Protein AF-A0A941LNM9-F1 (afdb_monomer_lite)

Radius of gyration: 30.52 Å; chains: 1; bounding box: 77×44×80 Å

Sequence (475 aa):
MCALLINNGLFVFQGNTYLFHDLLAKNADTLPKSIQAGFSIPYSTIDAALRWDDQTVFFFKGMDYVKYDMTKKAVVPGYPKKIFLDWKGIWPSDLSDAMMIHDKVFFFRRAQYISYDIQLGKADNDYPRPITDGWHGVWNNIDGAEYMGQDKALFLKDGQVILYDLKYDRADTGYPTSLHSHLKSYGEENTPDGLTAAAKTIHAYASAIITAKNKIATNYLSAIDNFRTLIQSAVPSEEIQPHVLSSVLQIGLATIEKILAATLKEPIRSALQPIIDLTHGASDTINTEANHALSGTDWLDQVQQSLTNLFSADQSAERLKMQLESDCELYDEETRDSHITNLKNEMTVLQTLELPSVEKLELAIYTAWINQNVAGEGLNDPGHIEIRVVDDGNRNSASVQAPFGDKIASALNGIMAKAGISRLADLDVVKKVFKGDVIAYFERDNSLRSNHEHNDSSMPFMLDDSWKNIERFTA

Secondary structure (DSSP, 8-state):
-EEEEETTEEEEEETTEEEEEETTTTEE-SS-EEHHHHH--S-SS-SEEEE-SSSEEEEEETTEEEEEETTTTEEPTT--EEHHHHSBTS-SS---EEEEETTEEEEEETTEEEEEETTTTEEPTT-SEEHHHHSTTS-SS-SEEEEEETTEEEEEETTEEEEEETTTTEEPTT-SEEHHHHHHHTTS--SS-SS-HHHHHHHHHHHHHHHHHHHHHHHHHHHHHHHHHHHHTT--S----HHHHHHHHHHHHHHHHHHHHHH--HHHHGGGHHHHHHHHHHHHHHHHHHTT-SSHHHHHHHHHHHHHHHHHTT--THHHHHHHHHHHHHS-HHHHHHHHHHHHHHHHHHHH--PPPHHHHHHHHHHHHHHHT--SS-TT-SSEEEEEE-TTSS--EEEEESTTHHHHHHHHHHHTTTTT--SGGGSSSEEEEEETTEEEEE-TTSPBP--TT---TT-HHHH--GGGG--S---

pLDDT: mean 84.41, std 13.7, range [31.58, 98.69]

Structure (mmCIF, N/CA/C/O backbone):
data_AF-A0A941LNM9-F1
#
_entry.id   AF-A0A941LNM9-F1
#
loop_
_atom_site.group_PDB
_atom_site.id
_atom_site.type_symbol
_atom_site.label_atom_id
_atom_site.label_alt_id
_atom_site.label_comp_id
_atom_site.label_asym_id
_atom_site.label_entity_id
_atom_site.label_seq_id
_atom_site.pdbx_PDB_ins_code
_atom_site.Cartn_x
_atom_site.Cartn_y
_atom_site.Cartn_z
_atom_site.occupancy
_atom_site.B_iso_or_equiv
_atom_site.auth_seq_id
_atom_site.auth_comp_id
_atom_site.auth_asym_id
_atom_site.auth_atom_id
_atom_site.pdbx_PDB_model_num
ATOM 1 N N . MET A 1 1 ? -29.881 0.493 18.165 1.00 81.44 1 MET A N 1
ATOM 2 C CA . MET A 1 1 ? -28.807 1.329 17.569 1.00 81.44 1 MET A CA 1
ATOM 3 C C . MET A 1 1 ? -27.656 0.374 17.260 1.00 81.44 1 MET A C 1
ATOM 5 O O . MET A 1 1 ? -27.751 -0.730 17.759 1.00 81.44 1 MET A O 1
ATOM 9 N N . CYS A 1 2 ? -26.669 0.706 16.425 1.00 90.75 2 CYS A N 1
ATOM 10 C CA . CYS A 1 2 ? -25.430 -0.086 16.275 1.00 90.75 2 CYS A CA 1
ATOM 11 C C . CYS A 1 2 ? -24.258 0.815 15.859 1.00 90.75 2 CYS A C 1
ATOM 13 O O . CYS A 1 2 ? -24.484 1.995 15.554 1.00 90.75 2 CYS A O 1
ATOM 15 N N . ALA A 1 3 ? -23.027 0.301 15.870 1.00 91.12 3 ALA A N 1
ATOM 16 C CA . ALA A 1 3 ? -21.835 1.073 15.511 1.00 91.12 3 ALA A CA 1
ATOM 17 C C . ALA A 1 3 ? -21.029 0.436 14.381 1.00 91.12 3 ALA A C 1
ATOM 19 O O . ALA A 1 3 ? -21.182 -0.738 14.080 1.00 91.12 3 ALA A O 1
ATOM 20 N N . LEU A 1 4 ? -20.197 1.254 13.737 1.00 92.88 4 LEU A N 1
ATOM 21 C CA . LEU A 1 4 ? -19.149 0.802 12.831 1.00 92.88 4 LEU A CA 1
ATOM 22 C C . LEU A 1 4 ? -17.921 1.699 12.984 1.00 92.88 4 LEU A C 1
ATOM 24 O O . LEU A 1 4 ? -18.044 2.916 12.826 1.00 92.88 4 LEU A O 1
ATOM 28 N N . LEU A 1 5 ? -16.750 1.126 13.250 1.00 86.62 5 LEU A N 1
ATOM 29 C CA . LEU A 1 5 ? -15.488 1.864 13.355 1.00 86.62 5 LEU A CA 1
ATOM 30 C C . LEU A 1 5 ? -14.570 1.525 12.180 1.00 86.62 5 LEU A C 1
ATOM 32 O O . LEU A 1 5 ? -14.062 0.412 12.093 1.00 86.62 5 LEU A O 1
ATOM 36 N N . ILE A 1 6 ? -14.312 2.486 11.288 1.00 78.88 6 ILE A N 1
ATOM 37 C CA . ILE A 1 6 ? -13.418 2.306 10.128 1.00 78.88 6 ILE A CA 1
ATOM 38 C C . ILE A 1 6 ? -12.553 3.546 9.938 1.00 78.88 6 ILE A C 1
ATOM 40 O O . ILE A 1 6 ? -13.083 4.653 9.903 1.00 78.88 6 ILE A O 1
ATOM 44 N N . ASN A 1 7 ? -11.240 3.370 9.745 1.00 68.25 7 ASN A N 1
ATOM 45 C CA . ASN A 1 7 ? -10.294 4.450 9.420 1.00 68.25 7 ASN A CA 1
ATOM 46 C C . ASN A 1 7 ? -10.425 5.675 10.349 1.00 68.25 7 ASN A C 1
ATOM 48 O O . ASN A 1 7 ? -10.428 6.814 9.890 1.00 68.25 7 ASN A O 1
ATOM 52 N N . ASN A 1 8 ? -10.560 5.431 11.658 1.00 69.25 8 ASN A N 1
ATOM 53 C CA . ASN A 1 8 ? -10.793 6.438 12.708 1.00 69.25 8 ASN A CA 1
ATOM 54 C C . ASN A 1 8 ? -12.139 7.180 12.645 1.00 69.25 8 ASN A C 1
ATOM 56 O O . ASN A 1 8 ? -12.354 8.143 13.378 1.00 69.25 8 ASN A O 1
ATOM 60 N N . GLY A 1 9 ? -13.056 6.728 11.799 1.00 81.31 9 GLY A N 1
ATOM 61 C CA . GLY A 1 9 ? -14.422 7.208 11.720 1.00 81.31 9 GLY A CA 1
ATOM 62 C C . GLY A 1 9 ? -15.389 6.279 12.444 1.00 81.31 9 GLY A C 1
ATOM 63 O O . GLY A 1 9 ? -15.533 5.119 12.052 1.00 81.31 9 GLY A O 1
ATOM 64 N N . LEU A 1 10 ? -16.069 6.784 13.472 1.00 88.94 10 LEU A N 1
ATOM 65 C CA . LEU A 1 10 ? -17.142 6.072 14.161 1.00 88.94 10 LEU A CA 1
ATOM 66 C C . LEU A 1 10 ? -18.490 6.459 13.548 1.00 88.94 10 LEU A C 1
ATOM 68 O O . LEU A 1 10 ? -18.950 7.594 13.677 1.00 88.94 10 LEU A O 1
ATOM 72 N N . PHE A 1 11 ? -19.142 5.499 12.906 1.00 92.31 11 PHE A N 1
ATOM 73 C CA . PHE A 1 11 ? -20.522 5.616 12.461 1.00 92.31 11 PHE A CA 1
ATOM 74 C C . PHE A 1 11 ? -21.446 5.082 13.551 1.00 92.31 11 PHE A C 1
ATOM 76 O O . PHE A 1 11 ? -21.285 3.952 14.006 1.00 92.31 11 PHE A O 1
ATOM 83 N N . VAL A 1 12 ? -22.436 5.877 13.947 1.00 92.31 12 VAL A N 1
ATOM 84 C CA . VAL A 1 12 ? -23.474 5.470 14.902 1.00 92.31 12 VAL A CA 1
ATOM 85 C C . VAL A 1 12 ? -24.804 5.423 14.170 1.00 92.31 12 VAL A C 1
ATOM 87 O O . VAL A 1 12 ? -25.315 6.455 13.732 1.00 92.31 12 VAL A O 1
ATOM 90 N N . PHE A 1 13 ? -25.361 4.224 14.022 1.00 94.31 13 PHE A N 1
ATOM 91 C CA . PHE A 1 13 ? -26.586 3.968 13.273 1.00 94.31 13 PHE A CA 1
ATOM 92 C C . PHE A 1 13 ? -27.794 3.923 14.202 1.00 94.31 13 PHE A C 1
ATOM 94 O O . PHE A 1 13 ? -27.854 3.149 15.162 1.00 94.31 13 PHE A O 1
ATOM 101 N N . GLN A 1 14 ? -28.808 4.721 13.886 1.00 92.56 14 GLN A N 1
ATOM 102 C CA . GLN A 1 14 ? -30.059 4.767 14.627 1.00 92.56 14 GLN A CA 1
ATOM 103 C C . GLN A 1 14 ? -31.244 4.889 13.671 1.00 92.56 14 GLN A C 1
ATOM 105 O O . GLN A 1 14 ? -31.361 5.836 12.889 1.00 92.56 14 GLN A O 1
ATOM 110 N N . GLY A 1 15 ? -32.153 3.913 13.751 1.00 93.75 15 GLY A N 1
ATOM 111 C CA . GLY A 1 15 ? -33.299 3.835 12.854 1.00 93.75 15 GLY A CA 1
ATOM 112 C C . GLY A 1 15 ? -32.841 3.718 11.402 1.00 93.75 15 GLY A C 1
ATOM 113 O O . GLY A 1 15 ? -32.130 2.779 11.050 1.00 93.75 15 GLY A O 1
ATOM 114 N N . ASN A 1 16 ? -33.255 4.670 10.568 1.00 96.12 16 ASN A N 1
ATOM 115 C CA . ASN A 1 16 ? -32.867 4.751 9.160 1.00 96.12 16 ASN A CA 1
ATOM 116 C C . ASN A 1 16 ? -31.734 5.746 8.868 1.00 96.12 16 ASN A C 1
ATOM 118 O O . ASN A 1 16 ? -31.472 6.071 7.705 1.00 96.12 16 ASN A O 1
ATOM 122 N N . THR A 1 17 ? -31.076 6.241 9.915 1.00 96.44 17 THR A N 1
ATOM 123 C CA . THR A 1 17 ? -30.036 7.263 9.808 1.00 96.44 17 THR A CA 1
ATOM 124 C C . THR A 1 17 ? -28.749 6.874 10.518 1.00 96.44 17 THR A C 1
ATOM 126 O O . THR A 1 17 ? -28.739 5.964 11.345 1.00 96.44 17 THR A O 1
ATOM 129 N N . TYR A 1 18 ? -27.668 7.577 10.209 1.00 94.56 18 TYR A N 1
ATOM 130 C CA . TYR A 1 18 ? -26.412 7.501 10.937 1.00 94.56 18 TYR A CA 1
ATOM 131 C C . TYR A 1 18 ? -25.818 8.889 11.178 1.00 94.56 18 TYR A C 1
ATOM 133 O O . TYR A 1 18 ? -26.097 9.834 10.436 1.00 94.56 18 TYR A O 1
ATOM 141 N N . LEU A 1 19 ? -24.974 8.986 12.199 1.00 90.94 19 LEU A N 1
ATOM 142 C CA . LEU A 1 19 ? -24.039 10.090 12.400 1.00 90.94 19 LEU A CA 1
ATOM 143 C C . LEU A 1 19 ? -22.617 9.567 12.223 1.00 90.94 19 LEU A C 1
ATOM 145 O O . LEU A 1 19 ? -22.298 8.482 12.709 1.00 90.94 19 LEU A O 1
ATOM 149 N N . PHE A 1 20 ? -21.781 10.322 11.517 1.00 89.25 20 PHE A N 1
ATOM 150 C CA . PHE A 1 20 ? -20.352 10.054 11.413 1.00 89.25 20 PHE A CA 1
ATOM 151 C C . PHE A 1 20 ? -19.570 10.953 12.369 1.00 89.25 20 PHE A C 1
ATOM 153 O O . PHE A 1 20 ? -19.790 12.164 12.407 1.00 89.25 20 PHE A O 1
ATOM 160 N N . HIS A 1 21 ? -18.640 10.358 13.106 1.00 82.56 21 HIS A N 1
ATOM 161 C CA . HIS A 1 21 ? -17.707 11.046 13.985 1.00 82.56 21 HIS A CA 1
ATOM 162 C C . HIS A 1 21 ? -16.281 10.741 13.533 1.00 82.56 21 HIS A C 1
ATOM 164 O O . HIS A 1 21 ? -15.837 9.598 13.628 1.00 82.56 21 HIS A O 1
ATOM 170 N N . ASP A 1 22 ? -15.560 11.754 13.063 1.00 75.44 22 ASP A N 1
ATOM 171 C CA . ASP A 1 22 ? -14.131 11.648 12.790 1.00 75.44 22 ASP A CA 1
ATOM 172 C C . ASP A 1 22 ? -13.365 11.820 14.104 1.00 75.44 22 ASP A C 1
ATOM 174 O O . ASP A 1 22 ? -13.260 12.926 14.651 1.00 75.44 22 ASP A O 1
ATOM 178 N N . LEU A 1 23 ? -12.840 10.715 14.628 1.00 72.19 23 LEU A N 1
ATOM 179 C CA . LEU A 1 23 ? -12.133 10.704 15.905 1.00 72.19 23 LEU A CA 1
ATOM 180 C C . LEU A 1 23 ? -10.773 11.421 15.812 1.00 72.19 23 LEU A C 1
ATOM 182 O O . LEU A 1 23 ? -10.286 11.924 16.826 1.00 72.19 23 LEU A O 1
ATOM 186 N N . LEU A 1 24 ? -10.176 11.524 14.615 1.00 62.66 24 LEU A N 1
ATOM 187 C CA . LEU A 1 24 ? -8.911 12.236 14.395 1.00 62.66 24 LEU A CA 1
ATOM 188 C C . LEU A 1 24 ? -9.121 13.726 14.142 1.00 62.66 24 LEU A C 1
ATOM 190 O O . LEU A 1 24 ? -8.494 14.560 14.800 1.00 62.66 24 LEU A O 1
ATOM 194 N N . ALA A 1 25 ? -9.983 14.070 13.183 1.00 57.25 25 ALA A N 1
ATOM 195 C CA . ALA A 1 25 ? -10.266 15.455 12.815 1.00 57.25 25 ALA A CA 1
ATOM 196 C C . ALA A 1 25 ? -11.151 16.166 13.846 1.00 57.25 25 ALA A C 1
ATOM 198 O O . ALA A 1 25 ? -11.339 17.381 13.757 1.00 57.25 25 ALA A O 1
ATOM 199 N N . LYS A 1 26 ? -11.679 15.423 14.828 1.00 63.62 26 LYS A N 1
ATOM 200 C CA . LYS A 1 26 ? -12.527 15.930 15.913 1.00 63.62 26 LYS A CA 1
ATOM 201 C C . LYS A 1 26 ? -13.761 16.652 15.389 1.00 63.62 26 LYS A C 1
ATOM 203 O O . LYS A 1 26 ? -14.216 17.640 15.966 1.00 63.62 26 LYS A O 1
ATOM 208 N N . ASN A 1 27 ? -14.288 16.169 14.272 1.00 66.50 27 ASN A N 1
ATOM 209 C CA . ASN A 1 27 ? -15.531 16.655 13.712 1.00 66.50 27 ASN A CA 1
ATOM 210 C C . ASN A 1 27 ? -16.591 15.564 13.833 1.00 66.50 27 ASN A C 1
ATOM 212 O O . ASN A 1 27 ? -16.308 14.370 13.914 1.00 66.50 27 ASN A O 1
ATOM 216 N N . ALA A 1 28 ? -17.831 16.002 13.910 1.00 77.38 28 ALA A N 1
ATOM 217 C CA . ALA A 1 28 ? -18.972 15.123 13.952 1.00 77.38 28 ALA A CA 1
ATOM 218 C C . ALA A 1 28 ? -20.033 15.704 13.042 1.00 77.38 28 ALA A C 1
ATOM 220 O O . ALA A 1 28 ? -20.214 16.926 12.980 1.00 77.38 28 ALA A O 1
ATOM 221 N N . ASP A 1 29 ? -20.763 14.824 12.377 1.00 76.38 29 ASP A N 1
ATOM 222 C CA . ASP A 1 29 ? -22.013 15.211 11.764 1.00 76.38 29 ASP A CA 1
ATOM 223 C C . ASP A 1 29 ? -22.931 15.804 12.834 1.00 76.38 29 ASP A C 1
ATOM 225 O O . ASP A 1 29 ? -23.131 15.246 13.912 1.00 76.38 29 ASP A O 1
ATOM 229 N N . THR A 1 30 ? -23.499 16.964 12.528 1.00 76.62 30 THR A N 1
ATOM 230 C CA . THR A 1 30 ? -24.481 17.625 13.393 1.00 76.62 30 THR A CA 1
ATOM 231 C C . THR A 1 30 ? -25.909 17.207 13.058 1.00 76.62 30 THR A C 1
ATOM 233 O O . THR A 1 30 ? -26.823 17.457 13.841 1.00 76.62 30 THR A O 1
ATOM 236 N N . LEU A 1 31 ? -26.110 16.569 11.900 1.00 81.81 31 LEU A N 1
ATOM 237 C CA . LEU A 1 31 ? -27.405 16.134 11.396 1.00 81.81 31 LEU A CA 1
ATOM 238 C C . LEU A 1 31 ? -27.339 14.672 10.931 1.00 81.81 31 LEU A C 1
ATOM 240 O O . LEU A 1 31 ? -26.415 14.324 10.191 1.00 81.81 31 LEU A O 1
ATOM 244 N N . PRO A 1 32 ? -28.321 13.830 11.306 1.00 91.81 32 PRO A N 1
ATOM 245 C CA . PRO A 1 32 ? -28.375 12.445 10.854 1.00 91.81 32 PRO A CA 1
ATOM 246 C C . PRO A 1 32 ? -28.491 12.333 9.329 1.00 91.81 32 PRO A C 1
ATOM 248 O O . PRO A 1 32 ? -29.292 13.026 8.697 1.00 91.81 32 PRO A O 1
ATOM 251 N N . LYS A 1 33 ? -27.719 11.420 8.735 1.00 94.19 33 LYS A N 1
ATOM 252 C CA . LYS A 1 33 ? -27.715 11.110 7.297 1.00 94.19 33 LYS A CA 1
ATOM 253 C C . LYS A 1 33 ? -28.439 9.799 7.029 1.00 94.19 33 LYS A C 1
ATOM 255 O O . LYS A 1 33 ? -28.385 8.890 7.845 1.00 94.19 33 LYS A O 1
ATOM 260 N N . SER A 1 34 ? -29.104 9.670 5.881 1.00 95.88 34 SER A N 1
ATOM 261 C CA . SER A 1 34 ? -29.785 8.421 5.500 1.00 95.88 34 SER A CA 1
ATOM 262 C C . SER A 1 34 ? -28.781 7.288 5.281 1.00 95.88 34 SER A C 1
ATOM 264 O O . SER A 1 34 ? -27.848 7.441 4.492 1.00 95.88 34 SER A O 1
ATOM 266 N N . ILE A 1 35 ? -29.006 6.135 5.920 1.00 95.31 35 ILE A N 1
ATOM 267 C CA . ILE A 1 35 ? -28.170 4.935 5.739 1.00 95.31 35 ILE A CA 1
ATOM 268 C C . ILE A 1 35 ? -28.228 4.474 4.284 1.00 95.31 35 ILE A C 1
ATOM 270 O O . ILE A 1 35 ? -27.198 4.270 3.647 1.00 95.31 35 ILE A O 1
ATOM 274 N N . GLN A 1 36 ? -29.440 4.363 3.740 1.00 92.88 36 GLN A N 1
ATOM 275 C CA . GLN A 1 36 ? -29.653 3.901 2.374 1.00 92.88 36 GLN A CA 1
ATOM 276 C C . GLN A 1 36 ? -28.970 4.814 1.349 1.00 92.88 36 GLN A C 1
ATOM 278 O O . GLN A 1 36 ? -28.386 4.317 0.394 1.00 92.88 36 GLN A O 1
ATOM 283 N N . ALA A 1 37 ? -29.005 6.135 1.551 1.00 89.06 37 ALA A N 1
ATOM 284 C CA . ALA A 1 37 ? -28.341 7.072 0.646 1.00 89.06 37 ALA A CA 1
ATOM 285 C C . ALA A 1 37 ? -26.814 7.080 0.829 1.00 89.06 37 ALA A C 1
ATOM 287 O O . ALA A 1 37 ? -26.085 7.150 -0.155 1.00 89.06 37 ALA A O 1
ATOM 288 N N . GLY A 1 38 ? -26.330 7.005 2.074 1.00 90.44 38 GLY A N 1
ATOM 289 C CA . GLY A 1 38 ? -24.899 7.066 2.380 1.00 90.44 38 GLY A CA 1
ATOM 290 C C . GLY A 1 38 ? -24.132 5.806 1.981 1.00 90.44 38 GLY A C 1
ATOM 291 O O . GLY A 1 38 ? -22.996 5.904 1.527 1.00 90.44 38 GLY A O 1
ATOM 292 N N . PHE A 1 39 ? -24.764 4.637 2.109 1.00 92.31 39 PHE A N 1
ATOM 293 C CA . PHE A 1 39 ? -24.137 3.338 1.852 1.00 92.31 39 PHE A CA 1
ATOM 294 C C . PHE A 1 39 ? -24.718 2.608 0.639 1.00 92.31 39 PHE A C 1
ATOM 296 O O . PHE A 1 39 ? -24.281 1.509 0.329 1.00 92.31 39 PHE A O 1
ATOM 303 N N . SER A 1 40 ? -25.716 3.161 -0.058 1.00 93.06 40 SER A N 1
ATOM 304 C CA . SER A 1 40 ? -26.337 2.516 -1.232 1.00 93.06 40 SER A CA 1
ATOM 305 C C . SER A 1 40 ? -26.751 1.050 -0.993 1.00 93.06 40 SER A C 1
ATOM 307 O O . SER A 1 40 ? -26.680 0.212 -1.892 1.00 93.06 40 SER A O 1
ATOM 309 N N . ILE A 1 41 ? -27.163 0.720 0.236 1.00 93.88 41 ILE A N 1
ATOM 310 C CA . ILE A 1 41 ? -27.606 -0.625 0.624 1.00 93.88 41 ILE A CA 1
ATOM 311 C C . ILE A 1 41 ? -29.115 -0.797 0.372 1.00 93.88 41 ILE A C 1
ATOM 313 O O . ILE A 1 41 ? -29.860 0.183 0.399 1.00 93.88 41 ILE A O 1
ATOM 317 N N . PRO A 1 42 ? -29.623 -2.029 0.170 1.00 92.19 42 PRO A N 1
ATOM 318 C CA . PRO A 1 42 ? -31.045 -2.262 -0.109 1.00 92.19 42 PRO A CA 1
ATOM 319 C C . PRO A 1 42 ? -31.967 -2.032 1.101 1.00 92.19 42 PRO A C 1
ATOM 321 O O . PRO A 1 42 ? -33.185 -2.147 0.970 1.00 92.19 42 PRO A O 1
ATOM 324 N N . TYR A 1 43 ? -31.413 -1.723 2.276 1.00 92.38 43 TYR A N 1
ATOM 325 C CA . TYR A 1 43 ? -32.160 -1.582 3.521 1.00 92.38 43 TYR A CA 1
ATOM 326 C C . TYR A 1 43 ? -32.220 -0.131 3.980 1.00 92.38 43 TYR A C 1
ATOM 328 O O . TYR A 1 43 ? -31.225 0.590 3.951 1.00 92.38 43 TYR A O 1
ATOM 336 N N . SER A 1 44 ? -33.380 0.283 4.486 1.00 92.50 44 SER A N 1
ATOM 337 C CA . SER A 1 44 ? -33.520 1.585 5.137 1.00 92.50 44 SER A CA 1
ATOM 338 C C . SER A 1 44 ? -32.911 1.602 6.537 1.00 92.50 44 SER A C 1
ATOM 340 O O . SER A 1 44 ? -32.511 2.660 6.988 1.00 92.50 44 SER A O 1
ATOM 342 N N . THR A 1 45 ? -32.844 0.457 7.218 1.00 95.94 45 THR A N 1
ATOM 343 C CA . THR A 1 45 ? -32.274 0.280 8.567 1.00 95.94 45 THR A CA 1
ATOM 344 C C . THR A 1 45 ? -31.354 -0.934 8.575 1.00 95.94 45 THR A C 1
ATOM 346 O O . THR A 1 45 ? -31.594 -1.855 7.795 1.00 95.94 45 THR A O 1
ATOM 349 N N . ILE A 1 46 ? -30.423 -1.005 9.519 1.00 96.56 46 ILE A N 1
ATOM 350 C CA . ILE A 1 46 ? -29.582 -2.184 9.765 1.00 96.56 46 ILE A CA 1
ATOM 351 C C . ILE A 1 46 ? -29.738 -2.651 11.214 1.00 96.56 46 ILE A C 1
ATOM 353 O O . ILE A 1 46 ? -30.151 -1.865 12.067 1.00 96.56 46 ILE A O 1
ATOM 357 N N . ASP A 1 47 ? -29.446 -3.924 11.457 1.00 96.50 47 ASP A N 1
ATOM 358 C CA . ASP A 1 47 ? -29.456 -4.524 12.795 1.00 96.50 47 ASP A CA 1
ATOM 359 C C . ASP A 1 47 ? -28.033 -4.643 13.362 1.00 96.50 47 ASP A C 1
ATOM 361 O O . ASP A 1 47 ? -27.847 -4.457 14.554 1.00 96.50 47 ASP A O 1
ATOM 365 N N . ALA A 1 48 ? -27.036 -4.915 12.512 1.00 97.25 48 ALA A N 1
ATOM 366 C CA . ALA A 1 48 ? -25.625 -4.995 12.893 1.00 97.25 48 ALA A CA 1
ATOM 367 C C . ALA A 1 48 ? -24.715 -4.569 11.735 1.00 97.25 48 ALA A C 1
ATOM 369 O O . ALA A 1 48 ? -25.079 -4.746 10.559 1.00 97.25 48 ALA A O 1
ATOM 370 N N . ALA A 1 49 ? -23.526 -4.070 12.060 1.00 97.00 49 ALA A N 1
ATOM 371 C CA . ALA A 1 49 ? -22.469 -3.787 11.096 1.00 97.00 49 ALA A CA 1
ATOM 372 C C . ALA A 1 49 ? -21.167 -4.449 11.555 1.00 97.00 49 ALA A C 1
ATOM 374 O O . ALA A 1 49 ? -20.690 -4.197 12.647 1.00 97.00 49 ALA A O 1
ATOM 375 N N . LEU A 1 50 ? -20.587 -5.298 10.711 1.00 97.50 50 LEU A N 1
ATOM 376 C CA . LEU A 1 50 ? -19.340 -5.999 11.003 1.00 97.50 50 LEU A CA 1
ATOM 377 C C . LEU A 1 50 ? -18.237 -5.476 10.092 1.00 97.50 50 LEU A C 1
ATOM 379 O O . LEU A 1 50 ? -18.273 -5.733 8.882 1.00 97.50 50 LEU A O 1
ATOM 383 N N . ARG A 1 51 ? -17.230 -4.812 10.662 1.00 95.38 51 ARG A N 1
ATOM 384 C CA . ARG A 1 51 ? -15.961 -4.593 9.963 1.00 95.38 51 ARG A CA 1
ATOM 385 C C . ARG A 1 51 ? -15.239 -5.931 9.802 1.00 95.38 51 ARG A C 1
ATOM 387 O O . ARG A 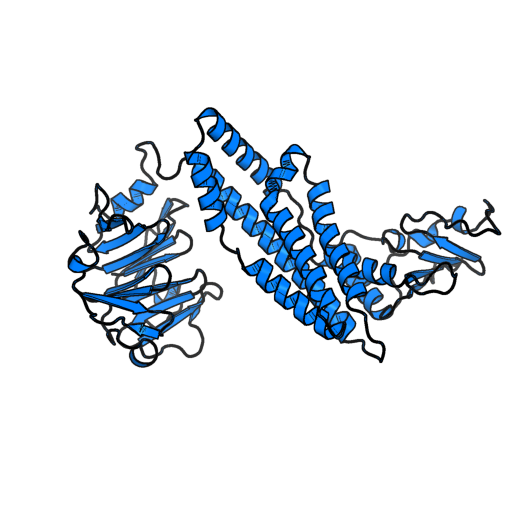1 51 ? -14.927 -6.590 10.790 1.00 95.38 51 ARG A O 1
ATOM 394 N N . TRP A 1 52 ? -14.997 -6.328 8.556 1.00 93.50 52 TRP A N 1
ATOM 395 C CA . TRP A 1 52 ? -14.240 -7.541 8.238 1.00 93.50 52 TRP A CA 1
ATOM 396 C C . TRP A 1 52 ? -12.760 -7.234 8.009 1.00 93.50 52 TRP A C 1
ATOM 398 O O . TRP A 1 52 ? -11.890 -7.937 8.506 1.00 93.50 52 TRP A O 1
ATOM 408 N N . ASP A 1 53 ? -12.493 -6.160 7.272 1.00 86.75 53 ASP A N 1
ATOM 409 C CA . ASP A 1 53 ? -11.180 -5.565 7.036 1.00 86.75 53 ASP A CA 1
ATOM 410 C C . ASP A 1 53 ? -11.384 -4.087 6.641 1.00 86.75 53 ASP A C 1
ATOM 412 O O . ASP A 1 53 ? -12.512 -3.583 6.668 1.00 86.75 53 ASP A O 1
ATOM 416 N N . ASP A 1 54 ? -10.320 -3.373 6.270 1.00 79.19 54 ASP A N 1
ATOM 417 C CA . ASP A 1 54 ? -10.408 -1.947 5.913 1.00 79.19 54 ASP A CA 1
ATOM 418 C C . ASP A 1 54 ? -11.186 -1.681 4.610 1.00 79.19 54 ASP A C 1
ATOM 420 O O . ASP A 1 54 ? -11.598 -0.549 4.341 1.00 79.19 54 ASP A O 1
ATOM 424 N N . GLN A 1 55 ? -11.415 -2.714 3.796 1.00 87.12 55 GLN A N 1
ATOM 425 C CA . GLN A 1 55 ? -12.115 -2.634 2.513 1.00 87.12 55 GLN A CA 1
ATOM 426 C C . GLN A 1 55 ? -13.513 -3.265 2.553 1.00 87.12 55 GLN A C 1
ATOM 428 O O . GLN A 1 55 ? -14.320 -3.015 1.655 1.00 87.12 55 GLN A O 1
ATOM 433 N N . THR A 1 56 ? -13.828 -4.062 3.572 1.00 93.88 56 THR A N 1
ATOM 434 C CA . THR A 1 56 ? -15.008 -4.926 3.606 1.00 93.88 56 THR A CA 1
ATOM 435 C C . THR A 1 56 ? -15.820 -4.735 4.880 1.00 93.88 56 THR A C 1
ATOM 437 O O . THR A 1 56 ? -15.337 -4.937 5.994 1.00 93.88 56 THR A O 1
ATOM 440 N N . VAL A 1 57 ? -17.116 -4.476 4.699 1.00 97.19 57 VAL A N 1
ATOM 441 C CA . VAL A 1 57 ? -18.107 -4.426 5.784 1.00 97.19 57 VAL A CA 1
ATOM 442 C C . VAL A 1 57 ? -19.270 -5.351 5.468 1.00 97.19 57 VAL A C 1
ATOM 444 O O . VAL A 1 57 ? -19.735 -5.404 4.329 1.00 97.19 57 VAL A O 1
ATOM 447 N N . PHE A 1 58 ? -19.786 -6.055 6.469 1.00 97.94 58 PHE A N 1
ATOM 448 C CA . PHE A 1 58 ? -21.056 -6.765 6.354 1.00 97.94 58 PHE A CA 1
ATOM 449 C C . PHE A 1 58 ? -22.152 -6.023 7.112 1.00 97.94 58 PHE A C 1
ATOM 451 O O . PHE A 1 58 ? -22.037 -5.802 8.313 1.00 97.94 58 PHE A O 1
ATOM 458 N N . PHE A 1 59 ? -23.235 -5.677 6.418 1.00 98.12 59 PHE A N 1
ATOM 459 C CA . PHE A 1 59 ? -24.431 -5.110 7.042 1.00 98.12 59 PHE A CA 1
ATOM 460 C C . PHE A 1 59 ? -25.519 -6.172 7.131 1.00 98.12 59 PHE A C 1
ATOM 462 O O . PHE A 1 59 ? -25.899 -6.763 6.115 1.00 98.12 59 PHE A O 1
ATOM 469 N N . PHE A 1 60 ? -26.047 -6.389 8.331 1.00 97.81 60 PHE A N 1
ATOM 470 C CA . PHE A 1 60 ? -27.080 -7.383 8.605 1.00 97.81 60 PHE A CA 1
ATOM 471 C C . PHE A 1 60 ? -28.438 -6.707 8.778 1.00 97.81 60 PHE A C 1
ATOM 473 O O . PHE A 1 60 ? -28.543 -5.657 9.417 1.00 97.81 60 PHE A O 1
ATOM 480 N N . LYS A 1 61 ? -29.488 -7.311 8.217 1.00 97.25 61 LYS A N 1
ATOM 481 C CA . LYS A 1 61 ? -30.870 -6.887 8.430 1.00 97.25 61 LYS A CA 1
ATOM 482 C C . LYS A 1 61 ? -31.844 -8.059 8.348 1.00 97.25 61 LYS A C 1
ATOM 484 O O . LYS A 1 61 ? -31.993 -8.691 7.302 1.00 97.25 61 LYS A O 1
ATOM 489 N N . GLY A 1 62 ? -32.595 -8.294 9.420 1.00 96.19 62 GLY A N 1
ATOM 490 C CA . GLY A 1 62 ? -33.557 -9.385 9.500 1.00 96.19 62 GLY A CA 1
ATOM 491 C C . GLY A 1 62 ? -32.859 -10.722 9.275 1.00 96.19 62 GLY A C 1
ATOM 492 O O . GLY A 1 62 ? -31.920 -11.048 9.987 1.00 96.19 62 GLY A O 1
ATOM 493 N N . MET A 1 63 ? -33.311 -11.482 8.275 1.00 97.44 63 MET A N 1
ATOM 494 C CA . MET A 1 63 ? -32.691 -12.762 7.901 1.00 97.44 63 MET A CA 1
ATOM 495 C C . MET A 1 63 ? -31.596 -12.647 6.842 1.00 97.44 63 MET A C 1
ATOM 497 O O . MET A 1 63 ? -31.067 -13.665 6.382 1.00 97.44 63 MET A O 1
ATOM 501 N N . ASP A 1 64 ? -31.302 -11.428 6.411 1.00 98.00 64 ASP A N 1
ATOM 502 C CA . ASP A 1 64 ? -30.456 -11.144 5.272 1.00 98.00 64 ASP A CA 1
ATOM 503 C C . ASP A 1 64 ? -29.218 -10.345 5.683 1.00 98.00 64 ASP A C 1
ATOM 505 O O . ASP A 1 64 ? -29.178 -9.680 6.717 1.00 98.00 64 ASP A O 1
ATOM 509 N N . TYR A 1 65 ? -28.190 -10.389 4.846 1.00 98.19 65 TYR A N 1
ATOM 510 C CA . TYR A 1 65 ? -27.011 -9.548 4.987 1.00 98.19 65 TYR A CA 1
ATOM 511 C C . TYR A 1 65 ? -26.457 -9.162 3.616 1.00 98.19 65 TYR A C 1
ATOM 513 O O . TYR A 1 65 ? -26.732 -9.822 2.608 1.00 98.19 65 TYR A O 1
ATOM 521 N N . VAL A 1 66 ? -25.703 -8.068 3.567 1.00 98.25 66 VAL A N 1
ATOM 522 C CA . VAL A 1 66 ? -24.986 -7.602 2.375 1.00 98.25 66 VAL A CA 1
ATOM 523 C C . VAL A 1 66 ? -23.501 -7.470 2.679 1.00 98.25 66 VAL A C 1
ATOM 525 O O . VAL A 1 66 ? -23.132 -7.056 3.775 1.00 98.25 66 VAL A O 1
ATOM 528 N N . LYS A 1 67 ? -22.652 -7.797 1.701 1.00 98.31 67 LYS A N 1
ATOM 529 C CA . LYS A 1 67 ? -21.235 -7.422 1.709 1.00 98.31 67 LYS A CA 1
ATOM 530 C C . LYS A 1 67 ? -21.080 -6.079 1.010 1.00 98.31 67 LYS A C 1
ATOM 532 O O . LYS A 1 67 ? -21.561 -5.911 -0.111 1.00 98.31 67 LYS A O 1
ATOM 537 N N . TYR A 1 68 ? -20.406 -5.150 1.662 1.00 97.44 68 TYR A N 1
ATOM 538 C CA . TYR A 1 68 ? -20.153 -3.805 1.179 1.00 97.44 68 TYR A CA 1
ATOM 539 C C . TYR A 1 68 ? -18.657 -3.605 0.946 1.00 97.44 68 TYR A C 1
ATOM 541 O O . TYR A 1 68 ? -17.843 -3.923 1.811 1.00 97.44 68 TYR A O 1
ATOM 549 N N . ASP A 1 69 ? -18.321 -3.109 -0.241 1.00 94.44 69 ASP A N 1
ATOM 550 C CA . ASP A 1 69 ? -16.964 -2.768 -0.663 1.00 94.44 69 ASP A CA 1
ATOM 551 C C . ASP A 1 69 ? -16.745 -1.274 -0.391 1.00 94.44 69 ASP A C 1
ATOM 553 O O . ASP A 1 69 ? -17.378 -0.416 -1.015 1.00 94.44 69 ASP A O 1
ATOM 557 N N . MET A 1 70 ? -15.877 -0.961 0.570 1.00 85.44 70 MET A N 1
ATOM 558 C CA . MET A 1 70 ? -15.570 0.405 1.001 1.00 85.44 70 MET A CA 1
ATOM 559 C C . MET A 1 70 ? -14.812 1.196 -0.067 1.00 85.44 70 MET A C 1
ATOM 561 O O . MET A 1 70 ? -14.975 2.415 -0.151 1.00 85.44 70 MET A O 1
ATOM 565 N N . THR A 1 71 ? -14.031 0.516 -0.909 1.00 87.12 71 THR A N 1
ATOM 566 C CA . THR A 1 71 ? -13.261 1.130 -1.998 1.00 87.12 71 THR A CA 1
ATOM 567 C C . THR A 1 71 ? -14.198 1.580 -3.114 1.00 87.12 71 THR A C 1
ATOM 569 O O . THR A 1 71 ? -14.141 2.723 -3.570 1.00 87.12 71 THR A O 1
ATOM 572 N N . LYS A 1 72 ? -15.116 0.701 -3.527 1.00 91.06 72 LYS A N 1
ATOM 573 C CA . LYS A 1 72 ? -16.115 0.988 -4.571 1.00 91.06 72 LYS A CA 1
ATOM 574 C C . LYS A 1 72 ? -17.336 1.737 -4.049 1.00 91.06 72 LYS A C 1
ATOM 576 O O . LYS A 1 72 ? -18.113 2.244 -4.854 1.00 91.06 72 LYS A O 1
ATOM 581 N N . LYS A 1 73 ? -17.506 1.796 -2.726 1.00 91.88 73 LYS A N 1
ATOM 582 C CA . LYS A 1 73 ? -18.668 2.364 -2.029 1.00 91.88 73 LYS A CA 1
ATOM 583 C C . LYS A 1 73 ? -19.988 1.771 -2.529 1.00 91.88 73 LYS A C 1
ATOM 585 O O . LYS A 1 73 ? -20.934 2.492 -2.845 1.00 91.88 73 LYS A O 1
ATOM 590 N N . ALA A 1 74 ? -20.026 0.446 -2.651 1.00 94.62 74 ALA A N 1
ATOM 591 C CA . ALA A 1 74 ? -21.166 -0.267 -3.211 1.00 94.62 74 ALA A CA 1
ATOM 592 C C . ALA A 1 74 ? -21.350 -1.653 -2.588 1.00 94.62 74 ALA A C 1
ATOM 594 O O . ALA A 1 74 ? -20.398 -2.302 -2.149 1.00 94.62 74 ALA A O 1
ATOM 595 N N . VAL A 1 75 ? -22.594 -2.136 -2.606 1.00 97.25 75 VAL A N 1
ATOM 596 C CA . VAL A 1 75 ? -22.896 -3.538 -2.303 1.00 97.25 75 VAL A CA 1
ATOM 597 C C . VAL A 1 75 ? -22.301 -4.430 -3.390 1.00 97.25 75 VAL A C 1
ATOM 599 O O . VAL A 1 75 ? -22.471 -4.181 -4.585 1.00 97.25 75 VAL A O 1
ATOM 602 N N . VAL A 1 76 ? -21.612 -5.488 -2.971 1.00 97.62 76 VAL A N 1
ATOM 603 C CA . VAL A 1 76 ? -21.032 -6.478 -3.881 1.00 97.62 76 VAL A CA 1
ATOM 604 C C . VAL A 1 76 ? -22.158 -7.195 -4.654 1.00 97.62 76 VAL A C 1
ATOM 606 O O . VAL A 1 76 ? -23.175 -7.551 -4.053 1.00 97.62 76 VAL A O 1
ATOM 609 N N . PRO A 1 77 ? -22.017 -7.445 -5.971 1.00 96.94 77 PRO A N 1
ATOM 610 C CA . PRO A 1 77 ? -23.017 -8.188 -6.741 1.00 96.94 77 PRO A CA 1
ATOM 611 C C . PRO A 1 77 ? -23.321 -9.577 -6.156 1.00 96.94 77 PRO A C 1
ATOM 613 O O . PRO A 1 77 ? -22.421 -10.282 -5.703 1.00 96.94 77 PRO A O 1
ATOM 616 N N . GLY A 1 78 ? -24.594 -9.986 -6.192 1.00 95.69 78 GLY A N 1
ATOM 617 C CA . GLY A 1 78 ? -25.058 -11.273 -5.647 1.00 95.69 78 GLY A CA 1
ATOM 618 C C . GLY A 1 78 ? -25.562 -11.224 -4.199 1.00 95.69 78 GLY A C 1
ATOM 619 O O . GLY A 1 78 ? -25.925 -12.261 -3.649 1.00 95.69 78 GLY A O 1
ATOM 620 N N . TYR A 1 79 ? -25.610 -10.034 -3.597 1.00 97.69 79 TYR A N 1
ATOM 621 C CA . TYR A 1 79 ? -26.256 -9.761 -2.312 1.00 97.69 79 TYR A CA 1
ATOM 622 C C . TYR A 1 79 ? -27.616 -9.055 -2.519 1.00 97.69 79 TYR A C 1
ATOM 624 O O . TYR A 1 79 ? -27.804 -8.396 -3.544 1.00 97.69 79 TYR A O 1
ATOM 632 N N . PRO A 1 80 ? -28.569 -9.154 -1.572 1.00 97.56 80 PRO A N 1
ATOM 633 C CA . PRO A 1 80 ? -28.438 -9.761 -0.249 1.00 97.56 80 PRO A CA 1
ATOM 634 C C . PRO A 1 80 ? -28.456 -11.290 -0.247 1.00 97.56 80 PRO A C 1
ATOM 636 O O . PRO A 1 80 ? -29.010 -11.927 -1.140 1.00 97.56 80 PRO A O 1
ATOM 639 N N . LYS A 1 81 ? -27.854 -11.871 0.791 1.00 98.00 81 LYS A N 1
ATOM 640 C CA . LYS A 1 81 ? -27.848 -13.313 1.055 1.00 98.00 81 LYS A CA 1
ATOM 641 C C . LYS A 1 81 ? -28.477 -13.620 2.405 1.00 98.00 81 LYS A C 1
ATOM 643 O O . LYS A 1 81 ? -28.501 -12.766 3.285 1.00 98.00 81 LYS A O 1
ATOM 648 N N . LYS A 1 82 ? -28.923 -14.866 2.588 1.00 97.56 82 LYS A N 1
ATOM 649 C CA . LYS A 1 82 ? -29.484 -15.334 3.858 1.00 97.56 82 LYS A CA 1
ATOM 650 C C . LYS A 1 82 ? -28.387 -15.644 4.868 1.00 97.56 82 LYS A C 1
ATOM 652 O O . LYS A 1 82 ? -27.455 -16.382 4.557 1.00 97.56 82 LYS A O 1
ATOM 657 N N . ILE A 1 83 ? -28.556 -15.153 6.094 1.00 97.75 83 ILE A N 1
ATOM 658 C CA . ILE A 1 83 ? -27.606 -15.368 7.194 1.00 97.75 83 ILE A CA 1
ATOM 659 C C . ILE A 1 83 ? -27.387 -16.867 7.439 1.00 97.75 83 ILE A C 1
ATOM 661 O O . ILE A 1 83 ? -26.252 -17.325 7.479 1.00 97.75 83 ILE A O 1
ATOM 665 N N . PHE A 1 84 ? -28.471 -17.646 7.513 1.00 94.31 84 PHE A N 1
ATOM 666 C CA . PHE A 1 84 ? -28.415 -19.074 7.851 1.00 94.31 84 PHE A CA 1
ATOM 667 C C . PHE A 1 84 ? -27.697 -19.959 6.815 1.00 94.31 84 PHE A C 1
ATOM 669 O O . PHE A 1 84 ? -27.393 -21.109 7.126 1.00 94.31 84 PHE A O 1
ATOM 676 N N . LEU A 1 85 ? -27.469 -19.467 5.590 1.00 94.25 85 LEU A N 1
ATOM 677 C CA . LEU A 1 85 ? -26.754 -20.216 4.551 1.00 94.25 85 LEU A CA 1
ATOM 678 C C . LEU A 1 85 ? -25.236 -20.110 4.725 1.00 94.25 85 LEU A C 1
ATOM 680 O O . LEU A 1 85 ? -24.539 -21.121 4.629 1.00 94.25 85 LEU A O 1
ATOM 684 N N . ASP A 1 86 ? -24.749 -18.902 5.016 1.00 94.81 86 ASP A N 1
ATOM 685 C CA . ASP A 1 86 ? -23.320 -18.584 4.960 1.00 94.81 86 ASP A CA 1
ATOM 686 C C . ASP A 1 86 ? -22.692 -18.471 6.368 1.00 94.81 86 ASP A C 1
ATOM 688 O O . ASP A 1 86 ? -21.507 -18.752 6.527 1.00 94.81 86 ASP A O 1
ATOM 692 N N . TRP A 1 87 ? -23.477 -18.148 7.405 1.00 96.88 87 TRP A N 1
ATOM 693 C CA . TRP A 1 87 ? -23.015 -17.995 8.793 1.00 96.88 87 TRP A CA 1
ATOM 694 C C . TRP A 1 87 ? -23.561 -19.118 9.682 1.00 96.88 87 TRP A C 1
ATOM 696 O O . TRP A 1 87 ? -24.600 -19.000 10.338 1.00 96.88 87 TRP A O 1
ATOM 706 N N . LYS A 1 88 ? -22.878 -20.264 9.689 1.00 97.31 88 LYS A N 1
ATOM 707 C CA . LYS A 1 88 ? -23.380 -21.478 10.349 1.00 97.31 88 LYS A CA 1
ATOM 708 C C . LYS A 1 88 ? -23.382 -21.341 11.872 1.00 97.31 88 LYS A C 1
ATOM 710 O O . LYS A 1 88 ? -22.356 -21.067 12.484 1.00 97.31 88 LYS A O 1
ATOM 715 N N . GLY A 1 89 ? -24.522 -21.622 12.497 1.00 95.94 89 GLY A N 1
ATOM 716 C CA . GLY A 1 89 ? -24.641 -21.695 13.957 1.00 95.94 89 GLY A CA 1
ATOM 717 C C . GLY A 1 89 ? -24.850 -20.356 14.669 1.00 95.94 89 GLY A C 1
ATOM 718 O O . GLY A 1 89 ? -24.999 -20.362 15.886 1.00 95.94 89 GLY A O 1
ATOM 719 N N . ILE A 1 90 ? -24.920 -19.231 13.946 1.00 97.56 90 ILE A N 1
ATOM 720 C CA . ILE A 1 90 ? -25.366 -17.956 14.529 1.00 97.56 90 ILE A CA 1
ATOM 721 C C . ILE A 1 90 ? -26.892 -17.827 14.453 1.00 97.56 90 ILE A C 1
ATOM 723 O O . ILE A 1 90 ? -27.564 -18.582 13.744 1.00 97.56 90 ILE A O 1
ATOM 727 N N . TRP A 1 91 ? -27.468 -16.862 15.174 1.00 97.75 91 TRP A N 1
ATOM 728 C CA . TRP A 1 91 ? -28.901 -16.593 15.059 1.00 97.75 91 TRP A CA 1
ATOM 729 C C . TRP A 1 91 ? -29.267 -16.122 13.647 1.00 97.75 91 TRP A C 1
ATOM 731 O O . TRP A 1 91 ? -28.583 -15.265 13.092 1.00 97.75 91 TRP A O 1
ATOM 741 N N . PRO A 1 92 ? -30.379 -16.614 13.075 1.00 94.94 92 PRO A N 1
ATOM 742 C CA . PRO A 1 92 ? -30.760 -16.268 11.714 1.00 94.94 92 PRO A CA 1
ATOM 743 C C . PRO A 1 92 ? -31.339 -14.855 11.592 1.00 94.94 92 PRO A C 1
ATOM 745 O O . PRO A 1 92 ? -31.591 -14.445 10.470 1.00 94.94 92 PRO A O 1
ATOM 748 N N . SER A 1 93 ? -31.608 -14.151 12.700 1.00 96.38 93 SER A N 1
ATOM 749 C CA . SER A 1 93 ? -32.134 -12.782 12.719 1.00 96.38 93 SER A CA 1
ATOM 750 C C . SER A 1 93 ? -31.996 -12.107 14.090 1.00 96.38 93 SER A C 1
ATOM 752 O O . SER A 1 93 ? -31.666 -12.754 15.089 1.00 96.38 93 SER A O 1
ATOM 754 N N . ASP A 1 94 ? -32.342 -10.816 14.130 1.00 93.56 94 ASP A N 1
ATOM 755 C CA . ASP A 1 94 ? -32.399 -9.950 15.318 1.00 93.56 94 ASP A CA 1
ATOM 756 C C . ASP A 1 94 ? -31.057 -9.824 16.048 1.00 93.56 94 ASP A C 1
ATOM 758 O O . ASP A 1 94 ? -30.998 -9.954 17.273 1.00 93.56 94 ASP A O 1
ATOM 762 N N . LEU A 1 95 ? -29.977 -9.613 15.298 1.00 96.94 95 LEU A N 1
ATOM 763 C CA . LEU A 1 95 ? -28.685 -9.278 15.889 1.00 96.94 95 LEU A CA 1
ATOM 764 C C . LEU A 1 95 ? -28.769 -7.908 16.578 1.00 96.94 95 LEU A C 1
ATOM 766 O O . LEU A 1 95 ? -29.484 -7.019 16.123 1.00 96.94 95 LEU A O 1
ATOM 770 N N . SER A 1 96 ? -28.067 -7.776 17.699 1.00 96.81 96 SER A N 1
ATOM 771 C CA . SER A 1 96 ? -27.845 -6.502 18.382 1.00 96.81 96 SER A CA 1
ATOM 772 C C . SER A 1 96 ? -26.657 -5.767 17.768 1.00 96.81 96 SER A C 1
ATOM 774 O O . SER A 1 96 ? -26.797 -4.602 17.443 1.00 96.81 96 SER A O 1
ATOM 776 N N . ASP A 1 97 ? -25.525 -6.456 17.590 1.00 97.69 97 ASP A N 1
ATOM 777 C CA . ASP A 1 97 ? -24.415 -6.017 16.736 1.00 97.69 97 ASP A CA 1
ATOM 778 C C . ASP A 1 97 ? -23.451 -7.191 16.468 1.00 97.69 97 ASP A C 1
ATOM 780 O O . ASP A 1 97 ? -23.690 -8.313 16.942 1.00 97.69 97 ASP A O 1
ATOM 784 N N . ALA A 1 98 ? -22.355 -6.953 15.743 1.00 97.75 98 ALA A N 1
ATOM 785 C CA . ALA A 1 98 ? -21.270 -7.916 15.573 1.00 97.75 98 ALA A CA 1
ATOM 786 C C . ALA A 1 98 ? -19.889 -7.243 15.561 1.00 97.75 98 ALA A C 1
ATOM 788 O O . ALA A 1 98 ? -19.700 -6.227 14.910 1.00 97.75 98 ALA A O 1
ATOM 789 N N . MET A 1 99 ? -18.905 -7.859 16.217 1.00 97.06 99 MET A N 1
ATOM 790 C CA . MET A 1 99 ? -17.540 -7.332 16.329 1.00 97.06 99 MET A CA 1
ATOM 791 C C . MET A 1 99 ? -16.519 -8.406 15.959 1.00 97.06 99 MET A C 1
ATOM 793 O O . MET A 1 99 ? -16.602 -9.529 16.457 1.00 97.06 99 MET A O 1
ATOM 797 N N . MET A 1 100 ? -15.532 -8.070 15.128 1.00 96.12 100 MET A N 1
ATOM 798 C CA . MET A 1 100 ? -14.396 -8.954 14.851 1.00 96.12 100 MET A CA 1
ATOM 799 C C . MET A 1 100 ? -13.220 -8.625 15.770 1.00 96.12 100 MET A C 1
ATOM 801 O O . MET A 1 100 ? -12.811 -7.469 15.863 1.00 96.12 100 MET A O 1
ATOM 805 N N . ILE A 1 101 ? -12.643 -9.649 16.399 1.00 93.31 101 ILE A N 1
ATOM 806 C CA . ILE A 1 101 ? -11.366 -9.555 17.112 1.00 93.31 101 ILE A CA 1
ATOM 807 C C . ILE A 1 101 ? -10.489 -10.705 16.623 1.00 93.31 101 ILE A C 1
ATOM 809 O O . ILE A 1 101 ? -10.825 -11.873 16.818 1.00 93.31 101 ILE A O 1
ATOM 813 N N . HIS A 1 102 ? -9.359 -10.367 16.000 1.00 88.75 102 HIS A N 1
ATOM 814 C CA . HIS A 1 102 ? -8.423 -11.329 15.415 1.00 88.75 102 HIS A CA 1
ATOM 815 C C . HIS A 1 102 ? -9.119 -12.330 14.468 1.00 88.75 102 HIS A C 1
ATOM 817 O O . HIS A 1 102 ? -9.621 -11.934 13.420 1.00 88.75 102 HIS A O 1
ATOM 823 N N . ASP A 1 103 ? -9.140 -13.615 14.813 1.00 90.94 103 ASP A N 1
ATOM 824 C CA . ASP A 1 103 ? -9.674 -14.724 14.018 1.00 90.94 103 ASP A CA 1
ATOM 825 C C . ASP A 1 103 ? -11.112 -15.126 14.399 1.00 90.94 103 ASP A C 1
ATOM 827 O O . ASP A 1 103 ? -11.630 -16.145 13.923 1.00 90.94 103 ASP A O 1
ATOM 831 N N . LYS A 1 104 ? -11.783 -14.321 15.232 1.00 96.38 104 LYS A N 1
ATOM 832 C CA . LYS A 1 104 ? -13.143 -14.582 15.713 1.00 96.38 104 LYS A CA 1
ATOM 833 C C . LYS A 1 104 ? -14.083 -13.410 15.475 1.00 96.38 104 LYS A C 1
ATOM 835 O O . LYS A 1 104 ? -13.707 -12.242 15.564 1.00 96.38 104 LYS A O 1
ATOM 840 N N . VAL A 1 105 ? -15.348 -13.741 15.225 1.00 98.38 105 VAL A N 1
ATOM 841 C CA . VAL A 1 105 ? -16.452 -12.775 15.204 1.00 98.38 105 VAL A CA 1
ATOM 842 C C . VAL A 1 105 ? -17.373 -13.042 16.383 1.00 98.38 105 VAL A C 1
ATOM 844 O O . VAL A 1 105 ? -17.871 -14.150 16.561 1.00 98.38 105 VAL A O 1
ATOM 847 N N . PHE A 1 106 ? -17.637 -12.011 17.170 1.00 98.31 106 PHE A N 1
ATOM 848 C CA . PHE A 1 106 ? -18.586 -12.046 18.268 1.00 98.31 106 PHE A CA 1
ATOM 849 C C . PHE A 1 106 ? -19.908 -11.440 17.808 1.00 98.31 106 PHE A C 1
ATOM 851 O O . PHE A 1 106 ? -19.997 -10.241 17.555 1.00 98.31 106 PHE A O 1
ATOM 858 N N . PHE A 1 107 ? -20.934 -12.278 17.691 1.00 98.50 107 PHE A N 1
ATOM 859 C CA . PHE A 1 107 ? -22.296 -11.858 17.374 1.00 98.50 107 PHE A CA 1
ATOM 860 C C . PHE A 1 107 ? -23.080 -11.662 18.661 1.00 98.50 107 PHE A C 1
ATOM 862 O O . PHE A 1 107 ? -23.176 -12.585 19.469 1.00 98.50 107 PHE A O 1
ATOM 869 N N . PHE A 1 108 ? -23.692 -10.498 18.839 1.00 98.38 108 PHE A N 1
ATOM 870 C CA . PHE A 1 108 ? -24.480 -10.174 20.023 1.00 98.38 108 PHE A CA 1
ATOM 871 C C . PHE A 1 108 ? -25.966 -10.204 19.692 1.00 98.38 108 PHE A C 1
ATOM 873 O O . PHE A 1 108 ? -26.388 -9.781 18.617 1.00 98.38 108 PHE A O 1
ATOM 880 N N . ARG A 1 109 ? -26.784 -10.693 20.624 1.00 97.50 109 ARG A N 1
ATOM 881 C CA . ARG A 1 109 ? -28.245 -10.661 20.529 1.00 97.50 109 ARG A CA 1
ATOM 882 C C . ARG A 1 109 ? -28.849 -10.594 21.916 1.00 97.50 109 ARG A C 1
ATOM 884 O O . ARG A 1 109 ? -28.781 -11.557 22.683 1.00 97.50 109 ARG A O 1
ATOM 891 N N . ARG A 1 110 ? -29.542 -9.492 22.210 1.00 95.88 110 ARG A N 1
ATOM 892 C CA . ARG A 1 110 ? -30.159 -9.263 23.527 1.00 95.88 110 ARG A CA 1
ATOM 893 C C . ARG A 1 110 ? -29.105 -9.471 24.625 1.00 95.88 110 ARG A C 1
ATOM 895 O O . ARG A 1 110 ? -28.094 -8.788 24.602 1.00 95.88 110 ARG A O 1
ATOM 902 N N . ALA A 1 111 ? -29.329 -10.412 25.543 1.00 97.69 111 ALA A N 1
ATOM 903 C CA . ALA A 1 111 ? -28.437 -10.692 26.664 1.00 97.69 111 ALA A CA 1
ATOM 904 C C . ALA A 1 111 ? -27.380 -11.765 26.412 1.00 97.69 111 ALA A C 1
ATOM 906 O O . ALA A 1 111 ? -26.716 -12.209 27.349 1.00 97.69 111 ALA A O 1
ATOM 907 N N . GLN A 1 112 ? -27.236 -12.203 25.167 1.00 98.38 112 GLN A N 1
ATOM 908 C CA . GLN A 1 112 ? -26.357 -13.298 24.803 1.00 98.38 112 GLN A CA 1
ATOM 909 C C . GLN A 1 112 ? -25.389 -12.891 23.699 1.00 98.38 112 GLN A C 1
ATOM 911 O O . GLN A 1 112 ? -25.651 -11.966 22.928 1.00 98.38 112 GLN A O 1
ATOM 916 N N . TYR A 1 113 ? -24.297 -13.636 23.591 1.00 98.50 113 TYR A N 1
ATOM 917 C CA . TYR A 1 113 ? -23.370 -13.552 22.476 1.00 98.50 113 TYR A CA 1
ATOM 918 C C . TYR A 1 113 ? -22.989 -14.945 21.965 1.00 98.50 113 TYR A C 1
ATOM 920 O O . TYR A 1 113 ? -23.159 -15.947 22.666 1.00 98.50 113 TYR A O 1
ATOM 928 N N . ILE A 1 114 ? -22.511 -15.001 20.726 1.00 98.69 114 ILE A N 1
ATOM 929 C CA . ILE A 1 114 ? -21.947 -16.176 20.059 1.00 98.69 114 ILE A CA 1
ATOM 930 C C . ILE A 1 114 ? -20.538 -15.816 19.606 1.00 98.69 114 ILE A C 1
ATOM 932 O O . ILE A 1 114 ? -20.359 -14.798 18.943 1.00 98.69 114 ILE A O 1
ATOM 936 N N . SER A 1 115 ? -19.563 -16.664 19.923 1.00 98.31 115 SER A N 1
ATOM 937 C CA . SER A 1 115 ? -18.255 -16.646 19.267 1.00 98.31 115 SER A CA 1
ATOM 938 C C . SER A 1 115 ? -18.317 -17.474 17.985 1.00 98.31 115 SER A C 1
ATOM 940 O O . SER A 1 115 ? -18.801 -18.608 17.999 1.00 98.31 115 SER A O 1
ATOM 942 N N . TYR A 1 116 ? -17.864 -16.907 16.875 1.00 98.44 116 TYR A N 1
ATOM 943 C CA . TYR A 1 116 ? -17.826 -17.531 15.559 1.00 98.44 116 TYR A CA 1
ATOM 944 C C . TYR A 1 116 ? -16.386 -17.642 15.083 1.00 98.44 116 TYR A C 1
ATOM 946 O O . TYR A 1 116 ? -15.675 -16.641 14.991 1.00 98.44 116 TYR A O 1
ATOM 954 N N . ASP A 1 117 ? -15.975 -18.859 14.759 1.00 97.62 117 ASP A N 1
ATOM 955 C CA . ASP A 1 117 ? -14.647 -19.149 14.246 1.00 97.62 117 ASP A CA 1
ATOM 956 C C . ASP A 1 117 ? -14.613 -18.910 12.734 1.00 97.62 117 ASP A C 1
ATOM 958 O O . ASP A 1 117 ? -15.334 -19.560 11.963 1.00 97.62 117 ASP A O 1
ATOM 962 N N . ILE A 1 118 ? -13.791 -17.949 12.308 1.00 94.56 118 ILE A N 1
ATOM 963 C CA . ILE A 1 118 ? -13.695 -17.555 10.900 1.00 94.56 118 ILE A CA 1
ATOM 964 C C . ILE A 1 118 ? -13.112 -18.691 10.056 1.00 94.56 118 ILE A C 1
ATOM 966 O O . ILE A 1 118 ? -13.585 -18.922 8.942 1.00 94.56 118 ILE A O 1
ATOM 970 N N . GLN A 1 119 ? -12.121 -19.416 10.580 1.00 93.88 119 GLN A N 1
ATOM 971 C CA . GLN A 1 119 ? -11.428 -20.473 9.843 1.00 93.88 119 GLN A CA 1
ATOM 972 C C . GLN A 1 119 ? -12.326 -21.695 9.642 1.00 93.88 119 GLN A C 1
ATOM 974 O O . GLN A 1 119 ? -12.372 -22.270 8.553 1.00 93.88 119 GLN A O 1
ATOM 979 N N . LEU A 1 120 ? -13.075 -22.082 10.675 1.00 94.38 120 LEU A N 1
ATOM 980 C CA . LEU A 1 120 ? -14.015 -23.201 10.610 1.00 94.38 120 LEU A CA 1
ATOM 981 C C . LEU A 1 120 ? -15.341 -22.826 9.936 1.00 94.38 120 LEU A C 1
ATOM 983 O O . LEU A 1 120 ? -16.104 -23.720 9.554 1.00 94.38 120 LEU A O 1
ATOM 987 N N . GLY A 1 121 ? -15.637 -21.531 9.810 1.00 96.12 121 GLY A N 1
ATOM 988 C CA . GLY A 1 121 ? -16.873 -21.032 9.217 1.00 96.12 121 GLY A CA 1
ATOM 989 C C . GLY A 1 121 ? -18.117 -21.483 9.985 1.00 96.12 121 GLY A C 1
ATOM 990 O O . GLY A 1 121 ? -19.107 -21.897 9.369 1.00 96.12 121 GLY A O 1
ATOM 991 N N . LYS A 1 122 ? -18.053 -21.477 11.324 1.00 97.19 122 LYS A N 1
ATOM 992 C CA . LYS A 1 122 ? -19.180 -21.818 12.205 1.00 97.19 122 LYS A CA 1
ATOM 993 C C . LYS A 1 122 ? -19.032 -21.228 13.610 1.00 97.19 122 LYS A C 1
ATOM 995 O O . LYS A 1 122 ? -17.930 -20.918 14.051 1.00 97.19 122 LYS A O 1
ATOM 1000 N N . ALA A 1 123 ? -20.148 -21.153 14.332 1.00 98.12 123 ALA A N 1
ATOM 1001 C CA . ALA A 1 123 ? -20.157 -20.878 15.765 1.00 98.12 123 ALA A CA 1
ATOM 1002 C C . ALA A 1 123 ? -19.314 -21.902 16.550 1.00 98.12 123 ALA A C 1
ATOM 1004 O O . ALA A 1 123 ? -19.342 -23.104 16.254 1.00 98.12 123 ALA A O 1
ATOM 1005 N N . ASP A 1 124 ? -18.595 -21.410 17.559 1.00 98.00 124 ASP A N 1
ATOM 1006 C CA . ASP A 1 124 ? -17.894 -22.229 18.543 1.00 98.00 124 ASP A CA 1
ATOM 1007 C C . ASP A 1 124 ? -18.890 -23.067 19.364 1.00 98.00 124 ASP A C 1
ATOM 1009 O O . ASP A 1 124 ? -20.064 -22.716 19.523 1.00 98.00 124 ASP A O 1
ATOM 1013 N N . ASN A 1 125 ? -18.415 -24.185 19.918 1.00 95.88 125 ASN A N 1
ATOM 1014 C CA . ASN A 1 125 ? -19.221 -25.010 20.817 1.00 95.88 125 ASN A CA 1
ATOM 1015 C C . ASN A 1 125 ? -19.575 -24.237 22.104 1.00 95.88 125 ASN A C 1
ATOM 1017 O O . ASN A 1 125 ? -18.860 -23.325 22.513 1.00 95.88 125 ASN A O 1
ATOM 1021 N N . ASP A 1 126 ? -20.666 -24.635 22.762 1.00 94.56 126 ASP A N 1
ATOM 1022 C CA . ASP A 1 126 ? -21.142 -24.066 24.036 1.00 94.56 126 ASP A CA 1
ATOM 1023 C C . ASP A 1 126 ? -21.621 -22.605 23.971 1.00 94.56 126 ASP A C 1
ATOM 1025 O O . ASP A 1 126 ? -21.710 -21.928 25.000 1.00 94.56 126 ASP A O 1
ATOM 1029 N N . TYR A 1 127 ? -21.956 -22.134 22.768 1.00 97.44 127 TYR A N 1
ATOM 1030 C CA . TYR A 1 127 ? -22.636 -20.867 22.513 1.00 97.44 127 TYR A CA 1
ATOM 1031 C C . TYR A 1 127 ? -24.103 -21.092 22.100 1.00 97.44 127 TYR A C 1
ATOM 1033 O O . TYR A 1 127 ? -24.424 -22.127 21.510 1.00 97.44 127 TYR A O 1
ATOM 1041 N N . PRO A 1 128 ? -25.015 -20.140 22.377 1.00 98.00 128 PRO A N 1
ATOM 1042 C CA . PRO A 1 128 ? -24.768 -18.805 22.927 1.00 98.00 128 PRO A CA 1
ATOM 1043 C C . PRO A 1 128 ? -24.527 -18.772 24.444 1.00 98.00 128 PRO A C 1
ATOM 1045 O O . PRO A 1 128 ? -25.095 -19.572 25.186 1.00 98.00 128 PRO A O 1
ATOM 1048 N N . ARG A 1 129 ? -23.747 -17.789 24.908 1.00 98.00 129 ARG A N 1
ATOM 1049 C CA . ARG A 1 129 ? -23.478 -17.527 26.336 1.00 98.00 129 ARG A CA 1
ATOM 1050 C C . ARG A 1 129 ? -24.016 -16.162 26.766 1.00 98.00 129 ARG A C 1
ATOM 1052 O O . ARG A 1 129 ? -24.155 -15.288 25.908 1.00 98.00 129 ARG A O 1
ATOM 1059 N N . PRO A 1 130 ? -24.339 -15.947 28.053 1.00 98.25 130 PRO A N 1
ATOM 1060 C CA . PRO A 1 130 ? -24.663 -14.617 28.561 1.00 98.25 130 PRO A CA 1
ATOM 1061 C C . PRO A 1 130 ? -23.510 -13.638 28.323 1.00 98.25 130 PRO A C 1
ATOM 1063 O O . PRO A 1 130 ? -22.354 -13.993 28.536 1.00 98.25 130 PRO A O 1
ATOM 1066 N N . ILE A 1 131 ? -23.809 -12.400 27.914 1.00 98.12 131 ILE A N 1
ATOM 1067 C CA . ILE A 1 131 ? -22.775 -11.366 27.701 1.00 98.12 131 ILE A CA 1
ATOM 1068 C C . ILE A 1 131 ? -21.941 -11.175 28.971 1.00 98.12 131 ILE A C 1
ATOM 1070 O O . ILE A 1 131 ? -20.720 -11.143 28.909 1.00 98.12 131 ILE A O 1
ATOM 1074 N N . THR A 1 132 ? -22.595 -11.143 30.131 1.00 95.81 132 THR A N 1
ATOM 1075 C CA . THR A 1 132 ? -21.954 -10.920 31.433 1.00 95.81 132 THR A CA 1
ATOM 1076 C C . THR A 1 132 ? -20.974 -12.011 31.858 1.00 95.81 132 THR A C 1
ATOM 1078 O O . THR A 1 132 ? -20.171 -11.751 32.747 1.00 95.81 132 THR A O 1
ATOM 1081 N N . ASP A 1 133 ? -21.033 -13.198 31.247 1.00 94.94 133 ASP A N 1
ATOM 1082 C CA . ASP A 1 133 ? -20.145 -14.323 31.569 1.00 94.94 133 ASP A CA 1
ATOM 1083 C C . ASP A 1 133 ? -18.845 -14.288 30.752 1.00 94.94 133 ASP A C 1
ATOM 1085 O O . ASP A 1 133 ? -17.868 -14.931 31.124 1.00 94.94 133 ASP A O 1
ATOM 1089 N N . GLY A 1 134 ? -18.851 -13.598 29.606 1.00 93.00 134 GLY A N 1
ATOM 1090 C CA . GLY A 1 134 ? -17.693 -13.485 28.712 1.00 93.00 134 GLY A CA 1
ATOM 1091 C C . GLY A 1 134 ? -17.132 -12.075 28.569 1.00 93.00 134 GLY A C 1
ATOM 1092 O O . GLY A 1 134 ? -16.071 -11.912 27.981 1.00 93.00 134 GLY A O 1
ATOM 1093 N N . TRP A 1 135 ? -17.859 -11.073 29.064 1.00 96.19 135 TRP A N 1
ATOM 1094 C CA . TRP A 1 135 ? -17.540 -9.655 28.935 1.00 96.19 135 TRP A CA 1
ATOM 1095 C C . TRP A 1 135 ? -17.796 -8.955 30.274 1.00 96.19 135 TRP A C 1
ATOM 1097 O O . TRP A 1 135 ? -18.788 -8.237 30.450 1.00 96.19 135 TRP A O 1
ATOM 1107 N N . HIS A 1 136 ? -16.947 -9.216 31.270 1.00 93.88 136 HIS A N 1
ATOM 1108 C CA . HIS A 1 136 ? -17.209 -8.797 32.647 1.00 93.88 136 HIS A CA 1
ATOM 1109 C C . HIS A 1 136 ? -17.302 -7.271 32.806 1.00 93.88 136 HIS A C 1
ATOM 1111 O O . HIS A 1 136 ? -16.372 -6.516 32.537 1.00 93.88 136 HIS A O 1
ATOM 1117 N N . GLY A 1 137 ? -18.444 -6.796 33.302 1.00 91.62 137 GLY A N 1
ATOM 1118 C CA . GLY A 1 137 ? -18.703 -5.364 33.473 1.00 91.62 137 GLY A CA 1
ATOM 1119 C C . GLY A 1 137 ? -19.328 -4.685 32.252 1.00 91.62 137 GLY A C 1
ATOM 1120 O O . GLY A 1 137 ? -19.724 -3.526 32.362 1.00 91.62 137 GLY A O 1
ATOM 1121 N N . VAL A 1 138 ? -19.504 -5.395 31.132 1.00 96.88 138 VAL A N 1
ATOM 1122 C CA . VAL A 1 138 ? -20.399 -4.960 30.051 1.00 96.88 138 VAL A CA 1
ATOM 1123 C C . VAL A 1 138 ? -21.851 -5.181 30.476 1.00 96.88 138 VAL A C 1
ATOM 1125 O O . VAL A 1 138 ? -22.175 -6.084 31.253 1.00 96.88 138 VAL A O 1
ATOM 1128 N N . TRP A 1 139 ? -22.754 -4.333 29.985 1.00 96.44 139 TRP A N 1
ATOM 1129 C CA . TRP A 1 139 ? -24.182 -4.494 30.230 1.00 96.44 139 TRP A CA 1
ATOM 1130 C C . TRP A 1 139 ? -24.703 -5.847 29.737 1.00 96.44 139 TRP A C 1
ATOM 1132 O O . TRP A 1 139 ? -24.222 -6.430 28.771 1.00 96.44 139 TRP A O 1
ATOM 1142 N N . ASN A 1 140 ? -25.800 -6.294 30.343 1.00 94.44 140 ASN A N 1
ATOM 1143 C CA . ASN A 1 140 ? -26.512 -7.504 29.941 1.00 94.44 140 ASN A CA 1
ATOM 1144 C C . ASN A 1 140 ? -27.262 -7.384 28.599 1.00 94.44 140 ASN A C 1
ATOM 1146 O O . ASN A 1 140 ? -28.094 -8.233 28.317 1.00 94.44 140 ASN A O 1
ATOM 1150 N N . ASN A 1 141 ? -27.049 -6.325 27.824 1.00 95.06 141 ASN A N 1
ATOM 1151 C CA . ASN A 1 141 ? -27.428 -6.157 26.423 1.00 95.06 141 ASN A CA 1
ATOM 1152 C C . ASN A 1 141 ? -26.703 -4.926 25.873 1.00 95.06 141 ASN A C 1
ATOM 1154 O O . ASN A 1 141 ? -26.368 -4.024 26.640 1.00 95.06 141 ASN A O 1
ATOM 1158 N N . ILE A 1 142 ? -26.504 -4.872 24.560 1.00 97.00 142 ILE A N 1
ATOM 1159 C CA . ILE A 1 142 ? -25.803 -3.772 23.893 1.00 97.00 142 ILE A CA 1
ATOM 1160 C C . ILE A 1 142 ? -26.567 -3.316 22.650 1.00 97.00 142 ILE A C 1
ATOM 1162 O O . ILE A 1 142 ? -27.374 -4.066 22.097 1.00 97.00 142 ILE A O 1
ATOM 1166 N N . ASP A 1 143 ? -26.290 -2.089 22.234 1.00 94.88 143 ASP A N 1
ATOM 1167 C CA . ASP A 1 143 ? -26.629 -1.556 20.920 1.00 94.88 143 ASP A CA 1
ATOM 1168 C C . ASP A 1 143 ? -25.477 -1.757 19.937 1.00 94.88 143 ASP A C 1
ATOM 1170 O O . ASP A 1 143 ? -25.712 -2.127 18.802 1.00 94.88 143 ASP A O 1
ATOM 1174 N N . GLY A 1 144 ? -24.231 -1.522 20.352 1.00 95.44 144 GLY A N 1
ATOM 1175 C CA . GLY A 1 144 ? -23.093 -1.622 19.441 1.00 95.44 144 GLY A CA 1
ATOM 1176 C C . GLY A 1 144 ? -21.844 -2.200 20.079 1.00 95.44 144 GLY A C 1
ATOM 1177 O O . GLY A 1 144 ? -21.666 -2.068 21.292 1.00 95.44 144 GLY A O 1
ATOM 1178 N N . ALA A 1 145 ? -20.993 -2.826 19.272 1.00 96.69 145 ALA A N 1
ATOM 1179 C CA . ALA A 1 145 ? -19.697 -3.344 19.704 1.00 96.69 145 ALA A CA 1
ATOM 1180 C C . ALA A 1 145 ? -18.642 -3.151 18.615 1.00 96.69 145 ALA A C 1
ATOM 1182 O O . ALA A 1 145 ? -18.864 -3.550 17.479 1.00 96.69 145 ALA A O 1
ATOM 1183 N N . GLU A 1 146 ? -17.483 -2.600 18.971 1.00 94.75 146 GLU A N 1
ATOM 1184 C CA . GLU A 1 146 ? -16.387 -2.394 18.024 1.00 94.75 146 GLU A CA 1
ATOM 1185 C C . GLU A 1 146 ? -15.007 -2.676 18.603 1.00 94.75 146 GLU A C 1
ATOM 1187 O O . GLU A 1 146 ? -14.709 -2.321 19.744 1.00 94.75 146 GLU A O 1
ATOM 1192 N N . TYR A 1 147 ? -14.136 -3.273 17.788 1.00 91.25 147 TYR A N 1
ATOM 1193 C CA . TYR A 1 147 ? -12.748 -3.519 18.172 1.00 91.25 147 TYR A CA 1
ATOM 1194 C C . TYR A 1 147 ? -11.886 -2.323 17.785 1.00 91.25 147 TYR A C 1
ATOM 1196 O O . TYR A 1 147 ? -11.771 -1.973 16.606 1.00 91.25 147 TYR A O 1
ATOM 1204 N N . MET A 1 148 ? -11.254 -1.712 18.785 1.00 81.44 148 MET A N 1
ATOM 1205 C CA . MET A 1 148 ? -10.473 -0.486 18.621 1.00 81.44 148 MET A CA 1
ATOM 1206 C C . MET A 1 148 ? -8.986 -0.744 18.345 1.00 81.44 148 MET A C 1
ATOM 1208 O O . MET A 1 148 ? -8.250 0.201 18.064 1.00 81.44 148 MET A O 1
ATOM 1212 N N . GLY A 1 149 ? -8.534 -2.001 18.407 1.00 77.44 149 GLY A N 1
ATOM 1213 C CA . GLY A 1 149 ? -7.107 -2.329 18.456 1.00 77.44 149 GLY A CA 1
ATOM 1214 C C . GLY A 1 149 ? -6.543 -2.244 19.879 1.00 77.44 149 GLY A C 1
ATOM 1215 O O . GLY A 1 149 ? -7.253 -1.867 20.808 1.00 77.44 149 GLY A O 1
ATOM 1216 N N . GLN A 1 150 ? -5.263 -2.601 20.050 1.00 69.00 150 GLN A N 1
ATOM 1217 C CA . GLN A 1 150 ? -4.532 -2.515 21.331 1.00 69.00 150 GLN A CA 1
ATOM 1218 C C . GLN A 1 150 ? -5.273 -3.159 22.521 1.00 69.00 150 GLN A C 1
ATOM 1220 O O . GLN A 1 150 ? -5.338 -2.581 23.603 1.00 69.00 150 GLN A O 1
ATOM 1225 N N . ASP A 1 151 ? -5.875 -4.334 22.321 1.00 81.38 151 ASP A N 1
ATOM 1226 C CA . ASP A 1 151 ? -6.658 -5.024 23.355 1.00 81.38 151 ASP A CA 1
ATOM 1227 C C . ASP A 1 151 ? -7.832 -4.190 23.917 1.00 81.38 151 ASP A C 1
ATOM 1229 O O . ASP A 1 151 ? -8.258 -4.393 25.054 1.00 81.38 151 ASP A O 1
ATOM 1233 N N . LYS A 1 152 ? -8.396 -3.264 23.127 1.00 86.94 152 LYS A N 1
ATOM 1234 C CA . LYS A 1 152 ? -9.569 -2.468 23.513 1.00 86.94 152 LYS A CA 1
ATOM 1235 C C . LYS A 1 152 ? -10.791 -2.763 22.652 1.00 86.94 152 LYS A C 1
ATOM 1237 O O . LYS A 1 152 ? -10.719 -2.804 21.423 1.00 86.94 152 LYS A O 1
ATOM 1242 N N . ALA A 1 153 ? -11.938 -2.896 23.308 1.00 94.00 153 ALA A N 1
ATOM 1243 C CA . ALA A 1 153 ? -13.248 -2.959 22.672 1.00 94.00 153 ALA A CA 1
ATOM 1244 C C . ALA A 1 153 ? -14.148 -1.826 23.180 1.00 94.00 153 ALA A C 1
ATOM 1246 O O . ALA A 1 153 ? -14.080 -1.426 24.339 1.00 94.00 153 ALA A O 1
ATOM 1247 N N . LEU A 1 154 ? -15.005 -1.311 22.310 1.00 93.75 154 LEU A N 1
ATOM 1248 C CA . LEU A 1 154 ? -15.994 -0.291 22.616 1.00 93.75 154 LEU A CA 1
ATOM 1249 C C . LEU A 1 154 ? -17.376 -0.929 22.604 1.00 93.75 154 LEU A C 1
ATOM 1251 O O . LEU A 1 154 ? -17.757 -1.544 21.615 1.00 93.75 154 LEU A O 1
ATOM 1255 N N . PHE A 1 155 ? -18.145 -0.736 23.671 1.00 96.81 155 PHE A N 1
ATOM 1256 C CA . PHE A 1 155 ? -19.544 -1.148 23.751 1.00 96.81 155 PHE A CA 1
ATOM 1257 C C . PHE A 1 155 ? -20.452 0.068 23.870 1.00 96.81 155 PHE A C 1
ATOM 1259 O O . PHE A 1 155 ? -20.197 0.963 24.675 1.00 96.81 155 PHE A O 1
ATOM 1266 N N . LEU A 1 156 ? -21.539 0.082 23.104 1.00 95.44 156 LEU A N 1
ATOM 1267 C CA . LEU A 1 156 ? -22.565 1.118 23.138 1.00 95.44 156 LEU A CA 1
ATOM 1268 C C . LEU A 1 156 ? -23.863 0.581 23.707 1.00 95.44 156 LEU A C 1
ATOM 1270 O O . LEU A 1 156 ? -24.288 -0.524 23.366 1.00 95.44 156 LEU A O 1
ATOM 1274 N N . LYS A 1 157 ? -24.527 1.405 24.511 1.00 94.88 157 LYS A N 1
ATOM 1275 C CA . LYS A 1 157 ? -25.896 1.166 24.960 1.00 94.88 157 LYS A CA 1
ATOM 1276 C C . LYS A 1 157 ? -26.568 2.476 25.332 1.00 94.88 157 LYS A C 1
ATOM 1278 O O . LYS A 1 157 ? -26.028 3.213 26.150 1.00 94.88 157 LYS A O 1
ATOM 1283 N N . ASP A 1 158 ? -27.741 2.759 24.772 1.00 90.75 158 ASP A N 1
ATOM 1284 C CA . ASP A 1 158 ? -28.596 3.889 25.175 1.00 90.75 158 ASP A CA 1
ATOM 1285 C C . ASP A 1 158 ? -27.852 5.248 25.224 1.00 90.75 158 ASP A C 1
ATOM 1287 O O . ASP A 1 158 ? -28.065 6.080 26.107 1.00 90.75 158 ASP A O 1
ATOM 1291 N N . GLY A 1 159 ? -26.932 5.479 24.278 1.00 87.62 159 GLY A N 1
ATOM 1292 C CA . GLY A 1 159 ? -26.105 6.694 24.230 1.00 87.62 159 GLY A CA 1
ATOM 1293 C C . GLY A 1 159 ? -24.993 6.757 25.286 1.00 87.62 159 GLY A C 1
ATOM 1294 O O . GLY A 1 159 ? -24.387 7.813 25.471 1.00 87.62 159 GLY A O 1
ATOM 1295 N N . GLN A 1 160 ? -24.709 5.650 25.968 1.00 93.94 160 GLN A N 1
ATOM 1296 C CA . GLN A 1 160 ? -23.546 5.440 26.825 1.00 93.94 160 GLN A CA 1
ATOM 1297 C C . GLN A 1 160 ? -22.514 4.550 26.128 1.00 93.94 160 GLN A C 1
ATOM 1299 O O . GLN A 1 160 ? -22.845 3.747 25.255 1.00 93.94 160 GLN A O 1
ATOM 1304 N N . VAL A 1 161 ? -21.261 4.697 26.544 1.00 93.88 161 VAL A N 1
ATOM 1305 C CA . VAL A 1 161 ? -20.108 3.920 26.088 1.00 93.88 161 VAL A CA 1
ATOM 1306 C C . VAL A 1 161 ? -19.517 3.177 27.279 1.00 93.88 161 VAL A C 1
ATOM 1308 O O . VAL A 1 161 ? -19.463 3.734 28.377 1.00 93.88 161 VAL A O 1
ATOM 1311 N N . ILE A 1 162 ? -19.021 1.965 27.046 1.00 95.19 162 ILE A N 1
ATOM 1312 C CA . ILE A 1 162 ? -17.987 1.308 27.849 1.00 95.19 162 ILE A CA 1
ATOM 1313 C C . ILE A 1 162 ? -16.761 1.115 26.962 1.00 95.19 162 ILE A C 1
ATOM 1315 O O . ILE A 1 162 ? -16.875 0.528 25.889 1.00 95.19 162 ILE A O 1
ATOM 1319 N N . LEU A 1 163 ? -15.601 1.583 27.423 1.00 92.50 163 LEU A N 1
ATOM 1320 C CA . LEU A 1 163 ? -14.316 1.128 26.907 1.00 92.50 163 LEU A CA 1
ATOM 1321 C C . LEU A 1 163 ? -13.888 -0.087 27.725 1.00 92.50 163 LEU A C 1
ATOM 1323 O O . LEU A 1 163 ? -13.907 -0.056 28.957 1.00 92.50 163 LEU A O 1
ATOM 1327 N N . TYR A 1 164 ? -13.578 -1.170 27.036 1.00 91.81 164 TYR A N 1
ATOM 1328 C CA . TYR A 1 164 ? -13.361 -2.481 27.611 1.00 91.81 164 TYR A CA 1
ATOM 1329 C C . TYR A 1 164 ? -11.942 -2.949 27.332 1.00 91.81 164 TYR A C 1
ATOM 1331 O O . TYR A 1 164 ? -11.480 -2.909 26.193 1.00 91.81 164 TYR A O 1
ATOM 1339 N N . ASP A 1 165 ? -11.270 -3.406 28.377 1.00 88.06 165 ASP A N 1
ATOM 1340 C CA . ASP A 1 165 ? -9.928 -3.951 28.323 1.00 88.06 165 ASP A CA 1
ATOM 1341 C C . ASP A 1 165 ? -9.987 -5.469 28.130 1.00 88.06 165 ASP A C 1
ATOM 1343 O O . ASP A 1 165 ? -10.375 -6.208 29.037 1.00 88.06 165 ASP A O 1
ATOM 1347 N N . LEU A 1 166 ? -9.608 -5.932 26.939 1.00 88.00 166 LEU A N 1
ATOM 1348 C CA . LEU A 1 166 ? -9.590 -7.348 26.569 1.00 88.00 166 LEU A CA 1
ATOM 1349 C C . LEU A 1 166 ? -8.508 -8.122 27.327 1.00 88.00 166 LEU A C 1
ATOM 1351 O O . LEU A 1 166 ? -8.683 -9.308 27.595 1.00 88.00 166 LEU A O 1
ATOM 1355 N N . LYS A 1 167 ? -7.402 -7.467 27.696 1.00 85.62 167 LYS A N 1
ATOM 1356 C CA . LYS A 1 167 ? -6.284 -8.098 28.407 1.00 85.62 167 LYS A CA 1
ATOM 1357 C C . LYS A 1 167 ? -6.627 -8.373 29.866 1.00 85.62 167 LYS A C 1
ATOM 1359 O O . LYS A 1 167 ? -6.244 -9.412 30.403 1.00 85.62 167 LYS A O 1
ATOM 1364 N N . TYR A 1 168 ? -7.315 -7.438 30.515 1.00 84.75 168 TYR A N 1
ATOM 1365 C CA . TYR A 1 168 ? -7.723 -7.553 31.915 1.00 84.75 168 TYR A CA 1
ATOM 1366 C C . TYR A 1 168 ? -9.170 -8.011 32.104 1.00 84.75 168 TYR A C 1
ATOM 1368 O O . TYR A 1 168 ? -9.587 -8.139 33.255 1.00 84.75 168 TYR A O 1
ATOM 1376 N N . ASP A 1 169 ? -9.905 -8.252 31.013 1.00 89.12 169 ASP A N 1
ATOM 1377 C CA . ASP A 1 169 ? -11.288 -8.744 31.020 1.00 89.12 169 ASP A CA 1
ATOM 1378 C C . ASP A 1 169 ? -12.181 -7.878 31.930 1.00 89.12 169 ASP A C 1
ATOM 1380 O O . ASP A 1 169 ? -12.795 -8.339 32.894 1.00 89.12 169 ASP A O 1
ATOM 1384 N N . ARG A 1 170 ? -12.179 -6.561 31.685 1.00 88.50 170 ARG A N 1
ATOM 1385 C CA . ARG A 1 170 ? -12.965 -5.600 32.475 1.00 88.50 170 ARG A CA 1
ATOM 1386 C C . ARG A 1 170 ? -13.207 -4.283 31.748 1.00 88.50 170 ARG A C 1
ATOM 1388 O O . ARG A 1 170 ? -12.405 -3.856 30.925 1.00 88.50 170 ARG A O 1
ATOM 1395 N N . ALA A 1 171 ? -14.267 -3.581 32.138 1.00 87.19 171 ALA A N 1
ATOM 1396 C CA . ALA A 1 171 ? -14.445 -2.176 31.778 1.00 87.19 171 ALA A CA 1
ATOM 1397 C C . ALA A 1 171 ? -13.324 -1.293 32.366 1.00 87.19 171 ALA A C 1
ATOM 1399 O O . ALA A 1 171 ? -12.898 -1.492 33.510 1.00 87.19 171 ALA A O 1
ATOM 1400 N N . ASP A 1 172 ? -12.879 -0.296 31.601 1.00 82.50 172 ASP A N 1
ATOM 1401 C CA . ASP A 1 172 ? -11.901 0.692 32.052 1.00 82.50 172 ASP A CA 1
ATOM 1402 C C . ASP A 1 172 ? -12.469 1.602 33.151 1.00 82.50 172 ASP A C 1
ATOM 1404 O O . ASP A 1 172 ? -13.665 1.911 33.211 1.00 82.50 172 ASP A O 1
ATOM 1408 N N . THR A 1 173 ? -11.582 2.087 34.022 1.00 80.81 173 THR A N 1
ATOM 1409 C CA . THR A 1 173 ? -11.937 3.037 35.082 1.00 80.81 173 THR A CA 1
ATOM 1410 C C . THR A 1 173 ? -12.571 4.295 34.483 1.00 80.81 173 THR A C 1
ATOM 1412 O O . THR A 1 173 ? -12.002 4.923 33.595 1.00 80.81 173 THR A O 1
ATOM 1415 N N . GLY A 1 174 ? -13.736 4.694 34.999 1.00 80.06 174 GLY A N 1
ATOM 1416 C CA . GLY A 1 174 ? -14.485 5.858 34.508 1.00 80.06 174 GLY A CA 1
ATOM 1417 C C . GLY A 1 174 ? -15.574 5.529 33.482 1.00 80.06 174 GLY A C 1
ATOM 1418 O O . GLY A 1 174 ? -16.313 6.431 33.087 1.00 80.06 174 GLY A O 1
ATOM 1419 N N . TYR A 1 175 ? -15.720 4.258 33.100 1.00 88.75 175 TYR A N 1
ATOM 1420 C CA . TYR A 1 175 ? -16.830 3.764 32.289 1.00 88.75 175 TYR A CA 1
ATOM 1421 C C . TYR A 1 175 ? -17.868 3.003 33.144 1.00 88.75 175 TYR A C 1
ATOM 1423 O O . TYR A 1 175 ? -17.504 2.405 34.159 1.00 88.75 175 TYR A O 1
ATOM 1431 N N . PRO A 1 176 ? -19.161 3.009 32.762 1.00 94.69 176 PRO A N 1
ATOM 1432 C CA . PRO A 1 176 ? -19.717 3.662 31.577 1.00 94.69 176 PRO A CA 1
ATOM 1433 C C . PRO A 1 176 ? -19.759 5.193 31.677 1.00 94.69 176 PRO A C 1
ATOM 1435 O O . PRO A 1 176 ? -19.941 5.757 32.753 1.00 94.69 176 PRO A O 1
ATOM 1438 N N . THR A 1 177 ? -19.654 5.866 30.531 1.00 90.44 177 THR A N 1
ATOM 1439 C CA . THR A 1 177 ? -19.835 7.325 30.400 1.00 90.44 177 THR A CA 1
ATOM 1440 C C . THR A 1 177 ? -20.763 7.647 29.230 1.00 90.44 177 THR A C 1
ATOM 1442 O O . THR A 1 177 ? -21.112 6.761 28.453 1.00 90.44 177 THR A O 1
ATOM 1445 N N . SER A 1 178 ? -21.206 8.899 29.085 1.00 89.25 178 SER A N 1
ATOM 1446 C CA . SER A 1 178 ? -22.030 9.275 27.928 1.00 89.25 178 SER A CA 1
ATOM 1447 C C . SER A 1 178 ? -21.199 9.248 26.642 1.00 89.25 178 SER A C 1
ATOM 1449 O O . SER A 1 178 ? -20.041 9.663 26.652 1.00 89.25 178 SER A O 1
ATOM 1451 N N . LEU A 1 179 ? -21.784 8.820 25.519 1.00 85.06 179 LEU A N 1
ATOM 1452 C CA . LEU A 1 179 ? -21.129 8.851 24.209 1.00 85.06 179 LEU A CA 1
ATOM 1453 C C . LEU A 1 179 ? -20.675 10.272 23.864 1.00 85.06 179 LEU A C 1
ATOM 1455 O O . LEU A 1 179 ? -19.571 10.458 23.373 1.00 85.06 179 LEU A O 1
ATOM 1459 N N . HIS A 1 180 ? -21.477 11.286 24.195 1.00 79.06 180 HIS A N 1
ATOM 1460 C CA . HIS A 1 180 ? -21.079 12.679 24.017 1.00 79.06 180 HIS A CA 1
ATOM 1461 C C . HIS A 1 180 ? -19.818 13.025 24.821 1.00 79.06 180 HIS A C 1
ATOM 1463 O O . HIS A 1 180 ? -18.882 13.574 24.257 1.00 79.06 180 HIS A O 1
ATOM 1469 N N . SER A 1 181 ? -19.760 12.677 26.111 1.00 75.69 181 SER A N 1
ATOM 1470 C CA . SER A 1 181 ? -18.583 12.905 26.963 1.00 75.69 181 SER A CA 1
ATOM 1471 C C . SER A 1 181 ? -17.374 12.101 26.501 1.00 75.69 181 SER A C 1
ATOM 1473 O O . SER A 1 181 ? -16.271 12.629 26.514 1.00 75.69 181 SER A O 1
ATOM 1475 N N . HIS A 1 182 ? -17.568 10.856 26.063 1.00 79.38 182 HIS A N 1
ATOM 1476 C CA . HIS A 1 182 ? -16.511 10.019 25.500 1.00 79.38 182 HIS A CA 1
ATOM 1477 C C . HIS A 1 182 ? -15.943 10.652 24.225 1.00 79.38 182 HIS A C 1
ATOM 1479 O O . HIS A 1 182 ? -14.746 10.898 24.140 1.00 79.38 182 HIS A O 1
ATOM 1485 N N . LEU A 1 183 ? -16.799 11.037 23.277 1.00 75.25 183 LEU A N 1
ATOM 1486 C CA . LEU A 1 183 ? -16.392 11.736 22.055 1.00 75.25 183 LEU A CA 1
ATOM 1487 C C . LEU A 1 183 ? -15.751 13.097 22.355 1.00 75.25 183 LEU A C 1
ATOM 1489 O O . LEU A 1 183 ? -14.786 13.488 21.710 1.00 75.25 183 LEU A O 1
ATOM 1493 N N . LYS A 1 184 ? -16.237 13.804 23.376 1.00 65.62 184 LYS A N 1
ATOM 1494 C CA . LYS A 1 184 ? -15.655 15.056 23.864 1.00 65.62 184 LYS A CA 1
ATOM 1495 C C . LYS A 1 184 ? -14.343 14.837 24.612 1.00 65.62 184 LYS A C 1
ATOM 1497 O O . LYS A 1 184 ? -13.529 15.742 24.607 1.00 65.62 184 LYS A O 1
ATOM 1502 N N . SER A 1 185 ? -14.075 13.663 25.185 1.00 57.72 185 SER A N 1
ATOM 1503 C CA . SER A 1 185 ? -12.765 13.326 25.769 1.00 57.72 185 SER A CA 1
ATOM 1504 C C . SER A 1 185 ? -11.668 13.218 24.704 1.00 57.72 185 SER A C 1
ATOM 1506 O O . SER A 1 185 ? -10.507 13.483 24.993 1.00 57.72 185 SER A O 1
ATOM 1508 N N . TYR A 1 186 ? -12.035 12.999 23.434 1.00 53.88 186 TYR A N 1
ATOM 1509 C CA . TYR A 1 186 ? -11.122 13.234 22.309 1.00 53.88 186 TYR A CA 1
ATOM 1510 C C . TYR A 1 186 ? -10.840 14.741 22.072 1.00 53.88 186 TYR A C 1
ATOM 1512 O O . TYR A 1 186 ? -9.923 15.093 21.323 1.00 53.88 186 TYR A O 1
ATOM 1520 N N . GLY A 1 187 ? -11.595 15.656 22.694 1.00 40.09 187 GLY A N 1
ATOM 1521 C CA . GLY A 1 187 ? -11.626 17.104 22.438 1.00 40.09 187 GLY A CA 1
ATOM 1522 C C . GLY A 1 187 ? -11.467 18.064 23.636 1.00 40.09 187 GLY A C 1
ATOM 1523 O O . GLY A 1 187 ? -11.184 19.229 23.382 1.00 40.09 187 GLY A O 1
ATOM 1524 N N . GLU A 1 188 ? -11.596 17.644 24.898 1.00 34.47 188 GLU A N 1
ATOM 1525 C CA . GLU A 1 188 ? -11.430 18.507 26.079 1.00 34.47 188 GLU A CA 1
ATOM 1526 C C . GLU A 1 188 ? -10.153 18.203 26.858 1.00 34.47 188 GLU A C 1
ATOM 1528 O O . GLU A 1 188 ? -9.912 17.090 27.318 1.00 34.47 188 GLU A O 1
ATOM 1533 N N . GLU A 1 189 ? -9.348 19.253 27.002 1.00 38.12 189 GLU A N 1
ATOM 1534 C CA . GLU A 1 189 ? -8.127 19.316 27.789 1.00 38.12 189 GLU A CA 1
ATOM 1535 C C . GLU A 1 189 ? -8.389 18.957 29.260 1.00 38.12 189 GLU A C 1
ATOM 1537 O O . GLU A 1 189 ? -8.886 19.759 30.043 1.00 38.12 189 GLU A O 1
ATOM 1542 N N . ASN A 1 190 ? -7.980 17.751 29.640 1.00 31.58 190 ASN A N 1
ATOM 1543 C CA . ASN A 1 190 ? -7.289 17.496 30.898 1.00 31.58 190 ASN A CA 1
ATOM 1544 C C . ASN A 1 190 ? -6.056 16.654 30.541 1.00 31.58 190 ASN A C 1
ATOM 1546 O O . ASN A 1 190 ? -6.150 15.465 30.259 1.00 31.58 190 ASN A O 1
ATOM 1550 N N . THR A 1 191 ? -4.911 17.321 30.448 1.00 33.75 191 THR A N 1
ATOM 1551 C CA . THR A 1 191 ? -3.572 16.772 30.172 1.00 33.75 191 THR A CA 1
ATOM 1552 C C . THR A 1 191 ? -3.169 15.646 31.141 1.00 33.75 191 THR A C 1
ATOM 1554 O O . THR A 1 191 ? -3.498 15.797 32.322 1.00 33.75 191 THR A O 1
ATOM 1557 N N . PRO A 1 192 ? -2.348 14.634 30.765 1.00 42.34 192 PRO A N 1
ATOM 1558 C CA . PRO A 1 192 ? -1.822 14.228 29.448 1.00 42.34 192 PRO A CA 1
ATOM 1559 C C . PRO A 1 192 ? -2.269 12.800 29.006 1.00 42.34 192 PRO A C 1
ATOM 1561 O O . PRO A 1 192 ? -2.546 11.945 29.836 1.00 42.34 192 PRO A O 1
ATOM 1564 N N . ASP A 1 193 ? -2.269 12.554 27.687 1.00 35.88 193 ASP A N 1
ATOM 1565 C CA . ASP A 1 193 ? -2.321 11.235 27.002 1.00 35.88 193 ASP A CA 1
ATOM 1566 C C . ASP A 1 193 ? -3.660 10.672 26.501 1.00 35.88 193 ASP A C 1
ATOM 1568 O O . ASP A 1 193 ? -3.936 9.477 26.542 1.00 35.88 193 ASP A O 1
ATOM 1572 N N . GLY A 1 194 ? -4.416 11.528 25.810 1.00 36.78 194 GLY A N 1
ATOM 1573 C CA . GLY A 1 194 ? -5.057 11.133 24.549 1.00 36.78 194 GLY A CA 1
ATOM 1574 C C . GLY A 1 194 ? -4.087 11.386 23.389 1.00 36.78 194 GLY A C 1
ATOM 1575 O O . GLY A 1 194 ? -4.141 12.455 22.789 1.00 36.78 194 GLY A O 1
ATOM 1576 N N . LEU A 1 195 ? -3.167 10.443 23.141 1.00 46.41 195 LEU A N 1
ATOM 1577 C CA . LEU A 1 195 ? -1.982 10.563 22.273 1.00 46.41 195 LEU A CA 1
ATOM 1578 C C . LEU A 1 195 ? -1.183 11.865 22.465 1.00 46.41 195 LEU A C 1
ATOM 1580 O O . LEU A 1 195 ? -1.533 12.929 21.944 1.00 46.41 195 LEU A O 1
ATOM 1584 N N . THR A 1 196 ? -0.037 11.754 23.138 1.00 59.31 196 THR A N 1
ATOM 1585 C CA . THR A 1 196 ? 1.025 12.771 23.130 1.00 59.31 196 THR A CA 1
ATOM 1586 C C . THR A 1 196 ? 1.246 13.356 21.720 1.00 59.31 196 THR A C 1
ATOM 1588 O O . THR A 1 196 ? 1.041 12.697 20.695 1.00 59.31 196 THR A O 1
ATOM 1591 N N . ALA A 1 197 ? 1.744 14.596 21.623 1.00 61.38 197 ALA A N 1
ATOM 1592 C CA . ALA A 1 197 ? 2.248 15.132 20.348 1.00 61.38 197 ALA A CA 1
ATOM 1593 C C . ALA A 1 197 ? 3.284 14.188 19.694 1.00 61.38 197 ALA A C 1
ATOM 1595 O O . ALA A 1 197 ? 3.398 14.139 18.466 1.00 61.38 197 ALA A O 1
ATOM 1596 N N . ALA A 1 198 ? 3.986 13.412 20.524 1.00 68.94 198 ALA A N 1
ATOM 1597 C CA . ALA A 1 198 ? 4.838 12.301 20.135 1.00 68.94 198 ALA A CA 1
ATOM 1598 C C . ALA A 1 198 ? 4.056 11.201 19.398 1.00 68.94 198 ALA A C 1
ATOM 1600 O O . ALA A 1 198 ? 4.350 10.924 18.239 1.00 68.94 198 ALA A O 1
ATOM 1601 N N . ALA A 1 199 ? 2.995 10.660 19.991 1.00 69.56 199 ALA A N 1
ATOM 1602 C CA . ALA A 1 199 ? 2.202 9.600 19.380 1.00 69.56 199 ALA A CA 1
ATOM 1603 C C . ALA A 1 199 ? 1.521 10.049 18.066 1.00 69.56 199 ALA A C 1
ATOM 1605 O O . ALA A 1 199 ? 1.537 9.317 17.080 1.00 69.56 199 ALA A O 1
ATOM 1606 N N . LYS A 1 200 ? 1.042 11.301 17.965 1.00 71.44 200 LYS A N 1
ATOM 1607 C CA . LYS A 1 200 ? 0.563 11.851 16.673 1.00 71.44 200 LYS A CA 1
ATOM 1608 C C . LYS A 1 200 ? 1.654 11.896 15.604 1.00 71.44 200 LYS A C 1
ATOM 1610 O O . LYS A 1 200 ? 1.386 11.619 14.438 1.00 71.44 200 LYS A O 1
ATOM 1615 N N . THR A 1 201 ? 2.870 12.263 16.003 1.00 82.31 201 THR A N 1
ATOM 1616 C CA . THR A 1 201 ? 4.029 12.290 15.103 1.00 82.31 201 THR A CA 1
ATOM 1617 C C . THR A 1 201 ? 4.358 10.878 14.624 1.00 82.31 201 THR A C 1
ATOM 1619 O O . THR A 1 201 ? 4.523 10.680 13.424 1.00 82.31 201 THR A O 1
ATOM 1622 N N . ILE A 1 202 ? 4.373 9.899 15.532 1.00 82.12 202 ILE A N 1
ATOM 1623 C CA . ILE A 1 202 ? 4.617 8.485 15.217 1.00 82.12 202 ILE A CA 1
ATOM 1624 C C . ILE A 1 202 ? 3.595 7.963 14.206 1.00 82.12 202 ILE A C 1
ATOM 1626 O O . ILE A 1 202 ? 3.968 7.337 13.218 1.00 82.12 202 ILE A O 1
ATOM 1630 N N . HIS A 1 203 ? 2.307 8.258 14.400 1.00 78.38 203 HIS A N 1
ATOM 1631 C CA . HIS A 1 203 ? 1.249 7.773 13.502 1.00 78.38 203 HIS A CA 1
ATOM 1632 C C . HIS A 1 203 ? 1.355 8.392 12.115 1.00 78.38 203 HIS A C 1
ATOM 1634 O O . HIS A 1 203 ? 1.227 7.691 11.110 1.00 78.38 203 HIS A O 1
ATOM 1640 N N . ALA A 1 204 ? 1.594 9.704 12.059 1.00 80.06 204 ALA A N 1
ATOM 1641 C CA . ALA A 1 204 ? 1.765 10.418 10.801 1.00 80.06 204 ALA A CA 1
ATOM 1642 C C . ALA A 1 204 ? 2.997 9.907 10.039 1.00 80.06 204 ALA A C 1
ATOM 1644 O O . ALA A 1 204 ? 2.914 9.660 8.836 1.00 80.06 204 ALA A O 1
ATOM 1645 N N . TYR A 1 205 ? 4.104 9.675 10.747 1.00 86.75 205 TYR A N 1
ATOM 1646 C CA . TYR A 1 205 ? 5.317 9.093 10.186 1.00 86.75 205 TYR A CA 1
ATOM 1647 C C . TYR A 1 205 ? 5.082 7.669 9.656 1.00 86.75 205 TYR A C 1
ATOM 1649 O O . TYR A 1 205 ? 5.363 7.401 8.488 1.00 86.75 205 TYR A O 1
ATOM 1657 N N . ALA A 1 206 ? 4.492 6.777 10.459 1.00 83.69 206 ALA A N 1
ATOM 1658 C CA . ALA A 1 206 ? 4.218 5.400 10.048 1.00 83.69 206 ALA A CA 1
ATOM 1659 C C . ALA A 1 206 ? 3.299 5.348 8.813 1.00 83.69 206 ALA A C 1
ATOM 1661 O O . ALA A 1 206 ? 3.569 4.622 7.856 1.00 83.69 206 ALA A O 1
ATOM 1662 N N . SER A 1 207 ? 2.266 6.195 8.780 1.00 82.50 207 SER A N 1
ATOM 1663 C CA . SER A 1 207 ? 1.366 6.325 7.626 1.00 82.50 207 SER A CA 1
ATOM 1664 C C . SER A 1 207 ? 2.091 6.829 6.373 1.00 82.50 207 SER A C 1
ATOM 1666 O O . SER A 1 207 ? 1.843 6.337 5.268 1.00 82.50 207 SER A O 1
ATOM 1668 N N . ALA A 1 208 ? 3.006 7.793 6.524 1.00 85.12 208 ALA A N 1
ATOM 1669 C CA . ALA A 1 208 ? 3.809 8.313 5.420 1.00 85.12 208 ALA A CA 1
ATOM 1670 C C . ALA A 1 208 ? 4.756 7.244 4.850 1.00 85.12 208 ALA A C 1
ATOM 1672 O O . ALA A 1 208 ? 4.848 7.104 3.628 1.00 85.12 208 ALA A O 1
ATOM 1673 N N . ILE A 1 209 ? 5.392 6.443 5.712 1.00 86.81 209 ILE A N 1
ATOM 1674 C CA . ILE A 1 209 ? 6.243 5.316 5.304 1.00 86.81 209 ILE A CA 1
ATOM 1675 C C . ILE A 1 209 ? 5.441 4.279 4.517 1.00 86.81 209 ILE A C 1
ATOM 1677 O O . ILE A 1 209 ? 5.847 3.913 3.414 1.00 86.81 209 ILE A O 1
ATOM 1681 N N . ILE A 1 210 ? 4.286 3.842 5.025 1.00 85.00 210 ILE A N 1
ATOM 1682 C CA . ILE A 1 210 ? 3.433 2.874 4.318 1.00 85.00 210 ILE A CA 1
ATOM 1683 C C . ILE A 1 210 ? 2.959 3.429 2.971 1.00 85.00 210 ILE A C 1
ATOM 1685 O O . ILE A 1 210 ? 3.000 2.728 1.961 1.00 85.00 210 ILE A O 1
ATOM 1689 N N . THR A 1 211 ? 2.585 4.708 2.918 1.00 85.44 211 THR A N 1
ATOM 1690 C CA . THR A 1 211 ? 2.200 5.370 1.662 1.00 85.44 211 THR A CA 1
ATOM 1691 C C . THR A 1 211 ? 3.341 5.341 0.642 1.00 85.44 211 THR A C 1
ATOM 1693 O O . THR A 1 211 ? 3.121 5.022 -0.530 1.00 85.44 211 THR A O 1
ATOM 1696 N N . ALA A 1 212 ? 4.571 5.630 1.077 1.00 87.88 212 ALA A N 1
ATOM 1697 C CA . ALA A 1 212 ? 5.750 5.582 0.222 1.00 87.88 212 ALA A CA 1
ATOM 1698 C C . ALA A 1 212 ? 6.070 4.150 -0.246 1.00 87.88 212 ALA A C 1
ATOM 1700 O O . ALA A 1 212 ? 6.256 3.945 -1.448 1.00 87.88 212 ALA A O 1
ATOM 1701 N N . LYS A 1 213 ? 6.049 3.158 0.660 1.00 88.56 213 LYS A N 1
ATOM 1702 C CA . LYS A 1 213 ? 6.226 1.726 0.340 1.00 88.56 213 LYS A CA 1
ATOM 1703 C C . LYS A 1 213 ? 5.225 1.270 -0.722 1.00 88.56 213 LYS A C 1
ATOM 1705 O O . LYS A 1 213 ? 5.630 0.727 -1.746 1.00 88.56 213 LYS A O 1
ATOM 1710 N N . ASN A 1 214 ? 3.939 1.565 -0.526 1.00 87.56 214 ASN A N 1
ATOM 1711 C CA . ASN A 1 214 ? 2.874 1.170 -1.450 1.00 87.56 214 ASN A CA 1
ATOM 1712 C C . ASN A 1 214 ? 3.044 1.808 -2.832 1.00 87.56 214 ASN A C 1
ATOM 1714 O O . ASN A 1 214 ? 2.834 1.147 -3.850 1.00 87.56 214 ASN A O 1
ATOM 1718 N N . LYS A 1 215 ? 3.460 3.078 -2.889 1.00 89.44 215 LYS A N 1
ATOM 1719 C CA . LYS A 1 215 ? 3.711 3.768 -4.160 1.00 89.44 215 LYS A CA 1
ATOM 1720 C C . LYS A 1 215 ? 4.921 3.190 -4.898 1.00 89.44 215 LYS A C 1
ATOM 1722 O O . LYS A 1 215 ? 4.833 2.977 -6.104 1.00 89.44 215 LYS A O 1
ATOM 1727 N N . ILE A 1 216 ? 6.014 2.893 -4.192 1.00 91.25 216 ILE A N 1
ATOM 1728 C CA . ILE A 1 216 ? 7.197 2.224 -4.762 1.00 91.25 216 ILE A CA 1
ATOM 1729 C C . ILE A 1 216 ? 6.819 0.841 -5.302 1.00 91.25 216 ILE A C 1
ATOM 1731 O O . ILE A 1 216 ? 7.086 0.550 -6.467 1.00 91.25 216 ILE A O 1
ATOM 1735 N N . ALA A 1 217 ? 6.146 0.028 -4.486 1.00 91.06 217 ALA A N 1
ATOM 1736 C CA . ALA A 1 217 ? 5.699 -1.313 -4.849 1.00 91.06 217 ALA A CA 1
ATOM 1737 C C . ALA A 1 217 ? 4.803 -1.298 -6.093 1.00 91.06 217 ALA A C 1
ATOM 1739 O O . ALA A 1 217 ? 5.068 -2.008 -7.061 1.00 91.06 217 ALA A O 1
ATOM 1740 N N . THR A 1 218 ? 3.781 -0.437 -6.095 1.00 92.38 218 THR A N 1
ATOM 1741 C CA . THR A 1 218 ? 2.844 -0.299 -7.220 1.00 92.38 218 THR A CA 1
ATOM 1742 C C . THR A 1 218 ? 3.573 0.104 -8.496 1.00 92.38 218 THR A C 1
ATOM 1744 O O . THR A 1 218 ? 3.351 -0.495 -9.550 1.00 92.38 218 THR A O 1
ATOM 1747 N N . ASN A 1 219 ? 4.466 1.095 -8.414 1.00 95.44 219 ASN A N 1
ATOM 1748 C CA . ASN A 1 219 ? 5.165 1.592 -9.592 1.00 95.44 219 ASN A CA 1
ATOM 1749 C C . ASN A 1 219 ? 6.142 0.558 -10.160 1.00 95.44 219 ASN A C 1
ATOM 1751 O O . ASN A 1 219 ? 6.221 0.398 -11.376 1.00 95.44 219 ASN A O 1
ATOM 1755 N N . TYR A 1 220 ? 6.855 -0.161 -9.292 1.00 96.00 220 TYR A N 1
ATOM 1756 C CA . TYR A 1 220 ? 7.816 -1.175 -9.708 1.00 96.00 220 TYR A CA 1
ATOM 1757 C C . TYR A 1 220 ? 7.132 -2.414 -10.295 1.00 96.00 220 TYR A C 1
ATOM 1759 O O . TYR A 1 220 ? 7.517 -2.862 -11.373 1.00 96.00 220 TYR A O 1
ATOM 1767 N N . LEU A 1 221 ? 6.058 -2.909 -9.665 1.00 94.62 221 LEU A N 1
ATOM 1768 C CA . LEU A 1 221 ? 5.251 -4.000 -10.224 1.00 94.62 221 LEU A CA 1
ATOM 1769 C C . LEU A 1 221 ? 4.642 -3.625 -11.581 1.00 94.62 221 LEU A C 1
ATOM 1771 O O . LEU A 1 221 ? 4.643 -4.450 -12.488 1.00 94.62 221 LEU A O 1
ATOM 1775 N N . SER A 1 222 ? 4.176 -2.382 -11.742 1.00 96.31 222 SER A N 1
ATOM 1776 C CA . SER A 1 222 ? 3.643 -1.898 -13.024 1.00 96.31 222 SER A CA 1
ATOM 1777 C C . SER A 1 222 ? 4.721 -1.858 -14.112 1.00 96.31 222 SER A C 1
ATOM 1779 O O . SER A 1 222 ? 4.467 -2.252 -15.246 1.00 96.31 222 SER A O 1
ATOM 1781 N N . ALA A 1 223 ? 5.941 -1.430 -13.773 1.00 96.81 223 ALA A N 1
ATOM 1782 C CA . ALA A 1 223 ? 7.056 -1.417 -14.717 1.00 96.81 223 ALA A CA 1
ATOM 1783 C C . ALA A 1 223 ? 7.469 -2.838 -15.145 1.00 96.81 223 ALA A C 1
ATOM 1785 O O . ALA A 1 223 ? 7.722 -3.077 -16.327 1.00 96.81 223 ALA A O 1
ATOM 1786 N N . ILE A 1 224 ? 7.480 -3.793 -14.205 1.00 94.50 224 ILE A N 1
ATOM 1787 C CA . ILE A 1 224 ? 7.708 -5.217 -14.498 1.00 94.50 224 ILE A CA 1
ATOM 1788 C C . ILE A 1 224 ? 6.613 -5.757 -15.425 1.00 94.50 224 ILE A C 1
ATOM 1790 O O . ILE A 1 224 ? 6.931 -6.440 -16.396 1.00 94.50 224 ILE A O 1
ATOM 1794 N N . ASP A 1 225 ? 5.344 -5.439 -15.165 1.00 94.06 225 ASP A N 1
ATOM 1795 C CA . ASP A 1 225 ? 4.205 -5.910 -15.963 1.00 94.06 225 ASP A CA 1
ATOM 1796 C C . ASP A 1 225 ? 4.223 -5.366 -17.402 1.00 94.06 225 ASP A C 1
ATOM 1798 O O . ASP A 1 225 ? 4.012 -6.110 -18.366 1.00 94.06 225 ASP A O 1
ATOM 1802 N N . ASN A 1 226 ? 4.569 -4.085 -17.567 1.00 94.31 226 ASN A N 1
ATOM 1803 C CA . ASN A 1 226 ? 4.744 -3.459 -18.879 1.00 94.31 226 ASN A CA 1
ATOM 1804 C C . ASN A 1 226 ? 5.882 -4.129 -19.664 1.00 94.31 226 ASN A C 1
ATOM 1806 O O . ASN A 1 226 ? 5.704 -4.497 -20.830 1.00 94.31 226 ASN A O 1
ATOM 1810 N N . PHE A 1 227 ? 7.025 -4.368 -19.012 1.00 92.50 227 PHE A N 1
ATOM 1811 C CA . PHE A 1 227 ? 8.147 -5.082 -19.621 1.00 92.50 227 PHE A CA 1
ATOM 1812 C C . PHE A 1 227 ? 7.781 -6.526 -19.986 1.00 92.50 227 PHE A C 1
ATOM 1814 O O . PHE A 1 227 ? 8.031 -6.948 -21.117 1.00 92.50 227 PHE A O 1
ATOM 1821 N N . ARG A 1 228 ? 7.117 -7.258 -19.081 1.00 89.06 228 ARG A N 1
ATOM 1822 C CA . ARG A 1 228 ? 6.606 -8.621 -19.301 1.00 89.06 228 ARG A CA 1
ATOM 1823 C C . ARG A 1 228 ? 5.687 -8.677 -20.519 1.00 89.06 228 ARG A C 1
ATOM 1825 O O . ARG A 1 228 ? 5.897 -9.506 -21.402 1.00 89.06 228 ARG A O 1
ATOM 1832 N N . THR A 1 229 ? 4.723 -7.765 -20.613 1.00 88.75 229 THR A N 1
ATOM 1833 C CA . THR A 1 229 ? 3.789 -7.676 -21.747 1.00 88.75 229 THR A CA 1
ATOM 1834 C C . THR A 1 229 ? 4.528 -7.441 -23.069 1.00 88.75 229 THR A C 1
ATOM 1836 O O . THR A 1 229 ? 4.226 -8.076 -24.088 1.00 88.75 229 THR A O 1
ATOM 1839 N N . LEU A 1 230 ? 5.539 -6.566 -23.062 1.00 88.44 230 LEU A N 1
ATOM 1840 C CA . LEU A 1 230 ? 6.350 -6.263 -24.239 1.00 88.44 230 LEU 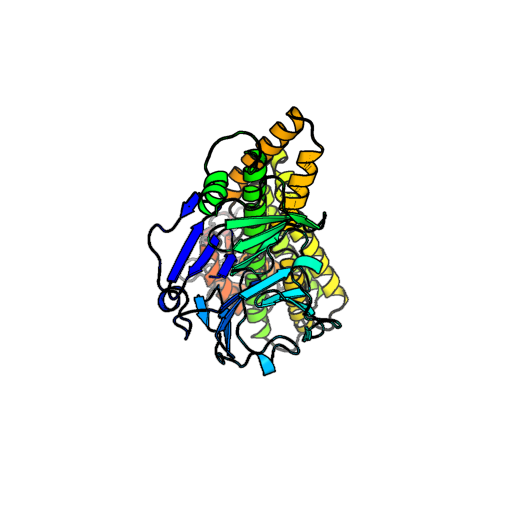A CA 1
ATOM 1841 C C . LEU A 1 230 ? 7.066 -7.512 -24.764 1.00 88.44 230 LEU A C 1
ATOM 1843 O O . LEU A 1 230 ? 6.945 -7.819 -25.953 1.00 88.44 230 LEU A O 1
ATOM 1847 N N . ILE A 1 231 ? 7.758 -8.252 -23.895 1.00 79.94 231 ILE A N 1
ATOM 1848 C CA . ILE A 1 231 ? 8.554 -9.423 -24.297 1.00 79.94 231 ILE A CA 1
ATOM 1849 C C . ILE A 1 231 ? 7.696 -10.669 -24.565 1.00 79.94 231 ILE A C 1
ATOM 1851 O O . ILE A 1 231 ? 7.977 -11.406 -25.508 1.00 79.94 231 ILE A O 1
ATOM 1855 N N . GLN A 1 232 ? 6.591 -10.874 -23.838 1.00 76.81 232 GLN A N 1
ATOM 1856 C CA . GLN A 1 232 ? 5.662 -11.989 -24.086 1.00 76.81 232 GLN A CA 1
ATOM 1857 C C . GLN A 1 232 ? 4.931 -11.857 -25.424 1.00 76.81 232 GLN A C 1
ATOM 1859 O O . GLN A 1 232 ? 4.681 -12.850 -26.104 1.00 76.81 232 GLN A O 1
ATOM 1864 N N . SER A 1 233 ? 4.629 -10.632 -25.858 1.00 72.38 233 SER A N 1
ATOM 1865 C CA . SER A 1 233 ? 4.013 -10.402 -27.169 1.00 72.38 233 SER A CA 1
ATOM 1866 C C . SER A 1 233 ? 4.955 -10.700 -28.350 1.00 72.38 233 SER A C 1
ATOM 1868 O O . SER A 1 233 ? 4.555 -10.542 -29.506 1.00 72.38 233 SER A O 1
ATOM 1870 N N . ALA A 1 234 ? 6.232 -11.016 -28.098 1.00 61.78 234 ALA A N 1
ATOM 1871 C CA . ALA A 1 234 ? 7.322 -10.931 -29.069 1.00 61.78 234 ALA A CA 1
ATOM 1872 C C . ALA A 1 234 ? 8.022 -12.256 -29.425 1.00 61.78 234 ALA A C 1
ATOM 1874 O O . ALA A 1 234 ? 9.048 -12.202 -30.088 1.00 61.78 234 ALA A O 1
ATOM 1875 N N . VAL A 1 235 ? 7.487 -13.418 -29.041 1.00 55.31 235 VAL A N 1
ATOM 1876 C CA . VAL A 1 235 ? 8.160 -14.728 -29.199 1.00 55.31 235 VAL A CA 1
ATOM 1877 C C . VAL A 1 235 ? 8.521 -15.063 -30.663 1.00 55.31 235 VAL A C 1
ATOM 1879 O O . VAL A 1 235 ? 7.628 -15.176 -31.507 1.00 55.31 235 VAL A O 1
ATOM 1882 N N . PRO A 1 236 ? 9.811 -15.335 -30.947 1.00 55.50 236 PRO A N 1
ATOM 1883 C CA . PRO A 1 236 ? 10.167 -16.616 -31.569 1.00 55.50 236 PRO A CA 1
ATOM 1884 C C . PRO A 1 236 ? 11.299 -17.359 -30.824 1.00 55.50 236 PRO A C 1
ATOM 1886 O O . PRO A 1 236 ? 12.218 -16.727 -30.328 1.00 55.50 236 PRO A O 1
ATOM 1889 N N . SER A 1 237 ? 11.192 -18.699 -30.793 1.00 49.22 237 SER A N 1
ATOM 1890 C CA . SER A 1 237 ? 12.164 -19.806 -30.562 1.00 49.22 237 SER A CA 1
ATOM 1891 C C . SER A 1 237 ? 13.402 -19.704 -29.642 1.00 49.22 237 SER A C 1
ATOM 1893 O O . SER A 1 237 ? 13.995 -20.752 -29.394 1.00 49.22 237 SER A O 1
ATOM 1895 N N . GLU A 1 238 ? 13.819 -18.544 -29.138 1.00 56.66 238 GLU A N 1
ATOM 1896 C CA . GLU A 1 238 ? 14.989 -18.401 -28.263 1.00 56.66 238 GLU A CA 1
ATOM 1897 C C . GLU A 1 238 ? 14.584 -18.263 -26.792 1.00 56.66 238 GLU A C 1
ATOM 1899 O O . GLU A 1 238 ? 13.733 -17.459 -26.406 1.00 56.66 238 GLU A O 1
ATOM 1904 N N . GLU A 1 239 ? 15.201 -19.098 -25.963 1.00 65.19 239 GLU A N 1
ATOM 1905 C CA . GLU A 1 239 ? 14.935 -19.209 -24.536 1.00 65.19 239 GLU A CA 1
ATOM 1906 C C . GLU A 1 239 ? 15.629 -18.067 -23.779 1.00 65.19 239 GLU A C 1
ATOM 1908 O O . GLU A 1 239 ? 16.845 -18.087 -23.565 1.00 65.19 239 GLU A O 1
ATOM 1913 N N . ILE A 1 240 ? 14.854 -17.054 -23.372 1.00 77.81 240 ILE A N 1
ATOM 1914 C CA . ILE A 1 240 ? 15.351 -15.978 -22.506 1.00 77.81 240 ILE A CA 1
ATOM 1915 C C . ILE A 1 240 ? 15.789 -16.592 -21.177 1.00 77.81 240 ILE A C 1
ATOM 1917 O O . ILE A 1 240 ? 15.000 -17.231 -20.480 1.00 77.81 240 ILE A O 1
ATOM 1921 N N . GLN A 1 241 ? 17.047 -16.368 -20.810 1.00 81.31 241 GLN A N 1
ATOM 1922 C CA . GLN A 1 241 ? 17.620 -16.956 -19.609 1.00 81.31 241 GLN A CA 1
ATOM 1923 C C . GLN A 1 241 ? 17.180 -16.189 -18.344 1.00 81.31 241 GLN A C 1
ATOM 1925 O O . GLN A 1 241 ? 17.331 -14.962 -18.301 1.00 81.31 241 GLN A O 1
ATOM 1930 N N . PRO A 1 242 ? 16.710 -16.872 -17.278 1.00 85.06 242 PRO A N 1
ATOM 1931 C CA . PRO A 1 242 ? 16.273 -16.229 -16.032 1.00 85.06 242 PRO A CA 1
ATOM 1932 C C . PRO A 1 242 ? 17.307 -15.284 -15.399 1.00 85.06 242 PRO A C 1
ATOM 1934 O O . PRO A 1 242 ? 16.948 -14.230 -14.881 1.00 85.06 242 PRO A O 1
ATOM 1937 N N . HIS A 1 243 ? 18.603 -15.604 -15.490 1.00 83.88 243 HIS A N 1
ATOM 1938 C CA . HIS A 1 243 ? 19.667 -14.766 -14.922 1.00 83.88 243 HIS A CA 1
ATOM 1939 C C . HIS A 1 243 ? 19.795 -13.391 -15.609 1.00 83.88 243 HIS A C 1
ATOM 1941 O O . HIS A 1 243 ? 20.128 -12.400 -14.953 1.00 83.88 243 HIS A O 1
ATOM 1947 N N . VAL A 1 244 ? 19.498 -13.306 -16.913 1.00 85.75 244 VAL A N 1
ATOM 1948 C CA . VAL A 1 244 ? 19.490 -12.036 -17.660 1.00 85.75 244 VAL A CA 1
ATOM 1949 C C . VAL A 1 244 ? 18.336 -11.167 -17.174 1.00 85.75 244 VAL A C 1
ATOM 1951 O O . VAL A 1 244 ? 18.535 -9.999 -16.846 1.00 85.75 244 VAL A O 1
ATOM 1954 N N . LEU A 1 245 ? 17.142 -11.752 -17.057 1.00 88.50 245 LEU A N 1
ATOM 1955 C CA . LEU A 1 245 ? 15.959 -11.048 -16.564 1.00 88.50 245 LEU A CA 1
ATOM 1956 C C . LEU A 1 245 ? 16.135 -10.595 -15.108 1.00 88.50 245 LEU A C 1
ATOM 1958 O O . LEU A 1 245 ? 15.809 -9.453 -14.788 1.00 88.50 245 LEU A O 1
ATOM 1962 N N . SER A 1 246 ? 16.734 -11.435 -14.260 1.00 91.38 246 SER A N 1
ATOM 1963 C CA . SER A 1 246 ? 17.119 -11.073 -12.891 1.00 91.38 246 SER A CA 1
ATOM 1964 C C . SER A 1 246 ? 18.003 -9.830 -12.880 1.00 91.38 246 SER A C 1
ATOM 1966 O O . SER A 1 246 ? 17.648 -8.827 -12.263 1.00 91.38 246 SER A O 1
ATOM 1968 N N . SER A 1 247 ? 19.086 -9.832 -13.660 1.00 91.00 247 SER A N 1
ATOM 1969 C CA . SER A 1 247 ? 20.016 -8.697 -13.750 1.00 91.00 247 SER A CA 1
ATOM 1970 C C . SER A 1 247 ? 19.329 -7.407 -14.214 1.00 91.00 247 SER A C 1
ATOM 1972 O O . SER A 1 247 ? 19.638 -6.321 -13.722 1.00 91.00 247 SER A O 1
ATOM 1974 N N . VAL A 1 248 ? 18.374 -7.515 -15.140 1.00 92.56 248 VAL A N 1
ATOM 1975 C CA . VAL A 1 248 ? 17.582 -6.378 -15.630 1.00 92.56 248 VAL A CA 1
ATOM 1976 C C . VAL A 1 248 ? 16.670 -5.809 -14.546 1.00 92.56 248 VAL A C 1
ATOM 1978 O O . VAL A 1 248 ? 16.667 -4.595 -14.330 1.00 92.56 248 VAL A O 1
ATOM 1981 N N . LEU A 1 249 ? 15.935 -6.661 -13.828 1.00 94.69 249 LEU A N 1
ATOM 1982 C CA . LEU A 1 249 ? 15.070 -6.205 -12.740 1.00 94.69 249 LEU A CA 1
ATOM 1983 C C . LEU A 1 249 ? 15.893 -5.607 -11.588 1.00 94.69 249 LEU A C 1
ATOM 1985 O O . LEU A 1 249 ? 15.546 -4.544 -11.079 1.00 94.69 249 LEU A O 1
ATOM 1989 N N . GLN A 1 250 ? 17.045 -6.193 -11.250 1.00 94.38 250 GLN A N 1
ATOM 1990 C CA . GLN A 1 250 ? 17.957 -5.636 -10.240 1.00 94.38 250 GLN A CA 1
ATOM 1991 C C . GLN A 1 250 ? 18.401 -4.201 -10.569 1.00 94.38 250 GLN A C 1
ATOM 1993 O O . GLN A 1 250 ? 18.507 -3.371 -9.668 1.00 94.38 250 GLN A O 1
ATOM 1998 N N . ILE A 1 251 ? 18.607 -3.857 -11.846 1.00 92.56 251 ILE A N 1
ATOM 1999 C CA . ILE A 1 251 ? 18.936 -2.477 -12.248 1.00 92.56 251 ILE A CA 1
ATOM 2000 C C . ILE A 1 251 ? 17.738 -1.532 -12.059 1.00 92.56 251 ILE A C 1
ATOM 2002 O O . ILE A 1 251 ? 17.905 -0.393 -11.604 1.00 92.56 251 ILE A O 1
ATOM 2006 N N . GLY A 1 252 ? 16.522 -1.997 -12.362 1.00 92.38 252 GLY A N 1
ATOM 2007 C CA . GLY A 1 252 ? 15.294 -1.255 -12.066 1.00 92.38 252 GLY A CA 1
ATOM 2008 C C . GLY A 1 252 ? 15.159 -0.956 -10.569 1.00 92.38 252 GLY A C 1
ATOM 2009 O O . GLY A 1 252 ? 14.892 0.181 -10.181 1.00 92.38 252 GLY A O 1
ATOM 2010 N N . LEU A 1 253 ? 15.444 -1.946 -9.725 1.00 92.94 253 LEU A N 1
ATOM 2011 C CA . LEU A 1 253 ? 15.435 -1.814 -8.270 1.00 92.94 253 LE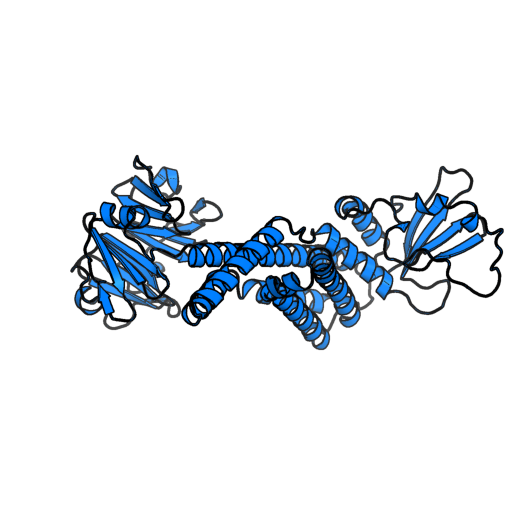U A CA 1
ATOM 2012 C C . LEU A 1 253 ? 16.537 -0.875 -7.751 1.00 92.94 253 LEU A C 1
ATOM 2014 O O . LEU A 1 253 ? 16.254 0.034 -6.971 1.00 92.94 253 LEU A O 1
ATOM 2018 N N . ALA A 1 254 ? 17.768 -1.005 -8.251 1.00 91.56 254 ALA A N 1
ATOM 2019 C CA . ALA A 1 254 ? 18.883 -0.118 -7.906 1.00 91.56 254 ALA A CA 1
ATOM 2020 C C . ALA A 1 254 ? 18.608 1.354 -8.275 1.00 91.56 254 ALA A C 1
ATOM 2022 O O . ALA A 1 254 ? 19.127 2.277 -7.644 1.00 91.56 254 ALA A O 1
ATOM 2023 N N . THR A 1 255 ? 17.758 1.603 -9.277 1.00 90.88 255 THR A N 1
ATOM 2024 C CA . THR A 1 255 ? 17.311 2.960 -9.632 1.00 90.88 255 THR A CA 1
ATOM 2025 C C . THR A 1 255 ? 16.467 3.586 -8.519 1.00 90.88 255 THR A C 1
ATOM 2027 O O . THR A 1 255 ? 16.597 4.785 -8.263 1.00 90.88 255 THR A O 1
ATOM 2030 N N . ILE A 1 256 ? 15.658 2.788 -7.813 1.00 90.50 256 ILE A N 1
ATOM 2031 C CA . ILE A 1 256 ? 14.900 3.232 -6.634 1.00 90.50 256 ILE A CA 1
ATOM 2032 C C . ILE A 1 256 ? 15.883 3.696 -5.561 1.00 90.50 256 ILE A C 1
ATOM 2034 O O . ILE A 1 256 ? 15.812 4.841 -5.117 1.00 90.50 256 ILE A O 1
ATOM 2038 N N . GLU A 1 257 ? 16.860 2.858 -5.217 1.00 86.88 257 GLU A N 1
ATOM 2039 C CA . GLU A 1 257 ? 17.873 3.169 -4.203 1.00 86.88 257 GLU A CA 1
ATOM 2040 C C . GLU A 1 257 ? 18.706 4.399 -4.565 1.00 86.88 257 GLU A C 1
ATOM 2042 O O . GLU A 1 257 ? 18.961 5.243 -3.708 1.00 86.88 257 GLU A O 1
ATOM 2047 N N . LYS A 1 258 ? 19.083 4.557 -5.839 1.00 87.38 258 LYS A N 1
ATOM 2048 C CA . LYS A 1 258 ? 19.820 5.731 -6.323 1.00 87.38 258 LYS A CA 1
ATOM 2049 C C . LYS A 1 258 ? 19.014 7.021 -6.175 1.00 87.38 258 LYS A C 1
ATOM 2051 O O . LYS A 1 258 ? 19.577 8.038 -5.773 1.00 87.38 258 LYS A O 1
ATOM 2056 N N . ILE A 1 259 ? 17.721 6.999 -6.501 1.00 82.69 259 ILE A N 1
ATOM 2057 C CA . ILE A 1 259 ? 16.841 8.169 -6.359 1.00 82.69 259 ILE A CA 1
ATOM 2058 C C . ILE A 1 259 ? 16.669 8.514 -4.881 1.00 82.69 259 ILE A C 1
ATOM 2060 O O . ILE A 1 259 ? 16.871 9.667 -4.504 1.00 82.69 259 ILE A O 1
ATOM 2064 N N . LEU A 1 260 ? 16.402 7.513 -4.037 1.00 81.12 260 LEU A N 1
ATOM 2065 C CA . LEU A 1 260 ? 16.335 7.699 -2.588 1.00 81.12 260 LEU A CA 1
ATOM 2066 C C . LEU A 1 260 ? 17.654 8.290 -2.057 1.00 81.12 260 LEU A C 1
ATOM 2068 O O . LEU A 1 260 ? 17.646 9.308 -1.374 1.00 81.12 260 LEU A O 1
ATOM 2072 N N . ALA A 1 261 ? 18.802 7.735 -2.444 1.00 80.06 261 ALA A N 1
ATOM 2073 C CA . ALA A 1 261 ? 20.120 8.216 -2.034 1.00 80.06 261 ALA A CA 1
ATOM 2074 C C . ALA A 1 261 ? 20.433 9.648 -2.497 1.00 80.06 261 ALA A C 1
ATOM 2076 O O . ALA A 1 261 ? 21.099 10.387 -1.778 1.00 80.06 261 ALA A O 1
ATOM 2077 N N . ALA A 1 262 ? 19.980 10.051 -3.686 1.00 80.06 262 ALA A N 1
ATOM 2078 C CA . ALA A 1 262 ? 20.211 11.397 -4.208 1.00 80.06 262 ALA A CA 1
ATOM 2079 C C . ALA A 1 262 ? 19.390 12.461 -3.465 1.00 80.06 262 ALA A C 1
ATOM 2081 O O . ALA A 1 262 ? 19.822 13.610 -3.351 1.00 80.06 262 ALA A O 1
ATOM 2082 N N . THR A 1 263 ? 18.213 12.090 -2.959 1.00 70.25 263 THR A N 1
ATOM 2083 C CA . THR A 1 263 ? 17.328 13.004 -2.227 1.00 70.25 263 THR A CA 1
ATOM 2084 C C . THR A 1 263 ? 17.643 13.058 -0.727 1.00 70.25 263 THR A C 1
ATOM 2086 O O . THR A 1 263 ? 17.329 14.051 -0.068 1.00 70.25 263 THR A O 1
ATOM 2089 N N . LEU A 1 264 ? 18.297 12.034 -0.171 1.00 68.94 264 LEU A N 1
ATOM 2090 C CA . LEU A 1 264 ? 18.504 11.874 1.271 1.00 68.94 264 LEU A CA 1
ATOM 2091 C C . LEU A 1 264 ? 19.976 12.077 1.654 1.00 68.94 264 LEU A C 1
ATOM 2093 O O . LEU A 1 264 ? 20.864 11.378 1.175 1.00 68.94 264 LEU A O 1
ATOM 2097 N N . LYS A 1 265 ? 20.250 13.006 2.576 1.00 69.69 265 LYS A N 1
ATOM 2098 C CA . LYS A 1 265 ? 21.578 13.129 3.208 1.00 69.69 265 LYS A CA 1
ATOM 2099 C C . LYS A 1 265 ? 21.817 11.953 4.168 1.00 69.69 265 LYS A C 1
ATOM 2101 O O . LYS A 1 265 ? 20.858 11.435 4.724 1.00 69.69 265 LYS A O 1
ATOM 2106 N N . GLU A 1 266 ? 23.076 11.595 4.442 1.00 65.62 266 GLU A N 1
ATOM 2107 C CA . GLU A 1 266 ? 23.449 10.477 5.341 1.00 65.62 266 GLU A CA 1
ATOM 2108 C C . GLU A 1 266 ? 22.701 10.429 6.696 1.00 65.62 266 GLU A C 1
ATOM 2110 O O . GLU A 1 266 ? 22.216 9.356 7.042 1.00 65.62 266 GLU A O 1
ATOM 2115 N N . PRO A 1 267 ? 22.468 11.544 7.429 1.00 57.69 267 PRO A N 1
ATOM 2116 C CA . PRO A 1 267 ? 21.690 11.510 8.680 1.00 57.69 267 PRO A CA 1
ATOM 2117 C C . PRO A 1 267 ? 20.209 11.141 8.494 1.00 57.69 267 PRO A C 1
ATOM 2119 O O . PRO A 1 267 ? 19.526 10.826 9.456 1.00 57.69 267 PRO A O 1
ATOM 2122 N N . ILE A 1 268 ? 19.708 11.239 7.262 1.00 60.03 268 ILE A N 1
ATOM 2123 C CA . ILE A 1 268 ? 18.318 11.007 6.856 1.00 60.03 268 ILE A CA 1
ATOM 2124 C C . ILE A 1 268 ? 18.198 9.633 6.173 1.00 60.03 268 ILE A C 1
ATOM 2126 O O . ILE A 1 268 ? 17.107 9.106 6.026 1.00 60.03 268 ILE A O 1
ATOM 2130 N N . ARG A 1 269 ? 19.302 8.993 5.767 1.00 61.25 269 ARG A N 1
ATOM 2131 C CA . ARG A 1 269 ? 19.263 7.666 5.131 1.00 61.25 269 ARG A CA 1
ATOM 2132 C C . ARG A 1 269 ? 18.741 6.587 6.093 1.00 61.25 269 ARG A C 1
ATOM 2134 O O . ARG A 1 269 ? 17.997 5.715 5.657 1.00 61.25 269 ARG A O 1
ATOM 2141 N N . SER A 1 270 ? 19.037 6.695 7.393 1.00 61.34 270 SER A N 1
ATOM 2142 C CA . SER A 1 270 ? 18.466 5.828 8.441 1.00 61.34 270 SER A CA 1
ATOM 2143 C C . SER A 1 270 ? 16.940 5.938 8.555 1.00 61.34 270 SER A C 1
ATOM 2145 O O . SER A 1 270 ? 16.286 4.978 8.946 1.00 61.34 270 SER A O 1
ATOM 2147 N N . ALA A 1 271 ? 16.367 7.081 8.165 1.00 56.09 271 ALA A N 1
ATOM 2148 C CA . ALA A 1 271 ? 14.936 7.375 8.244 1.00 56.09 271 ALA A CA 1
ATOM 2149 C C . ALA A 1 271 ? 14.068 6.506 7.336 1.00 56.09 271 ALA A C 1
ATOM 2151 O O . ALA A 1 271 ? 12.867 6.382 7.550 1.00 56.09 271 ALA A O 1
ATOM 2152 N N . LEU A 1 272 ? 14.650 5.961 6.267 1.00 66.88 272 LEU A N 1
ATOM 2153 C CA . LEU A 1 272 ? 13.930 5.148 5.294 1.00 66.88 272 LEU A CA 1
ATOM 2154 C C . LEU A 1 272 ? 14.287 3.674 5.410 1.00 66.88 272 LEU A C 1
ATOM 2156 O O . LEU A 1 272 ? 14.047 2.934 4.460 1.00 66.88 272 LEU A O 1
ATOM 2160 N N . GLN A 1 273 ? 14.815 3.233 6.555 1.00 78.00 273 GLN A N 1
ATOM 2161 C CA . GLN A 1 273 ? 15.158 1.829 6.762 1.00 78.00 273 GLN A CA 1
ATOM 2162 C C . GLN A 1 273 ? 14.013 0.879 6.365 1.00 78.00 273 GLN A C 1
ATOM 2164 O O . GLN A 1 273 ? 14.282 -0.031 5.594 1.00 78.00 273 GLN A O 1
ATOM 2169 N N . PRO A 1 274 ? 12.728 1.141 6.691 1.00 81.50 274 PRO A N 1
ATOM 2170 C CA . PRO A 1 274 ? 11.636 0.272 6.238 1.00 81.50 274 PRO A CA 1
ATOM 2171 C C . PRO A 1 274 ? 11.440 0.216 4.712 1.00 81.50 274 PRO A C 1
ATOM 2173 O O . PRO A 1 274 ? 10.902 -0.759 4.190 1.00 81.50 274 PRO A O 1
ATOM 2176 N N . ILE A 1 275 ? 11.821 1.271 3.985 1.00 82.06 275 ILE A N 1
ATOM 2177 C CA . ILE A 1 275 ? 11.780 1.318 2.515 1.00 82.06 275 ILE A CA 1
ATOM 2178 C C . ILE A 1 275 ? 13.020 0.636 1.929 1.00 82.06 275 ILE A C 1
ATOM 2180 O O . ILE A 1 275 ? 12.907 -0.073 0.937 1.00 82.06 275 ILE A O 1
ATOM 2184 N N . ILE A 1 276 ? 14.185 0.819 2.546 1.00 83.38 276 ILE A N 1
ATOM 2185 C CA . ILE A 1 276 ? 15.436 0.152 2.165 1.00 83.38 276 ILE A CA 1
ATOM 2186 C C . ILE A 1 276 ? 15.318 -1.363 2.389 1.00 83.38 276 ILE A C 1
ATOM 2188 O O . ILE A 1 276 ? 15.671 -2.153 1.524 1.00 83.38 276 ILE A O 1
ATOM 2192 N N . ASP A 1 277 ? 14.741 -1.791 3.508 1.00 86.19 277 ASP A N 1
ATOM 2193 C CA . ASP A 1 277 ? 14.480 -3.204 3.792 1.00 86.19 277 ASP A CA 1
ATOM 2194 C C . ASP A 1 277 ? 13.512 -3.804 2.765 1.00 86.19 277 ASP A C 1
ATOM 2196 O O . ASP A 1 277 ? 13.665 -4.956 2.358 1.00 86.19 277 ASP A O 1
ATOM 2200 N N . LEU A 1 278 ? 12.543 -3.009 2.289 1.00 87.62 278 LEU A N 1
ATOM 2201 C CA . LEU A 1 278 ? 11.653 -3.406 1.201 1.00 87.62 278 LEU A CA 1
ATOM 2202 C C . LEU A 1 278 ? 12.423 -3.615 -0.111 1.00 87.62 278 LEU A C 1
ATOM 2204 O O . LEU A 1 278 ? 12.151 -4.591 -0.812 1.00 87.62 278 LEU A O 1
ATOM 2208 N N . THR A 1 279 ? 13.368 -2.727 -0.457 1.00 89.31 279 THR A N 1
ATOM 2209 C CA . THR A 1 279 ? 14.178 -2.892 -1.675 1.00 89.31 279 THR A CA 1
ATOM 2210 C C . THR A 1 279 ? 15.122 -4.079 -1.547 1.00 89.31 279 THR A C 1
ATOM 2212 O O . THR A 1 279 ? 15.163 -4.907 -2.451 1.00 89.31 279 THR A O 1
ATOM 2215 N N . HIS A 1 280 ? 15.786 -4.261 -0.408 1.00 90.75 280 HIS A N 1
ATOM 2216 C CA . HIS A 1 280 ? 16.626 -5.434 -0.167 1.00 90.75 280 HIS A CA 1
ATOM 2217 C C . HIS A 1 280 ? 15.830 -6.744 -0.248 1.00 90.75 280 HIS A C 1
ATOM 2219 O O . HIS A 1 280 ? 16.217 -7.650 -0.983 1.00 90.75 280 HIS A O 1
ATOM 2225 N N . GLY A 1 281 ? 14.666 -6.823 0.406 1.00 91.81 281 GLY A N 1
ATOM 2226 C CA . GLY A 1 281 ? 13.802 -8.004 0.326 1.00 91.81 281 GLY A CA 1
ATOM 2227 C C . GLY A 1 281 ? 13.323 -8.298 -1.101 1.00 91.81 281 GLY A C 1
ATOM 2228 O O . GLY A 1 281 ? 13.233 -9.460 -1.506 1.00 91.81 281 GLY A O 1
ATOM 2229 N N . ALA A 1 282 ? 13.060 -7.257 -1.899 1.00 93.44 282 ALA A N 1
ATOM 2230 C CA . ALA A 1 282 ? 12.731 -7.417 -3.313 1.00 93.44 282 ALA A CA 1
ATOM 2231 C C . ALA A 1 282 ? 13.927 -7.954 -4.115 1.00 93.44 282 ALA A C 1
ATOM 2233 O O . ALA A 1 282 ? 13.746 -8.832 -4.958 1.00 93.44 282 ALA A O 1
ATOM 2234 N N . SER A 1 283 ? 15.142 -7.475 -3.830 1.00 94.06 283 SER A N 1
ATOM 2235 C CA . SER A 1 283 ? 16.378 -7.957 -4.458 1.00 94.06 283 SER A CA 1
ATOM 2236 C C . SER A 1 283 ? 16.604 -9.441 -4.167 1.00 94.06 283 SER A C 1
ATOM 2238 O O . SER A 1 283 ? 16.825 -10.223 -5.096 1.00 94.06 283 SER A O 1
ATOM 2240 N N . ASP A 1 284 ? 16.468 -9.845 -2.904 1.00 92.69 284 ASP A N 1
ATOM 2241 C CA . ASP A 1 284 ? 16.607 -11.239 -2.478 1.00 92.69 284 ASP A CA 1
ATOM 2242 C C . ASP A 1 284 ? 15.567 -12.137 -3.150 1.00 92.69 284 ASP A C 1
ATOM 2244 O O . ASP A 1 284 ? 15.891 -13.235 -3.610 1.00 92.69 284 ASP A O 1
ATOM 2248 N N . THR A 1 285 ? 14.331 -11.648 -3.277 1.00 93.00 285 THR A N 1
ATOM 2249 C CA . THR A 1 285 ? 13.248 -12.350 -3.977 1.00 93.00 285 THR A CA 1
ATOM 2250 C C . THR A 1 285 ? 13.600 -12.567 -5.449 1.00 93.00 285 THR A C 1
ATOM 2252 O O . THR A 1 285 ? 13.580 -13.700 -5.922 1.00 93.00 285 THR A O 1
ATOM 2255 N N . ILE A 1 286 ? 13.998 -11.511 -6.166 1.00 92.81 286 ILE A N 1
ATOM 2256 C CA . ILE A 1 286 ? 14.387 -11.584 -7.586 1.00 92.81 286 ILE A CA 1
ATOM 2257 C C . ILE A 1 286 ? 15.517 -12.606 -7.797 1.00 92.81 286 ILE A C 1
ATOM 2259 O O . ILE A 1 286 ? 15.452 -13.425 -8.717 1.00 92.81 286 ILE A O 1
ATOM 2263 N N . ASN A 1 287 ? 16.533 -12.596 -6.930 1.00 89.31 287 ASN A N 1
ATOM 2264 C CA . ASN A 1 287 ? 17.661 -13.526 -7.012 1.00 89.31 287 ASN A CA 1
ATOM 2265 C C . ASN A 1 287 ? 17.259 -14.969 -6.693 1.00 89.31 287 ASN A C 1
ATOM 2267 O O . ASN A 1 287 ? 17.706 -15.896 -7.368 1.00 89.31 287 ASN A O 1
ATOM 2271 N N . THR A 1 288 ? 16.419 -15.164 -5.677 1.00 88.50 288 THR A N 1
ATOM 2272 C CA . THR A 1 288 ? 15.967 -16.495 -5.254 1.00 88.50 288 THR A CA 1
ATOM 2273 C C . THR A 1 288 ? 15.180 -17.172 -6.366 1.00 88.50 288 THR A C 1
ATOM 2275 O O . THR A 1 288 ? 15.516 -18.288 -6.757 1.00 88.50 288 THR A O 1
ATOM 2278 N N . GLU A 1 289 ? 14.203 -16.476 -6.947 1.00 88.00 289 GLU A N 1
ATOM 2279 C CA . GLU A 1 289 ? 13.381 -17.032 -8.026 1.00 88.00 289 GLU A CA 1
ATOM 2280 C C . GLU A 1 289 ? 14.222 -17.370 -9.271 1.00 88.00 289 GLU A C 1
ATOM 2282 O O . GLU A 1 289 ? 13.951 -18.345 -9.973 1.00 88.00 289 GLU A O 1
ATOM 2287 N N . ALA A 1 290 ? 15.301 -16.619 -9.535 1.00 83.38 290 ALA A N 1
ATOM 2288 C CA . ALA A 1 290 ? 16.179 -16.853 -10.691 1.00 83.38 290 ALA A CA 1
ATOM 2289 C C . ALA A 1 290 ? 16.918 -18.192 -10.641 1.00 83.38 290 ALA A C 1
ATOM 2291 O O . ALA A 1 290 ? 17.239 -18.747 -11.691 1.00 83.38 290 ALA A O 1
ATOM 2292 N N . ASN A 1 291 ? 17.143 -18.734 -9.444 1.00 80.38 291 ASN A N 1
ATOM 2293 C CA . ASN A 1 291 ? 17.815 -20.018 -9.260 1.00 80.38 291 ASN A CA 1
ATOM 2294 C C . ASN A 1 291 ? 16.884 -21.227 -9.456 1.00 80.38 291 ASN A C 1
ATOM 2296 O O . ASN A 1 291 ? 17.369 -22.356 -9.546 1.00 80.38 291 ASN A O 1
ATOM 2300 N N . HIS A 1 292 ? 15.566 -21.014 -9.490 1.00 76.44 292 HIS A N 1
ATOM 2301 C CA . HIS A 1 292 ? 14.566 -22.087 -9.491 1.00 76.44 292 HIS A CA 1
ATOM 2302 C C . HIS A 1 292 ? 13.760 -22.193 -10.791 1.00 76.44 292 HIS A C 1
ATOM 2304 O O . HIS A 1 292 ? 13.108 -23.215 -11.016 1.00 76.44 292 HIS A O 1
ATOM 2310 N N . ALA A 1 293 ? 13.803 -21.177 -11.653 1.00 75.75 293 ALA A N 1
ATOM 2311 C CA . ALA A 1 293 ? 12.995 -21.151 -12.863 1.00 75.75 293 ALA A CA 1
ATOM 2312 C C . ALA A 1 293 ? 13.543 -22.029 -13.997 1.00 75.75 293 ALA A C 1
ATOM 2314 O O . ALA A 1 293 ? 14.744 -22.086 -14.256 1.00 75.75 293 ALA A O 1
ATOM 2315 N N . LEU A 1 294 ? 12.617 -22.677 -14.709 1.00 71.44 294 LEU A N 1
ATOM 2316 C CA . LEU A 1 294 ? 12.900 -23.544 -15.857 1.00 71.44 294 LEU A CA 1
ATOM 2317 C C . LEU A 1 294 ? 12.986 -22.771 -17.180 1.00 71.44 294 LEU A C 1
ATOM 2319 O O . LEU A 1 294 ? 13.625 -23.248 -18.107 1.00 71.44 294 LEU A O 1
ATOM 2323 N N . SER A 1 295 ? 12.353 -21.597 -17.267 1.00 78.38 295 SER A N 1
ATOM 2324 C CA . SER A 1 295 ? 12.358 -20.715 -18.437 1.00 78.38 295 SER A CA 1
ATOM 2325 C C . SER A 1 295 ? 12.214 -19.249 -18.010 1.00 78.38 295 SER A C 1
ATOM 2327 O O . SER A 1 295 ? 11.722 -18.959 -16.916 1.00 78.38 295 SER A O 1
ATOM 2329 N N . GLY A 1 296 ? 12.610 -18.300 -18.864 1.00 76.38 296 GLY A N 1
ATOM 2330 C CA . GLY A 1 296 ? 12.471 -16.869 -18.568 1.00 76.38 296 GLY A CA 1
ATOM 2331 C C . GLY A 1 296 ? 11.021 -16.385 -18.448 1.00 76.38 296 GLY A C 1
ATOM 2332 O O . GLY A 1 296 ? 10.740 -15.479 -17.667 1.00 76.38 296 GLY A O 1
ATOM 2333 N N . THR A 1 297 ? 10.080 -16.995 -19.176 1.00 75.12 297 THR A N 1
ATOM 2334 C CA . THR A 1 297 ? 8.653 -16.652 -19.066 1.00 75.12 297 THR A CA 1
ATOM 2335 C C . THR A 1 297 ? 8.047 -17.155 -17.764 1.00 75.12 297 THR A C 1
ATOM 2337 O O . THR A 1 297 ? 7.341 -16.396 -17.108 1.00 75.12 297 THR A O 1
ATOM 2340 N N . ASP A 1 298 ? 8.374 -18.384 -17.348 1.00 79.69 298 ASP A N 1
ATOM 2341 C CA . ASP A 1 298 ? 7.917 -18.918 -16.057 1.00 79.69 298 ASP A CA 1
ATOM 2342 C C . ASP A 1 298 ? 8.513 -18.118 -14.894 1.00 79.69 298 ASP A C 1
ATOM 2344 O O . ASP A 1 298 ? 7.837 -17.853 -13.901 1.00 79.69 298 ASP A O 1
ATOM 2348 N N . TRP A 1 299 ? 9.770 -17.687 -15.041 1.00 84.88 299 TRP A N 1
ATOM 2349 C CA . TRP A 1 299 ? 10.455 -16.862 -14.053 1.00 84.88 299 TRP A CA 1
ATOM 2350 C C . TRP A 1 299 ? 9.753 -15.522 -13.806 1.00 84.88 299 TRP A C 1
ATOM 2352 O O . TRP A 1 299 ? 9.562 -15.136 -12.656 1.00 84.88 299 TRP A O 1
ATOM 2362 N N . LEU A 1 300 ? 9.347 -14.807 -14.864 1.00 84.62 300 LEU A N 1
ATOM 2363 C CA . LEU A 1 300 ? 8.678 -13.504 -14.725 1.00 84.62 300 LEU A CA 1
ATOM 2364 C C . LEU A 1 300 ? 7.363 -13.615 -13.959 1.00 84.62 300 LEU A C 1
ATOM 2366 O O . LEU A 1 300 ? 7.075 -12.774 -13.108 1.00 84.62 300 LEU A O 1
ATOM 2370 N N . ASP A 1 301 ? 6.593 -14.662 -14.239 1.00 84.88 301 ASP A N 1
ATOM 2371 C CA . ASP A 1 301 ? 5.323 -14.930 -13.573 1.00 84.88 301 ASP A CA 1
ATOM 2372 C C . ASP A 1 301 ? 5.544 -15.222 -12.079 1.00 84.88 301 ASP A C 1
ATOM 2374 O O . ASP A 1 301 ? 4.843 -14.672 -11.223 1.00 84.88 301 ASP A O 1
ATOM 2378 N N . GLN A 1 302 ? 6.559 -16.032 -11.759 1.00 88.38 302 GLN A N 1
ATOM 2379 C CA . GLN A 1 302 ? 6.944 -16.365 -10.383 1.00 88.38 302 GLN A CA 1
ATOM 2380 C C . GLN A 1 302 ? 7.422 -15.131 -9.610 1.00 88.38 302 GLN A C 1
ATOM 2382 O O . GLN A 1 302 ? 6.900 -14.840 -8.534 1.00 88.38 302 GLN A O 1
ATOM 2387 N N . VAL A 1 303 ? 8.343 -14.349 -10.177 1.00 91.56 303 VAL A N 1
ATOM 2388 C CA . VAL A 1 303 ? 8.879 -13.132 -9.541 1.00 91.56 303 VAL A CA 1
ATOM 2389 C C . VAL A 1 303 ? 7.787 -12.104 -9.309 1.00 91.56 303 VAL A C 1
ATOM 2391 O O . VAL A 1 303 ? 7.726 -11.515 -8.231 1.00 91.56 303 VAL A O 1
ATOM 2394 N N . GLN A 1 304 ? 6.900 -11.889 -10.282 1.00 90.75 304 GLN A N 1
ATOM 2395 C CA . GLN A 1 304 ? 5.805 -10.935 -10.135 1.00 90.75 304 GLN A CA 1
ATOM 2396 C C . GLN A 1 304 ? 4.871 -11.339 -8.987 1.00 90.75 304 GLN A C 1
ATOM 2398 O O . GLN A 1 304 ? 4.475 -10.487 -8.185 1.00 90.75 304 GLN A O 1
ATOM 2403 N N . GLN A 1 305 ? 4.573 -12.633 -8.844 1.00 90.44 305 GLN A N 1
ATOM 2404 C CA . GLN A 1 305 ? 3.774 -13.137 -7.730 1.00 90.44 305 GLN A CA 1
ATOM 2405 C C . GLN A 1 305 ? 4.506 -13.015 -6.384 1.00 90.44 305 GLN A C 1
ATOM 2407 O O . GLN A 1 305 ? 3.917 -12.530 -5.415 1.00 90.44 305 GLN A O 1
ATOM 2412 N N . SER A 1 306 ? 5.777 -13.414 -6.309 1.00 92.62 306 SER A N 1
ATOM 2413 C CA . SER A 1 306 ? 6.565 -13.362 -5.071 1.00 92.62 306 SER A CA 1
ATOM 2414 C C . SER A 1 306 ? 6.785 -11.925 -4.593 1.00 92.62 306 SER A C 1
ATOM 2416 O O . SER A 1 306 ? 6.593 -11.638 -3.410 1.00 92.62 306 SER A O 1
ATOM 2418 N N . LEU A 1 307 ? 7.067 -10.986 -5.502 1.00 92.62 307 LEU A N 1
ATOM 2419 C CA . LEU A 1 307 ? 7.145 -9.558 -5.180 1.00 92.62 307 LEU A CA 1
ATOM 2420 C C . LEU A 1 307 ? 5.792 -8.994 -4.732 1.00 92.62 307 LEU A C 1
ATOM 2422 O O . LEU A 1 307 ? 5.740 -8.227 -3.775 1.00 92.62 307 LEU A O 1
ATOM 2426 N N . THR A 1 308 ? 4.688 -9.403 -5.365 1.00 90.19 308 THR A N 1
ATOM 2427 C CA . THR A 1 308 ? 3.338 -9.004 -4.928 1.00 90.19 308 THR A CA 1
ATOM 2428 C C . THR A 1 308 ? 3.064 -9.460 -3.496 1.00 90.19 308 THR A C 1
ATOM 2430 O O . THR A 1 308 ? 2.553 -8.684 -2.686 1.00 90.19 308 THR A O 1
ATOM 2433 N N . ASN A 1 309 ? 3.445 -10.693 -3.158 1.00 87.31 309 ASN A N 1
ATOM 2434 C CA . ASN A 1 309 ? 3.298 -11.234 -1.808 1.00 87.31 309 ASN A CA 1
ATOM 2435 C C . ASN A 1 309 ? 4.168 -10.471 -0.799 1.00 87.31 309 ASN A C 1
ATOM 2437 O O . ASN A 1 309 ? 3.662 -10.063 0.245 1.00 87.31 309 ASN A O 1
ATOM 2441 N N . LEU A 1 310 ? 5.442 -10.227 -1.128 1.00 88.44 310 LEU A N 1
ATOM 2442 C CA . LEU A 1 310 ? 6.367 -9.451 -0.297 1.00 88.44 310 LEU A CA 1
ATOM 2443 C C . LEU A 1 310 ? 5.810 -8.052 -0.006 1.00 88.44 310 LEU A C 1
ATOM 2445 O O . LEU A 1 310 ? 5.732 -7.637 1.149 1.00 88.44 310 LEU A O 1
ATOM 2449 N N . PHE A 1 311 ? 5.376 -7.340 -1.045 1.00 85.94 311 PHE A N 1
ATOM 2450 C CA . PHE A 1 311 ? 4.833 -5.989 -0.919 1.00 85.94 311 PHE A CA 1
ATOM 2451 C C . PHE A 1 311 ? 3.478 -5.951 -0.201 1.00 85.94 311 PHE A C 1
ATOM 2453 O O . PHE A 1 311 ? 3.095 -4.910 0.326 1.00 85.94 311 PHE A O 1
ATOM 2460 N N . SER A 1 312 ? 2.773 -7.082 -0.123 1.00 79.75 312 SER A N 1
ATOM 2461 C CA . SER A 1 312 ? 1.495 -7.199 0.586 1.00 79.75 312 SER A CA 1
ATOM 2462 C C . SER A 1 312 ? 1.625 -7.654 2.043 1.00 79.75 312 SER A C 1
ATOM 2464 O O . SER A 1 312 ? 0.647 -7.580 2.782 1.00 79.75 312 SER A O 1
ATOM 2466 N N . ALA A 1 313 ? 2.804 -8.102 2.486 1.00 70.25 313 ALA A N 1
ATOM 2467 C CA . ALA A 1 313 ? 3.003 -8.667 3.825 1.00 70.25 313 ALA A CA 1
ATOM 2468 C C . ALA A 1 313 ? 2.890 -7.640 4.975 1.00 70.25 313 ALA A C 1
ATOM 2470 O O . ALA A 1 313 ? 2.757 -8.032 6.138 1.00 70.25 313 ALA A O 1
ATOM 2471 N N . ASP A 1 314 ? 2.943 -6.339 4.662 1.00 66.44 314 ASP A N 1
ATOM 2472 C CA . ASP A 1 314 ? 2.911 -5.238 5.630 1.00 66.44 314 ASP A CA 1
ATOM 2473 C C . ASP A 1 314 ? 2.316 -3.958 5.009 1.00 66.44 314 ASP A C 1
ATOM 2475 O O . ASP A 1 314 ? 3.025 -2.991 4.717 1.00 66.44 314 ASP A O 1
ATOM 2479 N N . GLN A 1 315 ? 1.003 -3.990 4.744 1.00 61.56 315 GLN A N 1
ATOM 2480 C CA . GLN A 1 315 ? 0.254 -2.865 4.155 1.00 61.56 315 GLN A CA 1
ATOM 2481 C C . GLN A 1 315 ? -0.303 -1.877 5.191 1.00 61.56 315 GLN A C 1
ATOM 2483 O O . GLN A 1 315 ? -0.803 -0.819 4.812 1.00 61.56 315 GLN A O 1
ATOM 2488 N N . SER A 1 316 ? -0.246 -2.216 6.480 1.00 67.88 316 SER A N 1
ATOM 2489 C CA . SER A 1 316 ? -0.818 -1.425 7.573 1.00 67.88 316 SER A CA 1
ATOM 2490 C C . SER A 1 316 ? 0.272 -0.660 8.320 1.00 67.88 316 SER A C 1
ATOM 2492 O O . SER A 1 316 ? 1.340 -1.215 8.577 1.00 67.88 316 SER A O 1
ATOM 2494 N N . ALA A 1 317 ? -0.003 0.572 8.748 1.00 69.12 317 ALA A N 1
ATOM 2495 C CA . ALA A 1 317 ? 0.940 1.348 9.560 1.00 69.12 317 ALA A CA 1
ATOM 2496 C C . ALA A 1 317 ? 1.054 0.815 10.999 1.00 69.12 317 ALA A C 1
ATOM 2498 O O . ALA A 1 317 ? 1.944 1.213 11.744 1.00 69.12 317 ALA A O 1
ATOM 2499 N N . GLU A 1 318 ? 0.170 -0.101 11.378 1.00 66.25 318 GLU A N 1
ATOM 2500 C CA . GLU A 1 318 ? -0.081 -0.594 12.724 1.00 66.25 318 GLU A CA 1
ATOM 2501 C C . GLU A 1 318 ? 1.142 -1.251 13.356 1.00 66.25 318 GLU A C 1
ATOM 2503 O O . GLU A 1 318 ? 1.459 -0.937 14.500 1.00 66.25 318 GLU A O 1
ATOM 2508 N N . ARG A 1 319 ? 1.869 -2.109 12.629 1.00 68.31 319 ARG A N 1
ATOM 2509 C CA . ARG A 1 319 ? 3.080 -2.756 13.165 1.00 68.31 319 ARG A CA 1
ATOM 2510 C C . ARG A 1 319 ? 4.190 -1.746 13.438 1.00 68.31 319 ARG A C 1
ATOM 2512 O O . ARG A 1 319 ? 4.753 -1.741 14.529 1.00 68.31 319 ARG A O 1
ATOM 2519 N N . LEU A 1 320 ? 4.464 -0.872 12.470 1.00 74.62 320 LEU A N 1
ATOM 2520 C CA . LEU A 1 320 ? 5.482 0.170 12.601 1.00 74.62 320 LEU A CA 1
ATOM 2521 C C . LEU A 1 320 ? 5.112 1.173 13.702 1.00 74.62 320 LEU A C 1
ATOM 2523 O O . LEU A 1 320 ? 5.960 1.556 14.501 1.00 74.62 320 LEU A O 1
ATOM 2527 N N . LYS A 1 321 ? 3.833 1.547 13.790 1.00 77.25 321 LYS A N 1
ATOM 2528 C CA . LYS A 1 321 ? 3.293 2.368 14.876 1.00 77.25 321 LYS A CA 1
ATOM 2529 C C . LYS A 1 321 ? 3.536 1.709 16.233 1.00 77.25 321 LYS A C 1
ATOM 2531 O O . LYS A 1 321 ? 4.104 2.357 17.101 1.00 77.25 321 LYS A O 1
ATOM 2536 N N . MET A 1 322 ? 3.139 0.445 16.408 1.00 68.56 322 MET A N 1
ATOM 2537 C CA . MET A 1 322 ? 3.311 -0.277 17.676 1.00 68.56 322 MET A CA 1
ATOM 2538 C C . MET A 1 322 ? 4.780 -0.347 18.092 1.00 68.56 322 MET A C 1
ATOM 2540 O O . MET A 1 322 ? 5.089 -0.156 19.264 1.00 68.56 322 MET A O 1
ATOM 2544 N N . GLN A 1 323 ? 5.684 -0.588 17.140 1.00 77.00 323 GLN A N 1
ATOM 2545 C CA . GLN A 1 323 ? 7.119 -0.616 17.405 1.00 77.00 323 GLN A CA 1
ATOM 2546 C C . GLN A 1 323 ? 7.633 0.749 17.882 1.00 77.00 323 GLN A C 1
ATOM 2548 O O . GLN A 1 323 ? 8.249 0.831 18.938 1.00 77.00 323 GLN A O 1
ATOM 2553 N N . LEU A 1 324 ? 7.319 1.826 17.158 1.00 81.94 324 LEU A N 1
ATOM 2554 C CA . LEU A 1 324 ? 7.759 3.183 17.500 1.00 81.94 324 LEU A CA 1
ATOM 2555 C C . LEU A 1 324 ? 7.161 3.690 18.823 1.00 81.94 324 LEU A C 1
ATOM 2557 O O . LEU A 1 324 ? 7.829 4.398 19.576 1.00 81.94 324 LEU A O 1
ATOM 2561 N N . GLU A 1 325 ? 5.907 3.333 19.115 1.00 79.38 325 GLU A N 1
ATOM 2562 C CA . GLU A 1 325 ? 5.264 3.620 20.403 1.00 79.38 325 GLU A CA 1
ATOM 2563 C C . GLU A 1 325 ? 5.969 2.867 21.538 1.00 79.38 325 GLU A C 1
ATOM 2565 O O . GLU A 1 325 ? 6.346 3.488 22.531 1.00 79.38 325 GLU A O 1
ATOM 2570 N N . SER A 1 326 ? 6.233 1.568 21.356 1.00 75.12 326 SER A N 1
ATOM 2571 C CA . SER A 1 326 ? 6.961 0.746 22.330 1.00 75.12 326 SER A CA 1
ATOM 2572 C C . SER A 1 326 ? 8.381 1.258 22.581 1.00 75.12 326 SER A C 1
ATOM 2574 O O . SER A 1 326 ? 8.835 1.245 23.722 1.00 75.12 326 SER A O 1
ATOM 2576 N N . ASP A 1 327 ? 9.089 1.715 21.548 1.00 75.38 327 ASP A N 1
ATOM 2577 C CA . ASP A 1 327 ? 10.433 2.283 21.695 1.00 75.38 327 ASP A CA 1
ATOM 2578 C C . ASP A 1 327 ? 10.387 3.584 22.515 1.00 75.38 327 ASP A C 1
ATOM 2580 O O . ASP A 1 327 ? 11.190 3.785 23.428 1.00 75.38 327 ASP A O 1
ATOM 2584 N N . CYS A 1 328 ? 9.390 4.440 22.263 1.00 74.38 328 CYS A N 1
ATOM 2585 C CA . CYS A 1 328 ? 9.191 5.693 22.997 1.00 74.38 328 CYS A CA 1
ATOM 2586 C C . CYS A 1 328 ? 8.879 5.508 24.489 1.00 74.38 328 CYS A C 1
ATOM 2588 O O . CYS A 1 328 ? 9.241 6.376 25.293 1.00 74.38 328 CYS A O 1
ATOM 2590 N N . GLU A 1 329 ? 8.213 4.414 24.862 1.00 75.06 329 GLU A N 1
ATOM 2591 C CA . GLU A 1 329 ? 7.927 4.068 26.262 1.00 75.06 329 GLU A CA 1
ATOM 2592 C C . GLU A 1 329 ? 9.196 3.709 27.049 1.00 75.06 329 GLU A C 1
ATOM 2594 O O . GLU A 1 329 ? 9.248 3.911 28.263 1.00 75.06 329 GLU A O 1
ATOM 2599 N N . LEU A 1 330 ? 10.235 3.219 26.364 1.00 74.94 330 LEU A N 1
ATOM 2600 C CA . LEU A 1 330 ? 11.513 2.833 26.969 1.00 74.94 330 LEU A CA 1
ATOM 2601 C C . LEU A 1 330 ? 12.499 4.004 27.103 1.00 74.94 330 LEU A C 1
ATOM 2603 O O . LEU A 1 330 ? 13.510 3.877 27.796 1.00 74.94 330 LEU A O 1
ATOM 2607 N N . TYR A 1 331 ? 12.226 5.134 26.449 1.00 78.31 331 TYR A N 1
ATOM 2608 C CA . TYR A 1 331 ? 13.102 6.305 26.433 1.00 78.31 331 TYR A CA 1
ATOM 2609 C C . TYR A 1 331 ? 12.851 7.250 27.612 1.00 78.31 331 TYR A C 1
ATOM 2611 O O . TYR A 1 331 ? 11.708 7.480 28.024 1.00 78.31 331 TYR A O 1
ATOM 2619 N N . ASP A 1 332 ? 13.930 7.864 28.109 1.00 80.44 332 ASP A N 1
ATOM 2620 C CA . ASP A 1 332 ? 13.833 9.066 28.939 1.00 80.44 332 ASP A CA 1
ATOM 2621 C C . ASP A 1 332 ? 13.279 10.260 28.134 1.00 80.44 332 ASP A C 1
ATOM 2623 O O . ASP A 1 332 ? 13.109 10.196 26.916 1.00 80.44 332 ASP A O 1
ATOM 2627 N N . GLU A 1 333 ? 12.929 11.343 28.828 1.00 73.62 333 GLU A N 1
ATOM 2628 C CA . GLU A 1 333 ? 12.249 12.499 28.229 1.00 73.62 333 GLU A CA 1
ATOM 2629 C C . GLU A 1 333 ? 13.089 13.181 27.134 1.00 73.62 333 GLU A C 1
ATOM 2631 O O . GLU A 1 333 ? 12.575 13.453 26.051 1.00 73.62 333 GLU A O 1
ATOM 2636 N N . GLU A 1 334 ? 14.393 13.368 27.366 1.00 81.31 334 GLU A N 1
ATOM 2637 C CA . GLU A 1 334 ? 15.312 13.995 26.406 1.00 81.31 334 GLU A CA 1
ATOM 2638 C C . GLU A 1 334 ? 15.478 13.139 25.139 1.00 81.31 334 GLU A C 1
ATOM 2640 O O . GLU A 1 334 ? 15.400 13.640 24.011 1.00 81.31 334 GLU A O 1
ATOM 2645 N N . THR A 1 335 ? 15.641 11.826 25.311 1.00 81.12 335 THR A N 1
ATOM 2646 C CA . THR A 1 335 ? 15.766 10.867 24.208 1.00 81.12 335 THR A CA 1
ATOM 2647 C C . THR A 1 335 ? 14.472 10.782 23.405 1.00 81.12 335 THR A C 1
ATOM 2649 O O . THR A 1 335 ? 14.509 10.770 22.171 1.00 81.12 335 THR A O 1
ATOM 2652 N N . ARG A 1 336 ? 13.318 10.782 24.080 1.00 81.12 336 ARG A N 1
ATOM 2653 C CA . ARG A 1 336 ? 12.002 10.765 23.432 1.00 81.12 336 ARG A CA 1
ATOM 2654 C C . ARG A 1 336 ? 11.777 12.026 22.603 1.00 81.12 336 ARG A C 1
ATOM 2656 O O . ARG A 1 336 ? 11.404 11.918 21.437 1.00 81.12 336 ARG A O 1
ATOM 2663 N N . ASP A 1 337 ? 12.050 13.206 23.148 1.00 79.19 337 ASP A N 1
ATOM 2664 C CA . ASP A 1 337 ? 11.878 14.473 22.427 1.00 79.19 337 ASP A CA 1
ATOM 2665 C C . ASP A 1 337 ? 12.802 14.580 21.207 1.00 79.19 337 ASP A C 1
ATOM 2667 O O . ASP A 1 337 ? 12.380 15.034 20.134 1.00 79.19 337 ASP A O 1
ATOM 2671 N N . SER A 1 338 ? 14.042 14.103 21.340 1.00 82.50 338 SER A N 1
ATOM 2672 C CA . SER A 1 338 ? 14.992 13.987 20.231 1.00 82.50 338 SER A CA 1
ATOM 2673 C C . SER A 1 338 ? 14.477 13.038 19.144 1.00 82.50 338 SER A C 1
ATOM 2675 O O . SER A 1 338 ? 14.410 13.415 17.971 1.00 82.50 338 SER A O 1
ATOM 2677 N N . HIS A 1 339 ? 14.013 11.843 19.525 1.00 83.38 339 HIS A N 1
ATOM 2678 C CA . HIS A 1 339 ? 13.448 10.862 18.598 1.00 83.38 339 HIS A CA 1
ATOM 2679 C C . HIS A 1 339 ? 12.239 11.424 17.834 1.00 83.38 339 HIS A C 1
ATOM 2681 O O . HIS A 1 339 ? 12.194 11.377 16.606 1.00 83.38 339 HIS A O 1
ATOM 2687 N N . ILE A 1 340 ? 11.296 12.056 18.532 1.00 84.50 340 ILE A N 1
ATOM 2688 C CA . ILE A 1 340 ? 10.112 12.673 17.917 1.00 84.50 340 ILE A CA 1
ATOM 2689 C C . ILE A 1 340 ? 10.480 13.839 16.999 1.00 84.50 340 ILE A C 1
ATOM 2691 O O . ILE A 1 340 ? 9.856 14.028 15.952 1.00 84.50 340 ILE A O 1
ATOM 2695 N N . THR A 1 341 ? 11.491 14.625 17.360 1.00 84.50 341 THR A N 1
ATOM 2696 C CA . THR A 1 341 ? 12.011 15.688 16.493 1.00 84.50 341 THR A CA 1
ATOM 2697 C C . THR A 1 341 ? 12.606 15.109 15.212 1.00 84.50 341 THR A C 1
ATOM 2699 O O . THR A 1 341 ? 12.332 15.631 14.128 1.00 84.50 341 THR A O 1
ATOM 2702 N N . ASN A 1 342 ? 13.339 13.998 15.308 1.00 83.75 342 ASN A N 1
ATOM 2703 C CA . ASN A 1 342 ? 13.856 13.290 14.139 1.00 83.75 342 ASN A CA 1
ATOM 2704 C C . ASN A 1 342 ? 12.711 12.807 13.246 1.00 83.75 342 ASN A C 1
ATOM 2706 O O . ASN A 1 342 ? 12.679 13.193 12.081 1.00 83.75 342 ASN A O 1
ATOM 2710 N N . LEU A 1 343 ? 11.698 12.124 13.789 1.00 85.75 343 LEU A N 1
ATOM 2711 C CA . LEU A 1 343 ? 10.535 11.680 13.005 1.00 85.75 343 LEU A CA 1
ATOM 2712 C C . LEU A 1 343 ? 9.828 12.836 12.266 1.00 85.75 343 LEU A C 1
ATOM 2714 O O . LEU A 1 343 ? 9.402 12.677 11.122 1.00 85.75 343 LEU A O 1
ATOM 2718 N N . LYS A 1 344 ? 9.722 14.029 12.871 1.00 85.00 344 LYS A N 1
ATOM 2719 C CA . LYS A 1 344 ? 9.157 15.222 12.198 1.00 85.00 344 LYS A CA 1
ATOM 2720 C C . LYS A 1 344 ? 10.021 15.705 11.037 1.00 85.00 344 LYS A C 1
ATOM 2722 O O . LYS A 1 344 ? 9.495 16.046 9.972 1.00 85.00 344 LYS A O 1
ATOM 2727 N N . ASN A 1 345 ? 11.334 15.754 11.242 1.00 82.06 345 ASN A N 1
ATOM 2728 C CA . ASN A 1 345 ? 12.278 16.135 10.196 1.00 82.06 345 ASN A CA 1
ATOM 2729 C C . ASN A 1 345 ? 12.212 15.137 9.033 1.00 82.06 345 ASN A C 1
ATOM 2731 O O . ASN A 1 345 ? 12.117 15.539 7.876 1.00 82.06 345 ASN A O 1
ATOM 2735 N N . GLU A 1 346 ? 12.164 13.844 9.343 1.00 80.50 346 GLU A N 1
ATOM 2736 C CA . GLU A 1 346 ? 12.043 12.762 8.366 1.00 80.50 346 GLU A CA 1
ATOM 2737 C C . GLU A 1 346 ? 10.727 12.828 7.589 1.00 80.50 346 GLU A C 1
ATOM 2739 O O . GLU A 1 346 ? 10.717 12.719 6.362 1.00 80.50 346 GLU A O 1
ATOM 2744 N N . MET A 1 347 ? 9.616 13.104 8.271 1.00 83.69 347 MET A N 1
ATOM 2745 C CA . MET A 1 347 ? 8.314 13.287 7.632 1.00 83.69 347 MET A CA 1
ATOM 2746 C C . MET A 1 347 ? 8.312 14.466 6.647 1.00 83.69 347 MET A C 1
ATOM 2748 O O . MET A 1 347 ? 7.717 14.370 5.575 1.00 83.69 347 MET A O 1
ATOM 2752 N N . THR A 1 348 ? 9.011 15.559 6.968 1.00 82.56 348 THR A N 1
ATOM 2753 C CA . THR A 1 348 ? 9.159 16.711 6.058 1.00 82.56 348 THR A CA 1
ATOM 2754 C C . THR A 1 348 ? 9.886 16.307 4.770 1.00 82.56 348 THR A C 1
ATOM 2756 O O . THR A 1 348 ? 9.529 16.741 3.672 1.00 82.56 348 THR A O 1
ATOM 2759 N N . VAL A 1 349 ? 10.881 15.426 4.881 1.00 79.88 349 VAL A N 1
ATOM 2760 C CA . VAL A 1 349 ? 11.601 14.888 3.724 1.00 79.88 349 VAL A CA 1
ATOM 2761 C C . VAL A 1 349 ? 10.713 13.944 2.917 1.00 79.88 349 VAL A C 1
ATOM 2763 O O . VAL A 1 349 ? 10.593 14.122 1.711 1.00 79.88 349 VAL A O 1
ATOM 2766 N N . LEU A 1 350 ? 10.014 13.006 3.562 1.00 80.38 350 LEU A N 1
ATOM 2767 C CA . LEU A 1 350 ? 9.068 12.095 2.900 1.00 80.38 350 LEU A CA 1
ATOM 2768 C C . LEU A 1 350 ? 7.993 12.830 2.084 1.00 80.38 350 LEU A C 1
ATOM 2770 O O . LEU A 1 350 ? 7.631 12.378 1.001 1.00 80.38 350 LEU A O 1
ATOM 2774 N N . GLN A 1 351 ? 7.511 13.977 2.566 1.00 79.25 351 GLN A N 1
ATOM 2775 C CA . GLN A 1 351 ? 6.524 14.806 1.861 1.00 79.25 351 GLN A CA 1
ATOM 2776 C C . GLN A 1 351 ? 7.063 15.461 0.581 1.00 79.25 351 GLN A C 1
ATOM 2778 O O . GLN A 1 351 ? 6.282 15.815 -0.300 1.00 79.25 351 GLN A O 1
ATOM 2783 N N . THR A 1 352 ? 8.380 15.634 0.478 1.00 80.69 352 THR A N 1
ATOM 2784 C CA . THR A 1 352 ? 9.054 16.272 -0.668 1.00 80.69 352 THR A CA 1
ATOM 2785 C C . THR A 1 352 ? 9.832 15.280 -1.530 1.00 80.69 352 THR A C 1
ATOM 2787 O O . THR A 1 352 ? 10.324 15.643 -2.595 1.00 80.69 352 THR A O 1
ATOM 2790 N N . LEU A 1 353 ? 9.924 14.025 -1.089 1.00 81.44 353 LEU A N 1
ATOM 2791 C CA . LEU A 1 353 ? 10.645 12.961 -1.763 1.00 81.44 353 LEU A CA 1
ATOM 2792 C C . LEU A 1 353 ? 9.971 12.607 -3.093 1.00 81.44 353 LEU A C 1
ATOM 2794 O O . LEU A 1 353 ? 8.850 12.092 -3.141 1.00 81.44 353 LEU A O 1
ATOM 2798 N N . GLU A 1 354 ? 10.686 12.834 -4.190 1.00 84.50 354 GLU A N 1
ATOM 2799 C CA . GLU A 1 354 ? 10.256 12.389 -5.510 1.00 84.50 354 GLU A CA 1
ATOM 2800 C C . GLU A 1 354 ? 10.490 10.884 -5.669 1.00 84.50 354 GLU A C 1
ATOM 2802 O O . GLU A 1 354 ? 11.559 10.429 -6.072 1.00 84.50 354 GLU A O 1
ATOM 2807 N N . LEU A 1 355 ? 9.464 10.094 -5.362 1.00 87.56 355 LEU A N 1
ATOM 2808 C CA . LEU A 1 355 ? 9.485 8.656 -5.619 1.00 87.56 355 LEU A CA 1
ATOM 2809 C C . LEU A 1 355 ? 9.532 8.359 -7.131 1.00 87.56 355 LEU A C 1
ATOM 2811 O O . LEU A 1 355 ? 8.898 9.078 -7.913 1.00 87.56 355 LEU A O 1
ATOM 2815 N N . PRO A 1 356 ? 10.234 7.292 -7.561 1.00 89.69 356 PRO A N 1
ATOM 2816 C CA . PRO A 1 356 ? 10.347 6.944 -8.974 1.00 89.69 356 PRO A CA 1
ATOM 2817 C C . PRO A 1 356 ? 8.972 6.677 -9.595 1.00 89.69 356 PRO A C 1
ATOM 2819 O O . PRO A 1 356 ? 8.175 5.914 -9.046 1.00 89.69 356 PRO A O 1
ATOM 2822 N N . SER A 1 357 ? 8.689 7.303 -10.741 1.00 94.62 357 SER A N 1
ATOM 2823 C CA . SER A 1 357 ? 7.492 7.004 -11.534 1.00 94.62 357 SER A CA 1
ATOM 2824 C C . SER A 1 357 ? 7.633 5.663 -12.253 1.00 94.62 357 SER A C 1
ATOM 2826 O O . SER A 1 357 ? 8.746 5.159 -12.417 1.00 94.62 357 SER A O 1
ATOM 2828 N N . VAL A 1 358 ? 6.511 5.115 -12.728 1.00 96.81 358 VAL A N 1
ATOM 2829 C CA . VAL A 1 358 ? 6.505 3.898 -13.555 1.00 96.81 358 VAL A CA 1
ATOM 2830 C C . VAL A 1 358 ? 7.426 4.080 -14.763 1.00 96.81 358 VAL A C 1
ATOM 2832 O O . VAL A 1 358 ? 8.294 3.250 -14.999 1.00 96.81 358 VAL A O 1
ATOM 2835 N N . GLU A 1 359 ? 7.348 5.223 -15.449 1.00 97.00 359 GLU A N 1
ATOM 2836 C CA . GLU A 1 359 ? 8.153 5.499 -16.642 1.00 97.00 359 GLU A CA 1
ATOM 2837 C C . GLU A 1 359 ? 9.655 5.577 -16.355 1.00 97.00 359 GLU A C 1
ATOM 2839 O O . GLU A 1 359 ? 10.450 5.137 -17.181 1.00 97.00 359 GLU A O 1
ATOM 2844 N N . LYS A 1 360 ? 10.070 6.107 -15.194 1.00 95.62 360 LYS A N 1
ATOM 2845 C CA . LYS A 1 360 ? 11.492 6.110 -14.805 1.00 95.62 360 LYS A CA 1
ATOM 2846 C C . LYS A 1 360 ? 12.010 4.689 -14.562 1.00 95.62 360 LYS A C 1
ATOM 2848 O O . LYS A 1 360 ? 13.151 4.397 -14.913 1.00 95.62 360 LYS A O 1
ATOM 2853 N N . LEU A 1 361 ? 11.186 3.818 -13.980 1.00 97.19 361 LEU A N 1
ATOM 2854 C CA . LEU A 1 361 ? 11.546 2.422 -13.713 1.00 97.19 361 LEU A CA 1
ATOM 2855 C C . LEU A 1 361 ? 11.544 1.586 -14.995 1.00 97.19 361 LEU A C 1
ATOM 2857 O O . LEU A 1 361 ? 12.490 0.842 -15.231 1.00 97.19 361 LEU A O 1
ATOM 2861 N N . GLU A 1 362 ? 10.543 1.764 -15.858 1.00 96.38 362 GLU A N 1
ATOM 2862 C CA . GLU A 1 362 ? 10.508 1.150 -17.189 1.00 96.38 362 GLU A CA 1
ATOM 2863 C C . GLU A 1 362 ? 11.712 1.562 -18.031 1.00 96.38 362 GLU A C 1
ATOM 2865 O O . GLU A 1 362 ? 12.357 0.710 -18.635 1.00 96.38 362 GLU A O 1
ATOM 2870 N N . LEU A 1 363 ? 12.056 2.854 -18.034 1.00 96.81 363 LEU A N 1
ATOM 2871 C CA . LEU A 1 363 ? 13.231 3.359 -18.736 1.00 96.81 363 LEU A CA 1
ATOM 2872 C C . LEU A 1 363 ? 14.495 2.623 -18.280 1.00 96.81 363 LEU A C 1
ATOM 2874 O O . LEU A 1 363 ? 15.262 2.171 -19.125 1.00 96.81 363 LEU A O 1
ATOM 2878 N N . ALA A 1 364 ? 14.692 2.479 -16.965 1.00 96.25 364 ALA A N 1
ATOM 2879 C CA . ALA A 1 364 ? 15.834 1.766 -16.400 1.00 96.25 364 ALA A CA 1
ATOM 2880 C C . ALA A 1 364 ? 15.846 0.277 -16.781 1.00 96.25 364 ALA A C 1
ATOM 2882 O O . ALA A 1 364 ? 16.901 -0.265 -17.102 1.00 96.25 364 ALA A O 1
ATOM 2883 N N . ILE A 1 365 ? 14.683 -0.378 -16.788 1.00 96.19 365 ILE A N 1
ATOM 2884 C CA . ILE A 1 365 ? 14.531 -1.782 -17.195 1.00 96.19 365 ILE A CA 1
ATOM 2885 C C . ILE A 1 365 ? 14.844 -1.957 -18.689 1.00 96.19 365 ILE A C 1
ATOM 2887 O O . ILE A 1 365 ? 15.592 -2.860 -19.063 1.00 96.19 365 ILE A O 1
ATOM 2891 N N . TYR A 1 366 ? 14.341 -1.081 -19.561 1.00 95.62 366 TYR A N 1
ATOM 2892 C CA . TYR A 1 366 ? 14.602 -1.160 -20.999 1.00 95.62 366 TYR A CA 1
ATOM 2893 C C . TYR A 1 366 ? 16.068 -0.874 -21.339 1.00 95.62 366 TYR A C 1
ATOM 2895 O O . TYR A 1 366 ? 16.658 -1.600 -22.139 1.00 95.62 366 TYR A O 1
ATOM 2903 N N . THR A 1 367 ? 16.693 0.139 -20.729 1.00 94.69 367 THR A N 1
ATOM 2904 C CA . THR A 1 367 ? 18.123 0.410 -20.954 1.00 94.69 367 THR A CA 1
ATOM 2905 C C . THR A 1 367 ? 18.995 -0.711 -20.395 1.00 94.69 367 THR A C 1
ATOM 2907 O O . THR A 1 367 ? 19.956 -1.113 -21.050 1.00 94.69 367 THR A O 1
ATOM 2910 N N . ALA A 1 368 ? 18.632 -1.283 -19.242 1.00 93.81 368 ALA A N 1
ATOM 2911 C CA . ALA A 1 368 ? 19.272 -2.476 -18.702 1.00 93.81 368 ALA A CA 1
ATOM 2912 C C . ALA A 1 368 ? 19.174 -3.660 -19.666 1.00 93.81 368 ALA A C 1
ATOM 2914 O O . ALA A 1 368 ? 20.186 -4.306 -19.922 1.00 93.81 368 ALA A O 1
ATOM 2915 N N . TRP A 1 369 ? 17.998 -3.919 -20.242 1.00 92.25 369 TRP A N 1
ATOM 2916 C CA . TRP A 1 369 ? 17.822 -4.987 -21.224 1.00 92.25 369 TRP A CA 1
ATOM 2917 C C . TRP A 1 369 ? 18.728 -4.804 -22.439 1.00 92.25 369 TRP A C 1
ATOM 2919 O O . TRP A 1 369 ? 19.393 -5.754 -22.848 1.00 92.25 369 TRP A O 1
ATOM 2929 N N . ILE A 1 370 ? 18.815 -3.589 -22.988 1.00 91.69 370 ILE A N 1
ATOM 2930 C CA . ILE A 1 370 ? 19.737 -3.312 -24.096 1.00 91.69 370 ILE A CA 1
ATOM 2931 C C . ILE A 1 370 ? 21.176 -3.609 -23.647 1.00 91.69 370 ILE A C 1
ATOM 2933 O O . ILE A 1 370 ? 21.866 -4.396 -24.282 1.00 91.69 370 ILE A O 1
ATOM 2937 N N . ASN A 1 371 ? 21.602 -3.076 -22.503 1.00 89.00 371 ASN A N 1
ATOM 2938 C CA . ASN A 1 371 ? 22.971 -3.236 -22.009 1.00 89.00 371 ASN A CA 1
ATOM 2939 C C . ASN A 1 371 ? 23.360 -4.688 -21.670 1.00 89.00 371 ASN A C 1
ATOM 2941 O O . ASN A 1 371 ? 24.523 -5.051 -21.817 1.00 89.00 371 ASN A O 1
ATOM 2945 N N . GLN A 1 372 ? 22.423 -5.526 -21.219 1.00 84.56 372 GLN A N 1
ATOM 2946 C CA . GLN A 1 372 ? 22.697 -6.939 -20.916 1.00 84.56 372 GLN A CA 1
ATOM 2947 C C . GLN A 1 372 ? 22.909 -7.789 -22.175 1.00 84.56 372 GLN A C 1
ATOM 2949 O O . GLN A 1 372 ? 23.497 -8.862 -22.101 1.00 84.56 372 GLN A O 1
ATOM 2954 N N . ASN A 1 373 ? 22.463 -7.306 -23.337 1.00 76.88 373 ASN A N 1
ATOM 2955 C CA . ASN A 1 373 ? 22.644 -7.989 -24.615 1.00 76.88 373 ASN A CA 1
ATOM 2956 C C . ASN A 1 373 ? 23.943 -7.587 -25.340 1.00 76.88 373 ASN A C 1
ATOM 2958 O O . ASN A 1 373 ? 24.099 -7.929 -26.509 1.00 76.88 373 ASN A O 1
ATOM 2962 N N . VAL A 1 374 ? 24.873 -6.892 -24.667 1.00 63.91 374 VAL A N 1
ATOM 2963 C CA . VAL A 1 374 ? 26.202 -6.554 -25.207 1.00 63.91 374 VAL A CA 1
ATOM 2964 C C . VAL A 1 374 ? 27.059 -7.815 -25.319 1.00 63.91 374 VAL A C 1
ATOM 2966 O O . VAL A 1 374 ? 27.690 -8.243 -24.353 1.00 63.91 374 VAL A O 1
ATOM 2969 N N . ALA A 1 375 ? 27.090 -8.429 -26.501 1.00 50.44 375 ALA A N 1
ATOM 2970 C CA . ALA A 1 375 ? 27.857 -9.651 -26.733 1.00 50.44 375 ALA A CA 1
ATOM 2971 C C . ALA A 1 375 ? 29.314 -9.353 -27.152 1.00 50.44 375 ALA A C 1
ATOM 2973 O O . ALA A 1 375 ? 29.675 -9.524 -28.301 1.00 50.44 375 ALA A O 1
ATOM 2974 N N . GLY A 1 376 ? 30.191 -8.962 -26.219 1.00 51.97 376 GLY A N 1
ATOM 2975 C CA . GLY A 1 376 ? 31.655 -8.966 -26.436 1.00 51.97 376 GLY A CA 1
ATOM 2976 C C . GLY A 1 376 ? 32.305 -7.646 -26.895 1.00 51.97 376 GLY A C 1
ATOM 2977 O O . GLY A 1 376 ? 31.731 -6.568 -26.771 1.00 51.97 376 GLY A O 1
ATOM 2978 N N . GLU A 1 377 ? 33.561 -7.726 -27.365 1.00 49.16 377 GLU A N 1
ATOM 2979 C CA . GLU A 1 377 ? 34.384 -6.576 -27.815 1.00 49.16 377 GLU A CA 1
ATOM 2980 C C . GLU A 1 377 ? 34.149 -6.191 -29.296 1.00 49.16 377 GLU A C 1
ATOM 2982 O O . GLU A 1 377 ? 34.782 -5.269 -29.820 1.00 49.16 377 GLU A O 1
ATOM 2987 N N . GLY A 1 378 ? 33.264 -6.909 -29.995 1.00 51.09 378 GLY A N 1
ATOM 2988 C CA . GLY A 1 378 ? 33.054 -6.803 -31.434 1.00 51.09 378 GLY A CA 1
ATOM 2989 C C . GLY A 1 378 ? 32.155 -5.641 -31.869 1.00 51.09 378 GLY A C 1
ATOM 2990 O O . GLY A 1 378 ? 31.245 -5.191 -31.183 1.00 51.09 378 GLY A O 1
ATOM 2991 N N . LEU A 1 379 ? 32.415 -5.151 -33.083 1.00 50.56 379 LEU A N 1
ATOM 2992 C CA . LEU A 1 379 ? 31.753 -4.002 -33.717 1.00 50.56 379 LEU A CA 1
ATOM 2993 C C . LEU A 1 379 ? 30.327 -4.307 -34.242 1.00 50.56 379 LEU A C 1
ATOM 2995 O O . LEU A 1 379 ? 29.655 -3.396 -34.729 1.00 50.56 379 LEU A O 1
ATOM 2999 N N . ASN A 1 380 ? 29.861 -5.562 -34.178 1.00 57.94 380 ASN A N 1
ATOM 3000 C CA . ASN A 1 380 ? 28.605 -6.037 -34.788 1.00 57.94 380 ASN A CA 1
ATOM 3001 C C . ASN A 1 380 ? 27.619 -6.676 -33.796 1.00 57.94 380 ASN A C 1
ATOM 3003 O O . ASN A 1 380 ? 26.597 -7.211 -34.221 1.00 57.94 380 ASN A O 1
ATOM 3007 N N . ASP A 1 381 ? 27.909 -6.613 -32.502 1.00 64.81 381 ASP A N 1
ATOM 3008 C CA . ASP A 1 381 ? 27.138 -7.323 -31.491 1.00 64.81 381 ASP A CA 1
ATOM 3009 C C . ASP A 1 381 ? 25.944 -6.483 -30.981 1.00 64.81 381 ASP A C 1
ATOM 3011 O O . ASP A 1 381 ? 26.024 -5.245 -30.951 1.00 64.81 381 ASP A O 1
ATOM 3015 N N . PRO A 1 382 ? 24.807 -7.118 -30.621 1.00 70.25 382 PRO A N 1
ATOM 3016 C CA . PRO A 1 382 ? 23.660 -6.432 -30.028 1.00 70.25 382 PRO A CA 1
ATOM 3017 C C . PRO A 1 382 ? 24.037 -5.720 -28.717 1.00 70.25 382 PRO A C 1
ATOM 3019 O O . PRO A 1 382 ? 25.142 -5.854 -28.207 1.00 70.25 382 PRO A O 1
ATOM 3022 N N . GLY A 1 383 ? 23.127 -4.904 -28.195 1.00 85.38 383 GLY A N 1
ATOM 3023 C CA . GLY A 1 383 ? 23.272 -4.143 -26.958 1.00 85.38 383 GLY A CA 1
ATOM 3024 C C . GLY A 1 383 ? 23.637 -2.667 -27.123 1.00 85.38 383 GLY A C 1
ATOM 3025 O O . GLY A 1 383 ? 24.269 -2.072 -26.251 1.00 85.38 383 GLY A O 1
ATOM 3026 N N . HIS A 1 384 ? 23.231 -2.048 -28.231 1.00 90.12 384 HIS A N 1
ATOM 3027 C CA . HIS A 1 384 ? 23.479 -0.630 -28.485 1.00 90.12 384 HIS A CA 1
ATOM 3028 C C . HIS A 1 384 ? 22.299 0.057 -29.181 1.00 90.12 384 HIS A C 1
ATOM 3030 O O . HIS A 1 384 ? 21.398 -0.583 -29.725 1.00 90.12 384 HIS A O 1
ATOM 3036 N N . ILE A 1 385 ? 22.316 1.388 -29.180 1.00 93.00 385 ILE A N 1
ATOM 3037 C CA . ILE A 1 385 ? 21.464 2.204 -30.049 1.00 93.00 385 ILE A CA 1
ATOM 3038 C C . ILE A 1 385 ? 22.258 2.531 -31.310 1.00 93.00 385 ILE A C 1
ATOM 3040 O O . ILE A 1 385 ? 23.346 3.104 -31.233 1.00 93.00 385 ILE A O 1
ATOM 3044 N N . GLU A 1 386 ? 21.716 2.181 -32.471 1.00 91.88 386 GLU A N 1
ATOM 3045 C CA . GLU A 1 386 ? 22.274 2.588 -33.755 1.00 91.88 386 GLU A CA 1
ATOM 3046 C C . GLU A 1 386 ? 21.655 3.917 -34.184 1.00 91.88 386 GLU A C 1
ATOM 3048 O O . GLU A 1 386 ? 20.433 4.047 -34.243 1.00 91.88 386 GLU A O 1
ATOM 3053 N N . ILE A 1 387 ? 22.500 4.891 -34.512 1.00 91.12 387 ILE A N 1
ATOM 3054 C CA . ILE A 1 387 ? 22.115 6.222 -34.975 1.00 91.12 387 ILE A CA 1
ATOM 3055 C C . ILE A 1 387 ? 22.746 6.463 -36.341 1.00 91.12 387 ILE A C 1
ATOM 3057 O O . ILE A 1 387 ? 23.955 6.327 -36.499 1.00 91.12 387 ILE A O 1
ATOM 3061 N N . ARG A 1 388 ? 21.954 6.880 -37.326 1.00 88.81 388 ARG A N 1
ATOM 3062 C CA . ARG A 1 388 ? 22.450 7.290 -38.643 1.00 88.81 388 ARG A CA 1
ATOM 3063 C C . ARG A 1 388 ? 22.119 8.755 -38.870 1.00 88.81 388 ARG A C 1
ATOM 3065 O O . ARG A 1 388 ? 20.950 9.135 -38.828 1.00 88.81 388 ARG A O 1
ATOM 3072 N N . VAL A 1 389 ? 23.159 9.551 -39.090 1.00 85.31 389 VAL A N 1
ATOM 3073 C CA . VAL A 1 389 ? 23.097 10.985 -39.372 1.00 85.31 389 VAL A CA 1
ATOM 3074 C C . VAL A 1 389 ? 23.451 11.209 -40.834 1.00 85.31 389 VAL A C 1
ATOM 3076 O O . VAL A 1 389 ? 24.480 10.731 -41.314 1.00 85.31 389 VAL A O 1
ATOM 3079 N N . VAL A 1 390 ? 22.595 11.936 -41.544 1.00 78.50 390 VAL A N 1
ATOM 3080 C CA . VAL A 1 390 ? 22.825 12.330 -42.938 1.00 78.50 390 VAL A CA 1
ATOM 3081 C C . VAL A 1 390 ? 23.180 13.816 -42.965 1.00 78.50 390 VAL A C 1
ATOM 3083 O O . VAL A 1 390 ? 22.544 14.617 -42.282 1.00 78.50 390 VAL A O 1
ATOM 3086 N N . ASP A 1 391 ? 24.191 14.191 -43.754 1.00 64.81 391 ASP A N 1
ATOM 3087 C CA . ASP A 1 391 ? 24.746 15.556 -43.802 1.00 64.81 391 ASP A CA 1
ATOM 3088 C C . ASP A 1 391 ? 23.731 16.640 -44.230 1.00 64.81 391 ASP A C 1
ATOM 3090 O O . ASP A 1 391 ? 23.979 17.830 -44.049 1.00 64.81 391 ASP A O 1
ATOM 3094 N N . ASP A 1 392 ? 22.572 16.251 -44.774 1.00 59.53 392 ASP A N 1
ATOM 3095 C CA . ASP A 1 392 ? 21.499 17.160 -45.199 1.00 59.53 392 ASP A CA 1
ATOM 3096 C C . ASP A 1 392 ? 20.536 17.589 -44.072 1.00 59.53 392 ASP A C 1
ATOM 3098 O O . ASP A 1 392 ? 19.621 18.382 -44.314 1.00 59.53 392 ASP A O 1
ATOM 3102 N N . GLY A 1 393 ? 20.727 17.072 -42.851 1.00 54.19 393 GLY A N 1
ATOM 3103 C CA . GLY A 1 393 ? 19.982 17.446 -41.645 1.00 54.19 393 GLY A CA 1
ATOM 3104 C C . GLY A 1 393 ? 18.515 17.000 -41.596 1.00 54.19 393 GLY A C 1
ATOM 3105 O O . GLY A 1 393 ? 17.851 17.259 -40.593 1.00 54.19 393 GLY A O 1
ATOM 3106 N N . ASN A 1 394 ? 17.995 16.325 -42.629 1.00 55.25 394 ASN A N 1
ATOM 3107 C CA . ASN A 1 394 ? 16.557 16.050 -42.775 1.00 55.25 394 ASN A CA 1
ATOM 3108 C C . ASN A 1 394 ? 16.167 14.572 -42.619 1.00 55.25 394 ASN A C 1
ATOM 3110 O O . ASN A 1 394 ? 14.974 14.262 -42.572 1.00 55.25 394 ASN A O 1
ATOM 3114 N N . ARG A 1 395 ? 17.129 13.643 -42.553 1.00 61.09 395 ARG A N 1
ATOM 3115 C CA . ARG A 1 395 ? 16.859 12.198 -42.448 1.00 61.09 395 ARG A CA 1
ATOM 3116 C C . ARG A 1 395 ? 17.799 11.515 -41.462 1.00 61.09 395 ARG A C 1
ATOM 3118 O O . ARG A 1 395 ? 18.704 10.793 -41.858 1.00 61.09 395 ARG A O 1
ATOM 3125 N N . ASN A 1 396 ? 17.550 11.720 -40.175 1.00 81.88 396 ASN A N 1
ATOM 3126 C CA . ASN A 1 396 ? 18.196 10.933 -39.130 1.00 81.88 396 ASN A CA 1
ATOM 3127 C C . ASN A 1 396 ? 17.342 9.700 -38.818 1.00 81.88 396 ASN A C 1
ATOM 3129 O O . ASN A 1 396 ? 16.117 9.808 -38.736 1.00 81.88 396 ASN A O 1
ATOM 3133 N N . SER A 1 397 ? 17.974 8.545 -38.624 1.00 88.94 397 SER A N 1
ATOM 3134 C CA . SER A 1 397 ? 17.292 7.337 -38.149 1.00 88.94 397 SER A CA 1
ATOM 3135 C C . SER A 1 397 ? 17.957 6.799 -36.897 1.00 88.94 397 SER A C 1
ATOM 3137 O O . SER A 1 397 ? 19.181 6.855 -36.780 1.00 88.94 397 SER A O 1
ATOM 3139 N N . ALA A 1 398 ? 17.164 6.243 -35.987 1.00 93.50 398 ALA A N 1
ATOM 3140 C CA . ALA A 1 398 ? 17.679 5.617 -34.781 1.00 93.50 398 ALA A CA 1
ATOM 3141 C C . ALA A 1 398 ? 16.900 4.344 -34.462 1.00 93.50 398 ALA A C 1
ATOM 3143 O O . ALA A 1 398 ? 15.671 4.343 -34.498 1.00 93.50 398 ALA A O 1
ATOM 3144 N N . SER A 1 399 ? 17.610 3.272 -34.130 1.00 94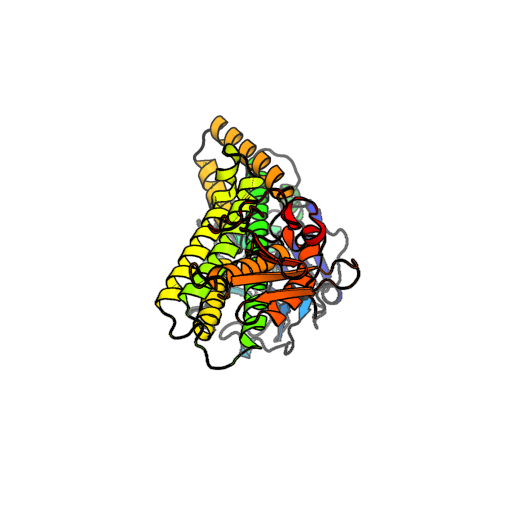.19 399 SER A N 1
ATOM 3145 C CA . SER A 1 399 ? 17.027 1.961 -33.827 1.00 94.19 399 SER A CA 1
ATOM 3146 C C . SER A 1 399 ? 17.725 1.321 -32.631 1.00 94.19 399 SER A C 1
ATOM 3148 O O . SER A 1 399 ? 18.885 1.617 -32.337 1.00 94.19 399 SER A O 1
ATOM 3150 N N . VAL A 1 400 ? 17.011 0.450 -31.922 1.00 93.44 400 VAL A N 1
ATOM 3151 C CA . VAL A 1 400 ? 17.578 -0.342 -30.827 1.00 93.44 400 VAL A CA 1
ATOM 3152 C C . VAL A 1 400 ? 18.075 -1.664 -31.399 1.00 93.44 400 VAL A C 1
ATOM 3154 O O . VAL A 1 400 ? 17.288 -2.445 -31.926 1.00 93.44 400 VAL A O 1
ATOM 3157 N N . GLN A 1 401 ? 19.370 -1.930 -31.264 1.00 91.00 401 GLN A N 1
ATOM 3158 C CA . GLN A 1 401 ? 19.989 -3.182 -31.686 1.00 91.00 401 GLN A CA 1
ATOM 3159 C C . GLN A 1 401 ? 20.058 -4.124 -30.485 1.00 91.00 401 GLN A C 1
ATOM 3161 O O . GLN A 1 401 ? 21.066 -4.187 -29.794 1.00 91.00 401 GLN A O 1
ATOM 3166 N N . ALA A 1 402 ? 18.956 -4.806 -30.185 1.00 87.56 402 ALA A N 1
ATOM 3167 C CA . ALA A 1 402 ? 18.840 -5.817 -29.132 1.00 87.56 402 ALA A CA 1
ATOM 3168 C C . ALA A 1 402 ? 17.647 -6.739 -29.444 1.00 87.56 402 ALA A C 1
ATOM 3170 O O . ALA A 1 402 ? 16.793 -6.361 -30.257 1.00 87.56 402 ALA A O 1
ATOM 3171 N N . PRO A 1 403 ? 17.520 -7.915 -28.801 1.00 85.50 403 PRO A N 1
ATOM 3172 C CA . PRO A 1 403 ? 16.289 -8.691 -28.873 1.00 85.50 403 PRO A CA 1
ATOM 3173 C C . PRO A 1 403 ? 15.079 -7.820 -28.520 1.00 85.50 403 PRO A C 1
ATOM 3175 O O . PRO A 1 403 ? 15.088 -7.107 -27.514 1.00 85.50 403 PRO A O 1
ATOM 3178 N N . PHE A 1 404 ? 14.054 -7.869 -29.375 1.00 86.06 404 PHE A N 1
ATOM 3179 C CA . PHE A 1 404 ? 12.840 -7.042 -29.288 1.00 86.06 404 PHE A CA 1
ATOM 3180 C C . PHE A 1 404 ? 13.065 -5.532 -29.493 1.00 86.06 404 PHE A C 1
ATOM 3182 O O . PHE A 1 404 ? 12.229 -4.724 -29.083 1.00 86.06 404 PHE A O 1
ATOM 3189 N N . GLY A 1 405 ? 14.156 -5.155 -30.168 1.00 89.44 405 GLY A N 1
ATOM 3190 C CA . GLY A 1 405 ? 14.588 -3.775 -30.396 1.00 89.44 405 GLY A CA 1
ATOM 3191 C C . GLY A 1 405 ? 13.490 -2.822 -30.870 1.00 89.44 405 GLY A C 1
ATOM 3192 O O . GLY A 1 405 ? 13.275 -1.803 -30.224 1.00 89.44 405 GLY A O 1
ATOM 3193 N N . ASP A 1 406 ? 12.727 -3.165 -31.910 1.00 90.38 406 ASP A N 1
ATOM 3194 C CA . ASP A 1 406 ? 11.666 -2.286 -32.441 1.00 90.38 406 ASP A CA 1
ATOM 3195 C C . ASP A 1 406 ? 10.562 -1.997 -31.411 1.00 90.38 406 ASP A C 1
ATOM 3197 O O . ASP A 1 406 ? 10.071 -0.872 -31.283 1.00 90.38 406 ASP A O 1
ATOM 3201 N N . LYS A 1 407 ? 10.191 -3.004 -30.610 1.00 91.38 407 LYS A N 1
ATOM 3202 C CA . LYS A 1 407 ? 9.189 -2.842 -29.546 1.00 91.38 407 LYS A CA 1
ATOM 3203 C C . LYS A 1 407 ? 9.728 -1.992 -28.407 1.00 91.38 407 LYS A C 1
ATOM 3205 O O . LYS A 1 407 ? 9.015 -1.125 -27.909 1.00 91.38 407 LYS A O 1
ATOM 3210 N N . ILE A 1 408 ? 10.984 -2.213 -28.023 1.00 93.38 408 ILE A N 1
ATOM 3211 C CA . ILE A 1 408 ? 11.668 -1.418 -26.997 1.00 93.38 408 ILE A CA 1
ATOM 3212 C C . ILE A 1 408 ? 11.811 0.032 -27.462 1.00 93.38 408 ILE A C 1
ATOM 3214 O O . ILE A 1 408 ? 11.498 0.944 -26.705 1.00 93.38 408 ILE A O 1
ATOM 3218 N N . ALA A 1 409 ? 12.197 0.260 -28.715 1.00 95.00 409 ALA A N 1
ATOM 3219 C CA . ALA A 1 409 ? 12.261 1.578 -29.335 1.00 95.00 409 ALA A CA 1
ATOM 3220 C C . ALA A 1 409 ? 10.896 2.287 -29.293 1.00 95.00 409 ALA A C 1
ATOM 3222 O O . ALA A 1 409 ? 10.803 3.447 -28.879 1.00 95.00 409 ALA A O 1
ATOM 3223 N N . SER A 1 410 ? 9.820 1.577 -29.651 1.00 94.56 410 SER A N 1
ATOM 3224 C CA . SER A 1 410 ? 8.453 2.096 -29.562 1.00 94.56 410 SER A CA 1
ATOM 3225 C C . SER A 1 410 ? 8.043 2.423 -28.122 1.00 94.56 410 SER A C 1
ATOM 3227 O O . SER A 1 410 ? 7.417 3.459 -27.892 1.00 94.56 410 SER A O 1
ATOM 3229 N N . ALA A 1 411 ? 8.382 1.569 -27.154 1.00 95.25 411 ALA A N 1
ATOM 3230 C CA . ALA A 1 411 ? 8.089 1.808 -25.743 1.00 95.25 411 ALA A CA 1
ATOM 3231 C C . ALA A 1 411 ? 8.857 3.031 -25.219 1.00 95.25 411 ALA A C 1
ATOM 3233 O O . ALA A 1 411 ? 8.245 3.944 -24.662 1.00 95.25 411 ALA A O 1
ATOM 3234 N N . LEU A 1 412 ? 10.164 3.113 -25.493 1.00 96.50 412 LEU A N 1
ATOM 3235 C CA . LEU A 1 412 ? 11.027 4.243 -25.132 1.00 96.50 412 LEU A CA 1
ATOM 3236 C C . LEU A 1 412 ? 10.492 5.569 -25.688 1.00 96.50 412 LEU A C 1
ATOM 3238 O O . LEU A 1 412 ? 10.359 6.533 -24.932 1.00 96.50 412 LEU A O 1
ATOM 3242 N N . ASN A 1 413 ? 10.077 5.605 -26.958 1.00 95.50 413 ASN A N 1
ATOM 3243 C CA . ASN A 1 413 ? 9.444 6.785 -27.563 1.00 95.50 413 ASN A CA 1
ATOM 3244 C C . ASN A 1 413 ? 8.211 7.282 -26.776 1.00 95.50 413 ASN A C 1
ATOM 3246 O O . ASN A 1 413 ? 7.928 8.481 -26.773 1.00 95.50 413 ASN A O 1
ATOM 3250 N N . GLY A 1 414 ? 7.473 6.383 -26.116 1.00 95.12 414 GLY A N 1
ATOM 3251 C CA . GLY A 1 414 ? 6.286 6.712 -25.321 1.00 95.12 414 GLY A CA 1
ATOM 3252 C C . GLY A 1 414 ? 6.571 7.179 -23.889 1.00 95.12 414 GLY A C 1
ATOM 3253 O O . GLY A 1 414 ? 5.723 7.858 -23.297 1.00 95.12 414 GLY A O 1
ATOM 3254 N N . ILE A 1 415 ? 7.739 6.841 -23.330 1.00 96.44 415 ILE A N 1
ATOM 3255 C CA . ILE A 1 415 ? 8.037 7.047 -21.903 1.00 96.44 415 ILE A CA 1
ATOM 3256 C C . ILE A 1 415 ? 9.177 8.030 -21.622 1.00 96.44 415 ILE A C 1
ATOM 3258 O O . ILE A 1 415 ? 9.173 8.641 -20.556 1.00 96.44 415 ILE A O 1
ATOM 3262 N N . MET A 1 416 ? 10.119 8.243 -22.550 1.00 95.75 416 MET A N 1
ATOM 3263 C CA . MET A 1 416 ? 11.341 9.028 -22.294 1.00 95.75 416 MET A CA 1
ATOM 3264 C C . MET A 1 416 ? 11.052 10.425 -21.731 1.00 95.75 416 MET A C 1
ATOM 3266 O O . MET A 1 416 ? 11.556 10.772 -20.663 1.00 95.75 416 MET A O 1
ATOM 3270 N N . ALA A 1 417 ? 10.172 11.192 -22.383 1.00 94.44 417 ALA A N 1
ATOM 3271 C CA . ALA A 1 417 ? 9.831 12.544 -21.938 1.00 94.44 417 ALA A CA 1
ATOM 3272 C C . ALA A 1 417 ? 9.193 12.558 -20.536 1.00 94.44 417 ALA A C 1
ATOM 3274 O O . ALA A 1 417 ? 9.490 13.431 -19.725 1.00 94.44 417 ALA A O 1
ATOM 3275 N N . LYS A 1 418 ? 8.357 11.559 -20.223 1.00 94.81 418 LYS A N 1
ATOM 3276 C CA . LYS A 1 418 ? 7.735 11.397 -18.897 1.00 94.81 418 LYS A CA 1
ATOM 3277 C C . LYS A 1 418 ? 8.750 10.976 -17.831 1.00 94.81 418 LYS A C 1
ATOM 3279 O O . LYS A 1 418 ? 8.610 11.351 -16.672 1.00 94.81 418 LYS A O 1
ATOM 3284 N N . ALA A 1 419 ? 9.788 10.242 -18.229 1.00 94.06 419 ALA A N 1
ATOM 3285 C CA . ALA A 1 419 ? 10.915 9.878 -17.379 1.00 94.06 419 ALA A CA 1
ATOM 3286 C C . ALA A 1 419 ? 11.938 11.022 -17.198 1.00 94.06 419 ALA A C 1
ATOM 3288 O O . ALA A 1 419 ? 12.871 10.884 -16.406 1.00 94.06 419 ALA A O 1
ATOM 3289 N N . GLY A 1 420 ? 11.756 12.160 -17.883 1.00 93.06 420 GLY A N 1
ATOM 3290 C CA . GLY A 1 420 ? 12.641 13.326 -17.808 1.00 93.06 420 GLY A CA 1
ATOM 3291 C C . GLY A 1 420 ? 13.813 13.295 -18.792 1.00 93.06 420 GLY A C 1
ATOM 3292 O O . GLY A 1 420 ? 14.747 14.078 -18.641 1.00 93.06 420 GLY A O 1
ATOM 3293 N N . ILE A 1 421 ? 13.773 12.417 -19.796 1.00 94.56 421 ILE A N 1
ATOM 3294 C CA . ILE A 1 421 ? 14.798 12.295 -20.834 1.00 94.56 421 ILE A CA 1
ATOM 3295 C C . ILE A 1 421 ? 14.265 12.844 -22.156 1.00 94.56 421 ILE A C 1
ATOM 3297 O O . ILE A 1 421 ? 13.185 12.464 -22.603 1.00 94.56 421 ILE A O 1
ATOM 3301 N N . SER A 1 422 ? 15.027 13.736 -22.792 1.00 92.56 422 SER A N 1
ATOM 3302 C CA . SER A 1 422 ? 14.597 14.401 -24.035 1.00 92.56 422 SER A CA 1
ATOM 3303 C C . SER A 1 422 ? 15.334 13.910 -25.279 1.00 92.56 422 SER A C 1
ATOM 3305 O O . SER A 1 422 ? 14.805 14.038 -26.379 1.00 92.56 422 SER A O 1
ATOM 3307 N N . ARG A 1 423 ? 16.544 13.356 -25.134 1.00 94.12 423 ARG A N 1
ATOM 3308 C CA . ARG A 1 423 ? 17.393 12.947 -26.262 1.00 94.12 423 ARG A CA 1
ATOM 3309 C C . ARG A 1 423 ? 17.818 11.496 -26.127 1.00 94.12 423 ARG A C 1
ATOM 3311 O O . ARG A 1 423 ? 18.038 11.009 -25.022 1.00 94.12 423 ARG A O 1
ATOM 3318 N N . LEU A 1 424 ? 18.016 10.814 -27.252 1.00 93.81 424 LEU A N 1
ATOM 3319 C CA . LEU A 1 424 ? 18.539 9.445 -27.260 1.00 93.81 424 LEU A CA 1
ATOM 3320 C C . LEU A 1 424 ? 19.966 9.372 -26.696 1.00 93.81 424 LEU A C 1
ATOM 3322 O O . LEU A 1 424 ? 20.343 8.369 -26.097 1.00 93.81 424 LEU A O 1
ATOM 3326 N N . ALA A 1 425 ? 20.753 10.441 -26.846 1.00 91.94 425 ALA A N 1
ATOM 3327 C CA . ALA A 1 425 ? 22.098 10.526 -26.277 1.00 91.94 425 ALA A CA 1
ATOM 3328 C C . ALA A 1 425 ? 22.107 10.527 -24.738 1.00 91.94 425 ALA A C 1
ATOM 3330 O O . ALA A 1 425 ? 23.096 10.108 -24.140 1.00 91.94 425 ALA A O 1
ATOM 3331 N N . ASP A 1 426 ? 21.011 10.947 -24.104 1.00 94.31 426 ASP A N 1
ATOM 3332 C CA . ASP A 1 426 ? 20.868 10.978 -22.645 1.00 94.31 426 ASP A CA 1
ATOM 3333 C C . ASP A 1 426 ? 20.489 9.595 -22.070 1.00 94.31 426 ASP A C 1
ATOM 3335 O O . ASP A 1 426 ? 20.457 9.414 -20.852 1.00 94.31 426 ASP A O 1
ATOM 3339 N N . LEU A 1 427 ? 20.198 8.605 -22.926 1.00 94.62 427 LEU A N 1
ATOM 3340 C CA . LEU A 1 427 ? 19.972 7.226 -22.499 1.00 94.62 427 LEU A CA 1
ATOM 3341 C C . LEU A 1 427 ? 21.286 6.578 -22.072 1.00 94.62 427 LEU A C 1
ATOM 3343 O O . LEU A 1 427 ? 22.297 6.667 -22.765 1.00 94.62 427 LEU A O 1
ATOM 3347 N N . ASP A 1 428 ? 21.243 5.850 -20.963 1.00 92.25 428 ASP A N 1
ATOM 3348 C CA . ASP A 1 428 ? 22.385 5.147 -20.382 1.00 92.25 428 ASP A CA 1
ATOM 3349 C C . ASP A 1 428 ? 22.672 3.820 -21.114 1.00 92.25 428 ASP A C 1
ATOM 3351 O O . ASP A 1 428 ? 22.526 2.729 -20.566 1.00 92.25 428 ASP A O 1
ATOM 3355 N N . VAL A 1 429 ? 22.991 3.923 -22.406 1.00 92.00 429 VAL A N 1
ATOM 3356 C CA . VAL A 1 429 ? 23.190 2.815 -23.353 1.00 92.00 429 VAL A CA 1
ATOM 3357 C C . VAL A 1 429 ? 24.385 3.133 -24.254 1.00 92.00 429 VAL A C 1
ATOM 3359 O O . VAL A 1 429 ? 24.680 4.302 -24.491 1.00 92.00 429 VAL A O 1
ATOM 3362 N N . VAL A 1 430 ? 25.089 2.123 -24.762 1.00 90.44 430 VAL A N 1
ATOM 3363 C CA . VAL A 1 430 ? 26.139 2.307 -25.783 1.00 90.44 430 VAL A CA 1
ATOM 3364 C C . VAL A 1 430 ? 25.518 2.806 -27.093 1.00 90.44 430 VAL A C 1
ATOM 3366 O O . VAL A 1 430 ? 24.424 2.379 -27.468 1.00 90.44 430 VAL A O 1
ATOM 3369 N N . LYS A 1 431 ? 26.199 3.698 -27.821 1.00 90.25 431 LYS A N 1
ATOM 3370 C CA . LYS A 1 431 ? 25.721 4.190 -29.126 1.00 90.25 431 LYS A CA 1
ATOM 3371 C C . LYS A 1 431 ? 26.704 3.871 -30.239 1.00 90.25 431 LYS A C 1
ATOM 3373 O O . LYS A 1 431 ? 27.908 4.059 -30.089 1.00 90.25 431 LYS A O 1
ATOM 3378 N N . LYS A 1 432 ? 26.172 3.448 -31.381 1.00 89.00 432 LYS A N 1
ATOM 3379 C CA . LYS A 1 432 ? 26.898 3.277 -32.639 1.00 89.00 432 LYS A CA 1
ATOM 3380 C C . LYS A 1 432 ? 26.372 4.305 -33.628 1.00 89.00 432 LYS A C 1
ATOM 3382 O O . LYS A 1 432 ? 25.216 4.232 -34.038 1.00 89.00 432 LYS A O 1
ATOM 3387 N N . VAL A 1 433 ? 27.197 5.283 -33.974 1.00 87.75 433 VAL A N 1
ATOM 3388 C CA . VAL A 1 433 ? 26.784 6.435 -34.778 1.00 87.75 433 VAL A CA 1
ATOM 3389 C C . VAL A 1 433 ? 27.447 6.373 -36.149 1.00 87.75 433 VAL A C 1
ATOM 3391 O O . VAL A 1 433 ? 28.664 6.245 -36.253 1.00 87.75 433 VAL A O 1
ATOM 3394 N N . PHE A 1 434 ? 26.638 6.487 -37.196 1.00 85.88 434 PHE A N 1
ATOM 3395 C CA . PHE A 1 434 ? 27.052 6.577 -38.591 1.00 85.88 434 PHE A CA 1
ATOM 3396 C C . PHE A 1 434 ? 26.857 8.008 -39.096 1.00 85.88 434 PHE A C 1
ATOM 3398 O O . PHE A 1 434 ? 25.788 8.586 -38.891 1.00 85.88 434 PHE A O 1
ATOM 3405 N N . LYS A 1 435 ? 27.853 8.557 -39.792 1.00 82.00 435 LYS A N 1
ATOM 3406 C CA . LYS A 1 435 ? 27.779 9.841 -40.508 1.00 82.00 435 LYS A CA 1
ATOM 3407 C C . LYS A 1 435 ? 28.533 9.690 -41.819 1.00 82.00 435 LYS A C 1
ATOM 3409 O O . LYS A 1 435 ? 29.760 9.582 -41.827 1.00 82.00 435 LYS A O 1
ATOM 3414 N N . GLY A 1 436 ? 27.778 9.585 -42.910 1.00 77.94 436 GLY A N 1
ATOM 3415 C CA . GLY A 1 436 ? 28.307 9.080 -44.177 1.00 77.94 436 GLY A CA 1
ATOM 3416 C C . GLY A 1 436 ? 28.906 7.679 -43.996 1.00 77.94 436 GLY A C 1
ATOM 3417 O O . GLY A 1 436 ? 28.260 6.798 -43.430 1.00 77.94 436 GLY A O 1
ATOM 3418 N N . ASP A 1 437 ? 30.157 7.508 -44.422 1.00 76.75 437 ASP A N 1
ATOM 3419 C CA . ASP A 1 437 ? 30.905 6.246 -44.310 1.00 76.75 437 ASP A CA 1
ATOM 3420 C C . ASP A 1 437 ? 31.679 6.104 -42.984 1.00 76.75 437 ASP A C 1
ATOM 3422 O O . ASP A 1 437 ? 32.339 5.090 -42.749 1.00 76.75 437 ASP A O 1
ATOM 3426 N N . VAL A 1 438 ? 31.621 7.110 -42.102 1.00 79.44 438 VAL A N 1
ATOM 3427 C CA . VAL A 1 438 ? 32.344 7.101 -40.824 1.00 79.44 438 VAL A CA 1
ATOM 3428 C C . VAL A 1 438 ? 31.467 6.501 -39.729 1.00 79.44 438 VAL A C 1
ATOM 3430 O O . VAL A 1 438 ? 30.295 6.858 -39.591 1.00 79.44 438 VAL A O 1
ATOM 3433 N N . ILE A 1 439 ? 32.054 5.613 -38.924 1.00 82.56 439 ILE A N 1
ATOM 3434 C CA . ILE A 1 439 ? 31.403 4.945 -37.792 1.00 82.56 439 ILE A CA 1
ATOM 3435 C C . ILE A 1 439 ? 32.136 5.323 -36.504 1.00 82.56 439 ILE A C 1
ATOM 3437 O O . ILE A 1 439 ? 33.359 5.218 -36.435 1.00 82.56 439 ILE A O 1
ATOM 3441 N N . ALA A 1 440 ? 31.386 5.719 -35.480 1.00 83.06 440 ALA A N 1
ATOM 3442 C CA . ALA A 1 440 ? 31.889 5.999 -34.141 1.00 83.06 440 ALA A CA 1
ATOM 3443 C C . ALA A 1 440 ? 31.113 5.197 -33.088 1.00 83.06 440 ALA A C 1
ATOM 3445 O O . ALA A 1 440 ? 29.904 4.993 -33.211 1.00 83.06 440 ALA A O 1
ATOM 3446 N N . TYR A 1 441 ? 31.813 4.761 -32.043 1.00 84.31 441 TYR A N 1
ATOM 3447 C CA . TYR A 1 441 ? 31.238 4.027 -30.918 1.00 84.31 441 TYR A CA 1
ATOM 3448 C C . TYR A 1 441 ? 31.374 4.877 -29.670 1.00 84.31 441 TYR A C 1
ATOM 3450 O O . TYR A 1 441 ? 32.470 5.330 -29.350 1.00 84.31 441 TYR A O 1
ATOM 3458 N N . PHE A 1 442 ? 30.269 5.082 -28.973 1.00 86.50 442 PHE A N 1
ATOM 3459 C CA . PHE A 1 442 ? 30.218 5.867 -27.755 1.00 86.50 442 PHE A CA 1
ATOM 3460 C C . PHE A 1 442 ? 29.829 4.973 -26.592 1.00 86.50 442 PHE A C 1
ATOM 3462 O O . PHE A 1 442 ? 28.847 4.228 -26.670 1.00 86.50 442 PHE A O 1
ATOM 3469 N N . GLU A 1 443 ? 30.587 5.078 -25.510 1.00 87.44 443 GLU A N 1
ATOM 3470 C CA . GLU A 1 443 ? 30.238 4.470 -24.238 1.00 87.44 443 GLU A CA 1
ATOM 3471 C C . GLU A 1 443 ? 28.969 5.109 -23.658 1.00 87.44 443 GLU A C 1
ATOM 3473 O O . GLU A 1 443 ? 28.426 6.101 -24.158 1.00 87.44 443 GLU A O 1
ATOM 3478 N N . ARG A 1 444 ? 28.475 4.523 -22.570 1.00 88.44 444 ARG A N 1
ATOM 3479 C CA . ARG A 1 444 ? 27.248 4.945 -21.881 1.00 88.44 444 ARG A CA 1
ATOM 3480 C C . ARG A 1 444 ? 27.258 6.415 -21.449 1.00 88.44 444 ARG A C 1
ATOM 3482 O O . ARG A 1 444 ? 26.222 7.072 -21.511 1.00 88.44 444 ARG A O 1
ATOM 3489 N N . ASP A 1 445 ? 28.427 6.938 -21.086 1.00 87.19 445 ASP A N 1
ATOM 3490 C CA . ASP A 1 445 ? 28.664 8.338 -20.711 1.00 87.19 445 ASP A CA 1
ATOM 3491 C C . ASP A 1 445 ? 28.892 9.274 -21.915 1.00 87.19 445 ASP A C 1
ATOM 3493 O O . ASP A 1 445 ? 29.234 10.444 -21.743 1.00 87.19 445 ASP A O 1
ATOM 3497 N N . ASN A 1 446 ? 28.684 8.771 -23.135 1.00 88.19 446 ASN A N 1
ATOM 3498 C CA . ASN A 1 446 ? 28.951 9.445 -24.403 1.00 88.19 446 ASN A CA 1
ATOM 3499 C C . ASN A 1 446 ? 30.432 9.775 -24.648 1.00 88.19 446 ASN A C 1
ATOM 3501 O O . ASN A 1 446 ? 30.733 10.603 -25.513 1.00 88.19 446 ASN A O 1
ATOM 3505 N N . SER A 1 447 ? 31.363 9.135 -23.936 1.00 86.75 447 SER A N 1
ATOM 3506 C CA . SER A 1 447 ? 32.776 9.156 -24.312 1.00 86.75 447 SER A CA 1
ATOM 3507 C C . SER A 1 447 ? 33.013 8.277 -25.542 1.00 86.75 447 SER A C 1
ATOM 3509 O O . SER A 1 447 ? 32.378 7.239 -25.723 1.00 86.75 447 SER A O 1
ATOM 3511 N N . LEU A 1 448 ? 33.901 8.711 -26.437 1.00 83.94 448 LEU A N 1
ATOM 3512 C CA . LEU A 1 448 ? 34.255 7.937 -27.624 1.00 83.94 448 LEU A CA 1
ATOM 3513 C C . LEU A 1 448 ? 35.07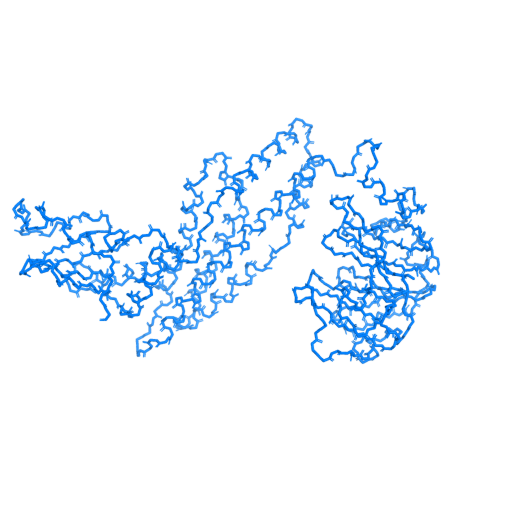6 6.707 -27.202 1.00 83.94 448 LEU A C 1
ATOM 3515 O O . LEU A 1 448 ? 36.141 6.853 -26.599 1.00 83.94 448 LEU A O 1
ATOM 3519 N N . ARG A 1 449 ? 34.611 5.503 -27.550 1.00 78.94 449 ARG A N 1
ATOM 3520 C CA . ARG A 1 449 ? 35.345 4.251 -27.335 1.00 78.94 449 ARG A CA 1
ATOM 3521 C C . ARG A 1 449 ? 36.602 4.265 -28.201 1.00 78.94 449 ARG A C 1
ATOM 3523 O O . ARG A 1 449 ? 36.528 4.298 -29.430 1.00 78.94 449 ARG A O 1
ATOM 3530 N N . SER A 1 450 ? 37.766 4.230 -27.564 1.00 64.50 450 SER A N 1
ATOM 3531 C CA . SER A 1 450 ? 39.059 4.277 -28.242 1.00 64.50 450 SER A CA 1
ATOM 3532 C C . SER A 1 450 ? 39.375 2.946 -28.941 1.00 64.50 450 SER A C 1
ATOM 3534 O O . SER A 1 450 ? 40.093 2.120 -28.384 1.00 64.50 450 SER A O 1
ATOM 3536 N N . ASN A 1 451 ? 38.873 2.723 -30.159 1.00 55.50 451 ASN A N 1
ATOM 3537 C CA . ASN A 1 451 ? 39.321 1.598 -30.989 1.00 55.50 451 ASN A CA 1
ATOM 3538 C C . ASN A 1 451 ? 40.461 2.020 -31.937 1.00 55.50 451 ASN A C 1
ATOM 3540 O O . ASN A 1 451 ? 40.269 2.700 -32.942 1.00 55.50 451 ASN A O 1
ATOM 3544 N N . HIS A 1 452 ? 41.656 1.609 -31.517 1.00 48.91 452 HIS A N 1
ATOM 3545 C CA . HIS A 1 452 ? 42.988 1.451 -32.115 1.00 48.91 452 HIS A CA 1
ATOM 3546 C C . HIS A 1 452 ? 43.428 1.918 -33.523 1.00 48.91 452 HIS A C 1
ATOM 3548 O O . HIS A 1 452 ? 44.620 1.758 -33.776 1.00 48.91 452 HIS A O 1
ATOM 3554 N N . GLU A 1 453 ? 42.641 2.552 -34.400 1.00 46.62 453 GLU A N 1
ATOM 3555 C CA . GLU A 1 453 ? 43.183 2.972 -35.719 1.00 46.62 453 GLU A CA 1
ATOM 3556 C C . GLU A 1 453 ? 42.979 4.435 -36.126 1.00 46.62 453 GLU A C 1
ATOM 355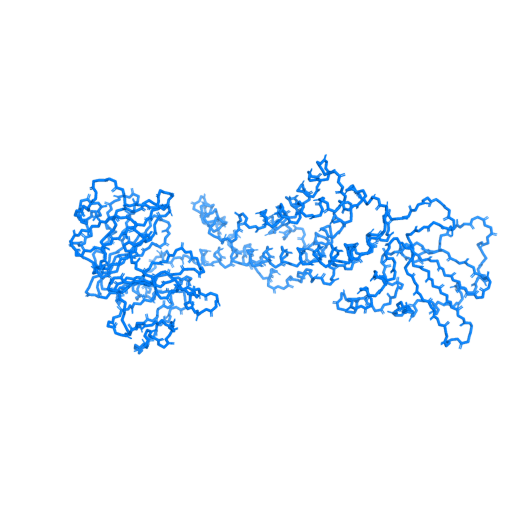8 O O . GLU A 1 453 ? 43.818 4.954 -36.858 1.00 46.62 453 GLU A O 1
ATOM 3563 N N . HIS A 1 454 ? 41.997 5.170 -35.599 1.00 50.31 454 HIS A N 1
ATOM 3564 C CA . HIS A 1 454 ? 41.804 6.575 -35.989 1.00 50.31 454 HIS A CA 1
ATOM 3565 C C . HIS A 1 454 ? 41.346 7.446 -34.820 1.00 50.31 454 HIS A C 1
ATOM 3567 O O . HIS A 1 454 ? 40.196 7.856 -34.736 1.00 50.31 454 HIS A O 1
ATOM 3573 N N . ASN A 1 455 ? 42.271 7.770 -33.917 1.00 50.00 455 ASN A N 1
ATOM 3574 C CA . ASN A 1 455 ? 42.069 8.817 -32.913 1.00 50.00 455 ASN A CA 1
ATOM 3575 C C . ASN A 1 455 ? 42.450 10.186 -33.518 1.00 50.00 455 ASN A C 1
ATOM 3577 O O . ASN A 1 455 ? 43.366 10.861 -33.051 1.00 50.00 455 ASN A O 1
ATOM 3581 N N . ASP A 1 456 ? 41.819 10.533 -34.642 1.00 54.66 456 ASP A N 1
ATOM 3582 C CA . ASP A 1 456 ? 42.064 11.786 -35.357 1.00 54.66 456 ASP A CA 1
ATOM 3583 C C . ASP A 1 456 ? 41.101 12.865 -34.842 1.00 54.66 456 ASP A C 1
ATOM 3585 O O . ASP A 1 456 ? 39.877 12.714 -34.891 1.00 54.66 456 ASP A O 1
ATOM 3589 N N . SER A 1 457 ? 41.652 13.978 -34.358 1.00 55.56 457 SER A N 1
ATOM 3590 C CA . SER A 1 457 ? 40.894 15.153 -33.914 1.00 55.56 457 SER A CA 1
ATOM 3591 C C . SER A 1 457 ? 40.097 15.829 -35.041 1.00 55.56 457 SER A C 1
ATOM 3593 O O . SER A 1 457 ? 39.323 16.745 -34.768 1.00 55.56 457 SER A O 1
ATOM 3595 N N . SER A 1 458 ? 40.247 15.372 -36.289 1.00 55.28 458 SER A N 1
ATOM 3596 C CA . SER A 1 458 ? 39.457 15.782 -37.453 1.00 55.28 458 SER A CA 1
ATOM 3597 C C . SER A 1 458 ? 38.181 14.958 -37.700 1.00 55.28 458 SER A C 1
ATOM 3599 O O . SER A 1 458 ? 37.460 15.240 -38.660 1.00 55.28 458 SER A O 1
ATOM 3601 N N . MET A 1 459 ? 37.860 13.963 -36.859 1.00 63.94 459 MET A N 1
ATOM 3602 C CA . MET A 1 459 ? 36.658 13.143 -37.055 1.00 63.94 459 MET A CA 1
ATOM 3603 C C . MET A 1 459 ? 35.371 13.997 -37.109 1.00 63.94 459 MET A C 1
ATOM 3605 O O . MET A 1 459 ? 35.149 14.825 -36.221 1.00 63.94 459 MET A O 1
ATOM 3609 N N . PRO A 1 460 ? 34.457 13.753 -38.074 1.00 63.22 460 PRO A N 1
ATOM 3610 C CA . PRO A 1 460 ? 33.231 14.543 -38.257 1.00 63.22 460 PRO A CA 1
ATOM 3611 C C . PRO A 1 460 ? 32.323 14.638 -37.023 1.00 63.22 460 PRO A C 1
ATOM 3613 O O . PRO A 1 460 ? 31.530 15.571 -36.920 1.00 63.22 460 PRO A O 1
ATOM 3616 N N . PHE A 1 461 ? 32.426 13.667 -36.110 1.00 64.44 461 PHE A N 1
ATOM 3617 C CA . PHE A 1 461 ? 31.667 13.598 -34.859 1.00 64.44 461 PHE A CA 1
ATOM 3618 C C . PHE A 1 461 ? 32.292 14.396 -33.709 1.00 64.44 461 PHE A C 1
ATOM 3620 O O . PHE A 1 461 ? 31.589 14.749 -32.773 1.00 64.44 461 PHE A O 1
ATOM 3627 N N . MET A 1 462 ? 33.597 14.683 -33.770 1.00 61.53 462 MET A N 1
ATOM 3628 C CA . MET A 1 462 ? 34.300 15.523 -32.787 1.00 61.53 462 MET A CA 1
ATOM 3629 C C . MET A 1 462 ? 34.140 17.019 -33.100 1.00 61.53 462 MET A C 1
ATOM 3631 O O . MET A 1 462 ? 34.367 17.865 -32.239 1.00 61.53 462 MET A O 1
ATOM 3635 N N . LEU A 1 463 ? 33.750 17.340 -34.338 1.00 60.72 463 LEU A N 1
ATOM 3636 C CA . LEU A 1 463 ? 33.544 18.702 -34.834 1.00 60.72 463 LEU A CA 1
ATOM 3637 C C . LEU A 1 463 ? 32.064 19.118 -34.849 1.00 60.72 463 LEU A C 1
ATOM 3639 O O . LEU A 1 463 ? 31.769 20.309 -34.766 1.00 60.72 463 LEU A O 1
ATOM 3643 N N . ASP A 1 464 ? 31.143 18.156 -34.956 1.00 70.75 464 ASP A N 1
ATOM 3644 C CA . ASP A 1 464 ? 29.697 18.384 -34.971 1.00 70.75 464 ASP A CA 1
ATOM 3645 C C . ASP A 1 464 ? 28.950 17.266 -34.222 1.00 70.75 464 ASP A C 1
ATOM 3647 O O . ASP A 1 464 ? 28.855 16.123 -34.675 1.00 70.75 464 ASP A O 1
ATOM 3651 N N . ASP A 1 465 ? 28.380 17.650 -33.080 1.00 77.12 465 ASP A N 1
ATOM 3652 C CA . ASP A 1 465 ? 27.636 16.811 -32.138 1.00 77.12 465 ASP A CA 1
ATOM 3653 C C . ASP A 1 465 ? 26.140 16.670 -32.496 1.00 77.12 465 ASP A C 1
ATOM 3655 O O . ASP A 1 465 ? 25.321 16.301 -31.652 1.00 77.12 465 ASP A O 1
ATOM 3659 N N . SER A 1 466 ? 25.748 16.959 -33.741 1.00 81.25 466 SER A N 1
ATOM 3660 C CA . SER A 1 466 ? 24.353 16.920 -34.212 1.00 81.25 466 SER A CA 1
ATOM 3661 C C . SER A 1 466 ? 23.610 15.611 -33.912 1.00 81.25 466 SER A C 1
ATOM 3663 O O . SER A 1 466 ? 22.403 15.641 -33.659 1.00 81.25 466 SER A O 1
ATOM 3665 N N . TRP A 1 467 ? 24.316 14.479 -33.840 1.00 84.75 467 TRP A N 1
ATOM 3666 C CA . TRP A 1 467 ? 23.757 13.182 -33.438 1.00 84.75 467 TRP A CA 1
ATOM 3667 C C . TRP A 1 467 ? 23.129 13.200 -32.032 1.00 84.75 467 TRP A C 1
ATOM 3669 O O . TRP A 1 467 ? 22.162 12.478 -31.781 1.00 84.75 467 TRP A O 1
ATOM 3679 N N . LYS A 1 468 ? 23.617 14.059 -31.124 1.00 88.25 468 LYS A N 1
ATOM 3680 C CA . LYS A 1 468 ? 23.086 14.206 -29.759 1.00 88.25 468 LYS A CA 1
ATOM 3681 C C . LYS A 1 468 ? 21.700 14.845 -29.723 1.00 88.25 468 LYS A C 1
ATOM 3683 O O . LYS A 1 468 ? 21.013 14.729 -28.714 1.00 88.25 468 LYS A O 1
ATOM 3688 N N . ASN A 1 469 ? 21.277 15.503 -30.802 1.00 88.12 469 ASN A N 1
ATOM 3689 C CA . ASN A 1 469 ? 19.984 16.188 -30.878 1.00 88.12 469 ASN A CA 1
ATOM 3690 C C . ASN A 1 469 ? 18.833 15.268 -31.307 1.00 88.12 469 ASN A C 1
ATOM 3692 O O . ASN A 1 469 ? 17.711 15.735 -31.464 1.00 88.12 469 ASN A O 1
ATOM 3696 N N . ILE A 1 470 ? 19.087 13.978 -31.532 1.00 89.25 470 ILE A N 1
ATOM 3697 C CA . ILE A 1 470 ? 18.041 13.037 -31.933 1.00 89.25 470 ILE A CA 1
ATOM 3698 C C . ILE A 1 470 ? 17.188 12.684 -30.714 1.00 89.25 470 ILE A C 1
ATOM 3700 O O . ILE A 1 470 ? 17.699 12.232 -29.691 1.00 89.25 470 ILE A O 1
ATOM 3704 N N . GLU A 1 471 ? 15.878 12.890 -30.838 1.00 91.31 471 GLU A N 1
ATOM 3705 C CA . GLU A 1 471 ? 14.925 12.783 -29.724 1.00 91.31 471 GLU A CA 1
ATOM 3706 C C . GLU A 1 471 ? 14.119 11.479 -29.725 1.00 91.31 471 GLU A C 1
ATOM 3708 O O . GLU A 1 471 ? 13.525 11.124 -28.710 1.00 91.31 471 GLU A O 1
ATOM 3713 N N . ARG A 1 472 ? 14.050 10.773 -30.862 1.00 91.81 472 ARG A N 1
ATOM 3714 C CA . ARG A 1 472 ? 13.166 9.613 -31.046 1.00 91.81 472 ARG A CA 1
ATOM 3715 C C . ARG A 1 472 ? 13.780 8.542 -31.929 1.00 91.81 472 ARG A C 1
ATOM 3717 O O . ARG A 1 472 ? 14.529 8.846 -32.857 1.00 91.81 472 ARG A O 1
ATOM 3724 N N . PHE A 1 473 ? 13.390 7.301 -31.670 1.00 93.19 473 PHE A N 1
ATOM 3725 C CA . PHE A 1 473 ? 13.637 6.176 -32.563 1.00 93.19 473 PHE A CA 1
ATOM 3726 C C . PHE A 1 473 ? 12.720 6.243 -33.787 1.00 93.19 473 PHE A C 1
ATOM 3728 O O . PHE A 1 473 ? 11.575 6.699 -33.688 1.00 93.19 473 PHE A O 1
ATOM 3735 N N . THR A 1 474 ? 13.216 5.774 -34.929 1.00 87.88 474 THR A N 1
ATOM 3736 C CA . THR A 1 474 ? 12.418 5.596 -36.146 1.00 87.88 474 THR A CA 1
ATOM 3737 C C . THR A 1 474 ? 11.488 4.395 -36.005 1.00 87.88 474 THR A C 1
ATOM 3739 O O . THR A 1 474 ? 11.880 3.393 -35.411 1.00 87.88 474 THR A O 1
ATOM 3742 N N . ALA A 1 475 ? 10.260 4.542 -36.513 1.00 57.66 475 ALA A N 1
ATOM 3743 C CA . ALA A 1 475 ? 9.240 3.494 -36.536 1.00 57.66 475 ALA A CA 1
ATOM 3744 C C . ALA A 1 475 ? 9.523 2.423 -37.592 1.00 57.66 475 ALA A C 1
ATOM 3746 O O . ALA A 1 475 ? 10.126 2.784 -38.634 1.00 57.66 475 ALA A O 1
#

Foldseek 3Di:
DEWDAAPQWIWDFDQQWIKIARLVVLDIDPDTDGPCVQQVDPDSGFQEWEDPDNQWIWTHAAQWIFIGGNVVSYTDPPDTDGCCVQQAADDSGQWLYWEDDDQWIWTFHQQWIWIAGNVVRYTDPPDTDGCCVQQPADDSHFNYWYDPPPQWIWTHDPQWIFIGRNVVSYTDPPPGDGVVVVSCVSPDDDDDDPDDVLLVLQLLLLVLLLVLLLQLLVLLLLLLVVVLVLVVVADDDDFDQLVLLLQLSLQLLVLQVVLVPVLDDPVLNVSNVVNVVLSVVLNVLSVVLNVPDPTNNSSSVSSSVSSVCSSPVDNDSVVSSVVSVVVLVVDDPVVSVVVSVSSVVNSVSSVVRDGQGSLLSNLSSLLSQLQSQQDDPDPPGTRAKEWEDEPVRPDIAIWHRGRSTVSSQVSCQVRQVVSVHFWPLQRQTWYWYHYPNDIWIAHSPRHTDDDDDDPDCPPPCNVDVSSRNHGGHDD